Protein 2FR5 (pdb70)

Organism: Mus musculus (NCBI:txid10090)

Solvent-accessible surface area: 20708 Å² total; per-residue (Å²): 128,76,135,39,4,93,91,0,29,123,30,0,147,102,10,31,160,35,22,31,17,65,43,25,194,24,24,14,0,0,0,0,4,4,48,115,28,105,32,6,36,1,0,14,6,13,2,2,8,20,24,15,10,15,15,0,7,23,0,0,0,5,13,0,0,9,64,51,58,96,100,12,124,1,0,0,1,7,2,81,39,132,150,47,70,4,10,0,5,0,0,0,0,0,4,0,41,14,28,25,32,125,10,22,0,20,3,6,45,56,108,33,68,49,41,56,103,48,0,108,93,1,2,39,67,20,16,0,16,77,4,31,97,73,125,214,142,111,98,34,25,104,126,2,23,122,27,0,123,106,10,39,153,35,22,34,16,70,46,24,197,24,26,14,0,0,0,0,11,2,38,113,13,112,33,9,31,1,0,13,4,12,2,3,8,22,24,10,10,10,14,0,7,25,1,0,0,10,18,0,1,11,84,51,52,107,96,12,154,8,0,0,0,5,4,72,11,116,103,70,45,3,9,1,5,0,0,0,0,0,10,0,46,12,31,28,23,130,14,22,0,29,4,10,49,26,103,51,68,75,57,51,121,42,1,78,93,2,1,39,54,26,16,2,27,108,7,50,109,248,72,100,108,114,49,16,93,114,0,18,100,26,0,102,106,8,37,162,36,22,32,16,70,42,27,202,24,27,15,0,0,0,0,5,2,40,111,18,109,38,10,26,0,0,12,6,15,2,2,9,18,23,16,11,14,16,0,7,22,0,0,0,4,9,0,1,14,70,54,53,108,98,11,131,0,0,0,0,4,5,76,16,124,112,67,70,4,10,0,5,0,0,0,1,0,4,1,45,13,29,29,26,132,15,18,0,17,4,6,50,32,110,29,69,86,41,60,112,43,1,74,90,3,0,37,60,25,16,2,33,128,13,52,172,128,73,124,44,4,92,98,0,29,114,33,0,150,95,9,38,160,33,23,37,17,49,13,26,177,24,25,15,0,0,0,0,1,2,43,112,25,102,36,5,35,1,0,13,4,14,2,2,8,21,26,10,11,11,14,0,7,26,0,0,0,9,10,0,1,11,66,57,55,103,100,12,114,2,0,0,1,8,3,77,38,117,148,100,59,4,9,1,5,0,0,0,1,0,10,0,52,13,28,29,30,131,16,22,0,23,3,6,49,55,102,39,68,47,46,51,115,40,1,77,94,3,1,36,63,25,16,2,39,69,13,43,97,195,150,101

Foldseek 3Di:
DPPLLVVFLVQQVVLQVPAAPPPPVKKKKKWWAFPVGDIFIFIWHADPPGVPIDHGLVRRCVVCVVVPTLGTAEMEMEIADQPDFADDDPVSLLVVPQSHFAHWYWGDHPVSDTDIDTSCRVAPPHDYPVVVPNPD/DVVLVVVQQVQQVVQQVPAAPPPVPKKKKKWWAFPVGDIFIFIWYADPPGVPIDHGLCRRCVVCVVVPTLGTAEMEMEIADAPDFADDDVVSLQVVPQSHFAHKYWGDHPVGDTDIDTSCRVAPPDDYPVVVDD/DDPVLLVVFVVQFVVQQVVAAPPPVPKKKKKWWAFPVGDIFIFIWYADPPRVPIDHGLCRRCVVCVVVPTLGTAEMEMEIADQPDFADDDPVSLQVVPQSHFAHWYWGDHPVGDTDIDTSCVVAPPHDYPVVVD/DDPLLVVFLVLQVVLQVVAAPPPVVKKKKKWWAFPVGDIFIFIWHADPPGVPIDHGLCRRCVVCVVVPTLGTAEMEMEIADQPDFADDDPVSLQVVPQSPFAHWYWGDHPVSDTDIDTSCVVAPPHDYPVVVDPPD

Nearest PDB structures (foldseek):
  2fr6-assembly1_A  TM=9.925E-01  e=6.398E-28  Mus musculus
  1mq0-assembly1_A  TM=1.002E+00  e=3.863E-24  Homo sapiens
  1ux1-assembly1_D  TM=9.670E-01  e=2.439E-17  Bacillus subtilis
  1ux0-assembly1_B-2  TM=9.604E-01  e=2.152E-17  Bacillus subtilis
  8x6w-assembly1_A  TM=9.673E-01  e=7.530E-17  Enterococcus

B-factor: mean 13.61, std 7.35, range [3.74, 52.32]

Secondary structure (DSSP, 8-state):
--HHHHHHHHHHHHHHTT-B-TTT---EEEEEEETTS-EEEEE-B--SSGGG-B-HHHHHHHHHHHTT---EEEEEEEES-SSS-----HHHHHHHHHT-SS-EEEEE-TTS-EEEEEHHHHSTT---GGGGT---/-HHHHHHHHHHHHHHGGG-B-TTT---EEEEEEETTS-EEEEE-B--SSGGG-B-HHHHHHHHHHHTT---EEEEEEEES-SSS-----HHHHHHHHHT-SSSEEEEE-TTS-EEEEEHHHHSTT---GGGG--/--HHHHHHHHHHHHHHHTT-B-TTT---EEEEEEETTS-EEEEE-B--SSGGG-B-HHHHHHHHHHHTT---EEEEEEEES-SSS-----HHHHHHHHHT-SSSEEEEE-TTS-EEEEEHHHHSTT---GGGG-/--HHHHHHHHHHHHHGGG-B-TTT---EEEEEEETTS-EEEEE-B--SSGGG-B-HHHHHHHHHHHTT---EEEEEEEES-SSS-----HHHHHHHHHT-SSSEEEEE-TTS-EEEEEHHHHSTT---GGGG-S--

Sequence (540 aa):
EPEHVQRLLLSSREAKKSAYCPYSRFPVGAALLTGDGRIFSGCNIENACYPLGVCAERTAIQKAISEGYKDFRAIAISSDLQEEFISPCGACRQVMREFGTDWAVYMTKPDGTFVVRTVQELLPASFGPEDLQKIQEPEHVQRLLLSSREAKKSAYCPYSRFPVGAALLTGDGRIFSGCNIENACYPLGVCAERTAIQKAISEGYKDFRAIAISSDLQEEFISPCGACRQVMREFGTDWAVYMTKPDGTFVVRTVQELLPASFGPEDLQKVEPEHVQRLLLSSREAKKSAYCPYSRFPVGAALLTGDGRIFSGCNIENACYPLGVCAERTAIQKAISEGYKDFRAIAISSDLQEEFISPCGACRQVMREFGTDWAVYMTKPDGTFVVRTVQELLPASFGPEDLQEPEHVQRLLLSSREAKKSAYCPYSRFPVGAALLTGDGRIFSGCNIENACYPLGVCAERTAIQKAISEGYKDFRAIAISSDLQEEFISPCGACRQVMREFGTDWAVYMTKPDGTFVVRTVQELLPASFGPEDLQKIQ

InterPro domains:
  IPR002125 Cytidine and deoxycytidylate deaminase domain [PF00383] (15-117)
  IPR002125 Cytidine and deoxycytidylate deaminase domain [PS51747] (13-140)
  IPR006262 Cytidine deaminase, homotetrameric [TIGR01354] (18-142)
  IPR016192 APOBEC/CMP deaminase, zinc-binding [PS00903] (65-106)
  IPR016193 Cytidine deaminase-like [SSF53927] (14-144)
  IPR050202 Cytidine and Deoxycytidylate Deaminase [PTHR11644] (13-144)

CATH classification: 3.40.140.10

Structure (mmCIF, N/CA/C/O backbone):
data_2FR5
#
_entry.id   2FR5
#
_cell.length_a   82.238
_cell.length_b   93.403
_cell.length_c   180.743
_cell.angle_alpha   90.00
_cell.angle_beta   90.00
_cell.angle_gamma   90.00
#
_symmetry.space_group_name_H-M   'I 2 2 2'
#
loop_
_entity.id
_entity.type
_entity.pdbx_description
1 polymer 'Cytidine deaminase'
2 non-polymer 'ZINC ION'
3 non-polymer 'SULFATE ION'
4 non-polymer TETRAHYDROURIDINE
5 water water
#
loop_
_atom_site.group_PDB
_atom_site.id
_atom_site.type_symbol
_atom_site.label_atom_id
_atom_site.label_alt_id
_atom_site.label_comp_id
_atom_site.label_asym_id
_atom_site.label_entity_id
_atom_site.label_seq_id
_atom_site.pdbx_PDB_ins_code
_atom_site.Cartn_x
_atom_site.Cartn_y
_atom_site.Cartn_z
_atom_site.occupancy
_atom_site.B_iso_or_equiv
_atom_site.auth_seq_id
_atom_site.auth_comp_id
_atom_site.auth_asym_id
_atom_site.auth_atom_id
_atom_site.pdbx_PDB_model_num
ATOM 1 N N . GLU A 1 11 ? 26.961 -22.735 76.155 1.00 18.43 11 GLU A N 1
ATOM 2 C CA . GLU A 1 11 ? 27.723 -21.453 76.022 1.00 18.08 11 GLU A CA 1
ATOM 3 C C . GLU A 1 11 ? 28.416 -21.061 77.331 1.00 17.98 11 GLU A C 1
ATOM 4 O O . GLU A 1 11 ? 27.978 -21.467 78.407 1.00 18.16 11 GLU A O 1
ATOM 10 N N . PRO A 1 12 ? 29.505 -20.272 77.246 1.00 17.89 12 PRO A N 1
ATOM 11 C CA . PRO A 1 12 ? 30.130 -19.739 78.459 1.00 17.58 12 PRO A CA 1
ATOM 12 C C . PRO A 1 12 ? 29.118 -18.965 79.304 1.00 17.32 12 PRO A C 1
ATOM 13 O O . PRO A 1 12 ? 28.181 -18.360 78.748 1.00 17.28 12 PRO A O 1
ATOM 17 N N . GLU A 1 13 ? 29.317 -18.969 80.624 1.00 16.76 13 GLU A N 1
ATOM 18 C CA . GLU A 1 13 ? 28.416 -18.277 81.553 1.00 16.37 13 GLU A CA 1
ATOM 19 C C . GLU A 1 13 ? 28.143 -16.825 81.146 1.00 15.87 13 GLU A C 1
ATOM 20 O O . GLU A 1 13 ? 27.002 -16.386 81.196 1.00 15.93 13 GLU A O 1
ATOM 26 N N . HIS A 1 14 ? 29.171 -16.091 80.717 1.00 14.85 14 HIS A N 1
ATOM 27 C CA . HIS A 1 14 ? 28.963 -14.670 80.398 1.00 14.41 14 HIS A CA 1
ATOM 28 C C . HIS A 1 14 ? 28.122 -14.499 79.140 1.00 13.42 14 HIS A C 1
ATOM 29 O O . HIS A 1 14 ? 27.404 -13.516 79.007 1.00 13.80 14 HIS A O 1
ATOM 36 N N . VAL A 1 15 ? 28.207 -15.460 78.222 1.00 11.90 15 VAL A N 1
ATOM 37 C CA . VAL A 1 15 ? 27.386 -15.418 77.024 1.00 11.73 15 VAL A CA 1
ATOM 38 C C . VAL A 1 15 ? 25.930 -15.717 77.376 1.00 11.47 15 VAL A C 1
ATOM 39 O O . VAL A 1 15 ? 25.020 -15.024 76.912 1.00 11.47 15 VAL A O 1
ATOM 43 N N . GLN A 1 16 ? 25.714 -16.731 78.209 1.00 11.54 16 GLN A N 1
ATOM 44 C CA . GLN A 1 16 ? 24.373 -17.013 78.716 1.00 11.91 16 GLN A CA 1
ATOM 45 C C . GLN A 1 16 ? 23.763 -15.757 79.323 1.00 11.97 16 GLN A C 1
ATOM 46 O O . GLN A 1 16 ? 22.618 -15.425 79.035 1.00 11.77 16 GLN A O 1
ATOM 52 N N . ARG A 1 17 ? 24.543 -15.060 80.152 1.00 11.78 17 ARG A N 1
ATOM 53 C CA . ARG A 1 17 ? 24.085 -13.834 80.803 1.00 12.76 17 ARG A CA 1
ATOM 54 C C . ARG A 1 17 ? 23.726 -12.767 79.786 1.00 13.12 17 ARG A C 1
ATOM 55 O O . ARG A 1 17 ? 22.665 -12.156 79.874 1.00 12.75 17 ARG A O 1
ATOM 63 N N . LEU A 1 18 ? 24.605 -12.553 78.814 1.00 12.45 18 LEU A N 1
ATOM 64 C CA . LEU A 1 18 ? 24.378 -11.539 77.781 1.00 12.84 18 LEU A CA 1
ATOM 65 C C . LEU A 1 18 ? 23.080 -11.810 77.027 1.00 12.85 18 LEU A C 1
ATOM 66 O O . LEU A 1 18 ? 22.283 -10.897 76.809 1.00 13.02 18 LEU A O 1
ATOM 71 N N . LEU A 1 19 ? 22.889 -13.064 76.625 1.00 12.65 19 LEU A N 1
ATOM 72 C CA . LEU A 1 19 ? 21.735 -13.465 75.813 1.00 12.94 19 LEU A CA 1
ATOM 73 C C . LEU A 1 19 ? 20.424 -13.302 76.580 1.00 12.39 19 LEU A C 1
ATOM 74 O O . LEU A 1 19 ? 19.444 -12.776 76.039 1.00 13.26 19 LEU A O 1
ATOM 79 N N . LEU A 1 20 ? 20.412 -13.724 77.844 1.00 11.86 20 LEU A N 1
ATOM 80 C CA . LEU A 1 20 ? 19.197 -13.610 78.667 1.00 11.16 20 LEU A CA 1
ATOM 81 C C . LEU A 1 20 ? 18.872 -12.164 78.995 1.00 10.88 20 LEU A C 1
ATOM 82 O O . LEU A 1 20 ? 17.722 -11.761 78.905 1.00 10.35 20 LEU A O 1
ATOM 87 N N . SER A 1 21 ? 19.886 -11.386 79.369 1.00 10.19 21 SER A N 1
ATOM 88 C CA . SER A 1 21 ? 19.677 -9.998 79.742 1.00 10.65 21 SER A CA 1
ATOM 89 C C . SER A 1 21 ? 19.216 -9.189 78.546 1.00 11.01 21 SER A C 1
ATOM 90 O O . SER A 1 21 ? 18.353 -8.322 78.684 1.00 10.84 21 SER A O 1
ATOM 93 N N . SER A 1 22 ? 19.769 -9.478 77.369 1.00 11.11 22 SER A N 1
ATOM 94 C CA . SER A 1 22 ? 19.383 -8.718 76.190 1.00 11.25 22 SER A CA 1
ATOM 95 C C . SER A 1 22 ? 17.934 -9.026 75.793 1.00 11.20 22 SER A C 1
ATOM 96 O O . SER A 1 22 ? 17.168 -8.102 75.469 1.00 11.62 22 SER A O 1
ATOM 100 N N . ARG A 1 23 ? 17.565 -10.304 75.849 1.00 11.33 23 ARG A N 1
ATOM 101 C CA . ARG A 1 23 ? 16.183 -10.731 75.588 1.00 11.90 23 ARG A CA 1
ATOM 102 C C . ARG A 1 23 ? 15.193 -10.095 76.582 1.00 12.07 23 ARG A C 1
ATOM 103 O O . ARG A 1 23 ? 14.137 -9.590 76.187 1.00 12.21 23 ARG A O 1
ATOM 111 N N . GLU A 1 24 ? 15.533 -10.118 77.870 1.00 11.61 24 GLU A N 1
ATOM 112 C CA . GLU A 1 24 ? 14.714 -9.454 78.899 1.00 11.51 24 GLU A CA 1
ATOM 113 C C . GLU A 1 24 ? 14.562 -7.944 78.683 1.00 11.45 24 GLU A C 1
ATOM 114 O O . GLU A 1 24 ? 13.463 -7.389 78.841 1.00 11.17 24 GLU A O 1
ATOM 120 N N . ALA A 1 25 ? 15.657 -7.295 78.281 1.00 11.06 25 ALA A N 1
ATOM 121 C CA . ALA A 1 25 ? 15.691 -5.845 78.083 1.00 11.86 25 ALA A CA 1
ATOM 122 C C . ALA A 1 25 ? 14.704 -5.392 77.010 1.00 11.82 25 ALA A C 1
ATOM 123 O O . ALA A 1 25 ? 14.143 -4.288 77.083 1.00 12.70 25 ALA A O 1
ATOM 125 N N . LYS A 1 26 ? 14.470 -6.270 76.038 1.00 11.68 26 LYS A N 1
ATOM 126 C CA . LYS A 1 26 ? 13.572 -6.010 74.916 1.00 11.79 26 LYS A CA 1
ATOM 127 C C . LYS A 1 26 ? 12.121 -5.760 75.394 1.00 11.33 26 LYS A C 1
ATOM 128 O O . LYS A 1 26 ? 11.372 -4.999 74.767 1.00 11.15 26 LYS A O 1
ATOM 138 N N . LYS A 1 27 ? 11.744 -6.367 76.526 1.00 10.92 27 LYS A N 1
ATOM 139 C CA . LYS A 1 27 ? 10.384 -6.209 77.075 1.00 11.15 27 LYS A CA 1
ATOM 140 C C . LYS A 1 27 ? 10.036 -4.754 77.431 1.00 10.45 27 LYS A C 1
ATOM 141 O O . LYS A 1 27 ? 8.857 -4.387 77.472 1.00 10.86 27 LYS A O 1
ATOM 147 N N . SER A 1 28 ? 11.059 -3.937 77.688 1.00 9.98 28 SER A N 1
ATOM 148 C CA . SER A 1 28 ? 10.853 -2.554 78.109 1.00 9.64 28 SER A CA 1
ATOM 149 C C . SER A 1 28 ? 10.823 -1.582 76.945 1.00 8.66 28 SER A C 1
ATOM 150 O O . SER A 1 28 ? 10.610 -0.390 77.149 1.00 9.06 28 SER A O 1
ATOM 153 N N . ALA A 1 29 ? 11.068 -2.073 75.733 1.00 7.98 29 ALA A N 1
ATOM 154 C CA . ALA A 1 29 ? 11.108 -1.190 74.557 1.00 7.44 29 ALA A CA 1
ATOM 155 C C . ALA A 1 29 ? 9.896 -0.277 74.471 1.00 6.98 29 ALA A C 1
ATOM 156 O O . ALA A 1 29 ? 8.750 -0.690 74.705 1.00 7.20 29 ALA A O 1
ATOM 158 N N . TYR A 1 30 ? 10.179 0.978 74.149 1.00 6.68 30 TYR A N 1
ATOM 159 C CA . TYR A 1 30 ? 9.131 1.924 73.836 1.00 7.03 30 TYR A CA 1
ATOM 160 C C . TYR A 1 30 ? 9.194 2.139 72.324 1.00 7.55 30 TYR A C 1
ATOM 161 O O . TYR A 1 30 ? 10.007 2.906 71.820 1.00 7.78 30 TYR A O 1
ATOM 170 N N . CYS A 1 31 ? 8.353 1.418 71.599 1.00 7.60 31 CYS A N 1
ATOM 171 C CA . CYS A 1 31 ? 8.422 1.429 70.141 1.00 8.07 31 CYS A CA 1
ATOM 172 C C . CYS A 1 31 ? 7.042 1.398 69.479 1.00 7.91 31 CYS A C 1
ATOM 173 O O . CYS A 1 31 ? 6.782 0.540 68.616 1.00 7.11 31 CYS A O 1
ATOM 176 N N . PRO A 1 32 ? 6.162 2.342 69.863 1.00 7.61 32 PRO A N 1
ATOM 177 C CA . PRO A 1 32 ? 4.793 2.333 69.323 1.00 8.55 32 PRO A CA 1
ATOM 178 C C . PRO A 1 32 ? 4.759 2.655 67.826 1.00 8.79 32 PRO A C 1
ATOM 179 O O . PRO A 1 32 ? 3.780 2.312 67.146 1.00 9.18 32 PRO A O 1
ATOM 183 N N . TYR A 1 33 ? 5.834 3.242 67.302 1.00 8.08 33 TYR A N 1
ATOM 184 C CA . TYR A 1 33 ? 5.832 3.671 65.905 1.00 7.94 33 TYR A CA 1
ATOM 185 C C . TYR A 1 33 ? 6.316 2.570 64.972 1.00 8.27 33 TYR A C 1
ATOM 186 O O . TYR A 1 33 ? 5.631 2.242 64.002 1.00 8.53 33 TYR A O 1
ATOM 195 N N . SER A 1 34 ? 7.478 1.989 65.252 1.00 7.92 34 SER A N 1
ATOM 196 C CA . SER A 1 34 ? 7.968 0.902 64.404 1.00 7.79 34 SER A CA 1
ATOM 197 C C . SER A 1 34 ? 7.343 -0.448 64.753 1.00 7.53 34 SER A C 1
ATOM 198 O O . SER A 1 34 ? 7.307 -1.355 63.908 1.00 8.35 34 SER A O 1
ATOM 201 N N . ARG A 1 35 ? 6.941 -0.613 66.017 1.00 8.07 35 ARG A N 1
ATOM 202 C CA . ARG A 1 35 ? 6.555 -1.923 66.557 1.00 8.29 35 ARG A CA 1
ATOM 203 C C . ARG A 1 35 ? 7.708 -2.914 66.385 1.00 8.84 35 ARG A C 1
ATOM 204 O O . ARG A 1 35 ? 7.488 -4.104 66.239 1.00 8.84 35 ARG A O 1
ATOM 212 N N . PHE A 1 36 ? 8.936 -2.390 66.420 1.00 8.40 36 PHE A N 1
ATOM 213 C CA . PHE A 1 36 ? 10.158 -3.180 66.270 1.00 8.13 36 PHE A CA 1
ATOM 214 C C . PHE A 1 36 ? 10.963 -3.067 67.574 1.00 8.06 36 PHE A C 1
ATOM 215 O O . PHE A 1 36 ? 11.801 -2.184 67.711 1.00 8.43 36 PHE A O 1
ATOM 223 N N . PRO A 1 37 ? 10.689 -3.945 68.550 1.00 7.85 37 PRO A N 1
ATOM 224 C CA . PRO A 1 37 ? 11.394 -3.832 69.831 1.00 7.98 37 PRO A CA 1
ATOM 225 C C . PRO A 1 37 ? 12.810 -4.380 69.756 1.00 7.99 37 PRO A C 1
ATOM 226 O O . PRO A 1 37 ? 13.052 -5.423 69.135 1.00 8.20 37 PRO A O 1
ATOM 230 N N . VAL A 1 38 ? 13.729 -3.674 70.408 1.00 7.35 38 VAL A N 1
ATOM 231 C CA . VAL A 1 38 ? 15.114 -4.110 70.501 1.00 7.22 38 VAL A CA 1
ATOM 232 C C . VAL A 1 38 ? 15.597 -4.042 71.953 1.00 7.72 38 VAL A C 1
ATOM 233 O O . VAL A 1 38 ? 15.325 -3.076 72.667 1.00 6.54 38 VAL A O 1
ATOM 237 N N . GLY A 1 39 ? 16.304 -5.081 72.385 1.00 6.79 39 GLY A N 1
ATOM 238 C CA . GLY A 1 39 ? 16.979 -5.066 73.684 1.00 7.21 39 GLY A CA 1
ATOM 239 C C . GLY A 1 39 ? 18.482 -5.172 73.498 1.00 7.29 39 GLY A C 1
ATOM 240 O O . GLY A 1 39 ? 18.956 -5.705 72.486 1.00 7.64 39 GLY A O 1
ATOM 241 N N . ALA A 1 40 ? 19.231 -4.667 74.474 1.00 6.33 40 ALA A N 1
ATOM 242 C CA . ALA A 1 40 ? 20.673 -4.793 74.469 1.00 6.23 40 ALA A CA 1
ATOM 243 C C . ALA A 1 40 ? 21.154 -5.043 75.884 1.00 6.64 40 ALA A C 1
ATOM 244 O O . ALA A 1 40 ? 20.531 -4.590 76.845 1.00 7.24 40 ALA A O 1
ATOM 246 N N . ALA A 1 41 ? 22.230 -5.815 76.012 1.00 6.56 41 ALA A N 1
ATOM 247 C CA . ALA A 1 41 ? 22.874 -6.028 77.306 1.00 5.99 41 ALA A CA 1
ATOM 248 C C . ALA A 1 41 ? 24.365 -5.832 77.112 1.00 7.08 41 ALA A C 1
ATOM 249 O O . ALA A 1 41 ? 24.976 -6.473 76.254 1.00 5.94 41 ALA A O 1
ATOM 251 N N . LEU A 1 42 ? 24.930 -4.953 77.935 1.00 7.06 42 LEU A N 1
ATOM 252 C CA . LEU A 1 42 ? 26.324 -4.553 77.864 1.00 8.18 42 LEU A CA 1
ATOM 253 C C . LEU A 1 42 ? 27.052 -5.122 79.057 1.00 7.79 42 LEU A C 1
ATOM 254 O O . LEU A 1 42 ? 26.620 -4.934 80.198 1.00 8.31 42 LEU A O 1
ATOM 259 N N . LEU A 1 43 ? 28.151 -5.816 78.794 1.00 7.66 43 LEU A N 1
ATOM 260 C CA . LEU A 1 43 ? 28.927 -6.435 79.852 1.00 7.67 43 LEU A CA 1
ATOM 261 C C . LEU A 1 43 ? 30.209 -5.640 80.079 1.00 8.21 43 LEU A C 1
ATOM 262 O O . LEU A 1 43 ? 30.991 -5.431 79.146 1.00 7.64 43 LEU A O 1
ATOM 267 N N . THR A 1 44 ? 30.423 -5.208 81.316 1.00 8.70 44 THR A N 1
ATOM 268 C CA . THR A 1 44 ? 31.621 -4.430 81.639 1.00 9.41 44 THR A CA 1
ATOM 269 C C . THR A 1 44 ? 32.777 -5.352 82.038 1.00 10.00 44 THR A C 1
ATOM 270 O O . THR A 1 44 ? 32.570 -6.548 82.289 1.00 10.11 44 THR A O 1
ATOM 274 N N . GLY A 1 45 ? 33.985 -4.791 82.110 1.00 10.36 45 GLY A N 1
ATOM 275 C CA . GLY A 1 45 ? 35.172 -5.542 82.497 1.00 11.08 45 GLY A CA 1
ATOM 276 C C . GLY A 1 45 ? 35.062 -6.241 83.843 1.00 11.12 45 GLY A C 1
ATOM 277 O O . GLY A 1 45 ? 35.605 -7.332 84.019 1.00 11.86 45 GLY A O 1
ATOM 278 N N . ASP A 1 46 ? 34.350 -5.621 84.784 1.00 11.08 46 ASP A N 1
ATOM 279 C CA . ASP A 1 46 ? 34.218 -6.182 86.131 1.00 11.04 46 ASP A CA 1
ATOM 280 C C . ASP A 1 46 ? 32.995 -7.093 86.309 1.00 10.66 46 ASP A C 1
ATOM 281 O O . ASP A 1 46 ? 32.702 -7.535 87.422 1.00 10.98 46 ASP A O 1
ATOM 286 N N . GLY A 1 47 ? 32.302 -7.380 85.204 1.00 10.44 47 GLY A N 1
ATOM 287 C CA . GLY A 1 47 ? 31.210 -8.348 85.200 1.00 9.91 47 GLY A CA 1
ATOM 288 C C . GLY A 1 47 ? 29.802 -7.794 85.347 1.00 10.02 47 GLY A C 1
ATOM 289 O O . GLY A 1 47 ? 28.838 -8.558 85.292 1.00 10.01 47 GLY A O 1
ATOM 290 N N . ARG A 1 48 ? 29.663 -6.477 85.529 1.00 9.29 48 ARG A N 1
ATOM 291 C CA . ARG A 1 48 ? 28.333 -5.851 85.633 1.00 9.42 48 ARG A CA 1
ATOM 292 C C . ARG A 1 48 ? 27.677 -5.770 84.251 1.00 9.03 48 ARG A C 1
ATOM 293 O O . ARG A 1 48 ? 28.352 -5.506 83.248 1.00 9.25 48 ARG A O 1
ATOM 301 N N . ILE A 1 49 ? 26.373 -6.028 84.207 1.00 8.88 49 ILE A N 1
ATOM 302 C CA . ILE A 1 49 ? 25.593 -5.899 82.984 1.00 9.40 49 ILE A CA 1
ATOM 303 C C . ILE A 1 49 ? 24.642 -4.696 83.064 1.00 9.29 49 ILE A C 1
ATOM 304 O O . ILE A 1 49 ? 23.926 -4.513 84.056 1.00 9.41 49 ILE A O 1
ATOM 309 N N . PHE A 1 50 ? 24.651 -3.878 82.014 1.00 8.73 50 PHE A N 1
ATOM 310 C CA . PHE A 1 50 ? 23.719 -2.769 81.862 1.00 8.91 50 PHE A CA 1
ATOM 311 C C . PHE A 1 50 ? 22.803 -3.053 80.696 1.00 8.74 50 PHE A C 1
ATOM 312 O O . PHE A 1 50 ? 23.272 -3.362 79.605 1.00 9.27 50 PHE A O 1
ATOM 320 N N . SER A 1 51 ? 21.503 -2.941 80.940 1.00 8.18 51 SER A N 1
ATOM 321 C CA . SER A 1 51 ? 20.495 -3.263 79.949 1.00 8.74 51 SER A CA 1
ATOM 322 C C . SER A 1 51 ? 20.027 -2.008 79.245 1.00 8.23 51 SER A C 1
ATOM 323 O O . SER A 1 51 ? 20.122 -0.899 79.776 1.00 8.32 51 SER A O 1
ATOM 327 N N . GLY A 1 52 ? 19.504 -2.194 78.042 1.00 7.82 52 GLY A N 1
ATOM 328 C CA . GLY A 1 52 ? 18.892 -1.084 77.340 1.00 7.72 52 GLY A CA 1
ATOM 329 C C . GLY A 1 52 ? 17.882 -1.548 76.327 1.00 7.44 52 GLY A C 1
ATOM 330 O O . GLY A 1 52 ? 17.808 -2.726 75.984 1.00 7.21 52 GLY A O 1
ATOM 331 N N . CYS A 1 53 ? 17.068 -0.608 75.876 1.00 7.50 53 CYS A N 1
ATOM 332 C CA . CYS A 1 53 ? 16.052 -0.892 74.870 1.00 7.37 53 CYS A CA 1
ATOM 333 C C . CYS A 1 53 ? 15.851 0.319 73.975 1.00 7.02 53 CYS A C 1
ATOM 334 O O . CYS A 1 53 ? 16.236 1.439 74.341 1.00 7.30 53 CYS A O 1
ATOM 337 N N . ASN A 1 54 ? 15.268 0.127 72.800 1.00 6.66 54 ASN A N 1
ATOM 338 C CA . ASN A 1 54 ? 14.949 1.314 71.985 1.00 6.48 54 ASN A CA 1
ATOM 339 C C . ASN A 1 54 ? 13.807 2.123 72.597 1.00 6.84 54 ASN A C 1
ATOM 340 O O . ASN A 1 54 ? 12.912 1.549 73.244 1.00 6.55 54 ASN A O 1
ATOM 345 N N . ILE A 1 55 ? 13.872 3.442 72.417 1.00 6.94 55 ILE A N 1
ATOM 346 C CA . ILE A 1 55 ? 12.884 4.374 72.946 1.00 7.05 55 ILE A CA 1
ATOM 347 C C . ILE A 1 55 ? 12.622 5.411 71.863 1.00 7.53 55 ILE A C 1
ATOM 348 O O . ILE A 1 55 ? 13.432 6.324 71.634 1.00 7.80 55 ILE A O 1
ATOM 353 N N . GLU A 1 56 ? 11.494 5.245 71.192 1.00 7.69 56 GLU A N 1
ATOM 354 C CA . GLU A 1 56 ? 11.166 6.042 70.021 1.00 7.50 56 GLU A CA 1
ATOM 355 C C . GLU A 1 56 ? 10.536 7.363 70.416 1.00 7.51 56 GLU A C 1
ATOM 356 O O . GLU A 1 56 ? 10.224 7.604 71.584 1.00 6.88 56 GLU A O 1
ATOM 362 N N . ASN A 1 57 ? 10.380 8.220 69.410 1.00 7.59 57 ASN A N 1
ATOM 363 C CA . ASN A 1 57 ? 9.759 9.514 69.591 1.00 7.32 57 ASN A CA 1
ATOM 364 C C . ASN A 1 57 ? 8.814 9.755 68.418 1.00 7.33 57 ASN A C 1
ATOM 365 O O . ASN A 1 57 ? 9.078 9.287 67.301 1.00 7.72 57 ASN A O 1
ATOM 370 N N . ALA A 1 58 ? 7.726 10.481 68.669 1.00 7.76 58 ALA A N 1
ATOM 371 C CA . ALA A 1 58 ? 6.790 10.867 67.604 1.00 7.32 58 ALA A CA 1
ATOM 372 C C . ALA A 1 58 ? 7.554 11.489 66.442 1.00 7.88 58 ALA A C 1
ATOM 373 O O . ALA A 1 58 ? 7.223 11.258 65.273 1.00 7.87 58 ALA A O 1
ATOM 375 N N . CYS A 1 59 ? 8.567 12.290 66.765 1.00 8.07 59 CYS A N 1
ATOM 376 C CA . CYS A 1 59 ? 9.506 12.750 65.746 1.00 8.04 59 CYS A CA 1
ATOM 377 C C . CYS A 1 59 ? 10.581 11.672 65.606 1.00 7.90 59 CYS A C 1
ATOM 378 O O . CYS A 1 59 ? 11.444 11.537 66.463 1.00 7.68 59 CYS A O 1
ATOM 381 N N . TYR A 1 60 ? 10.475 10.884 64.543 1.00 7.81 60 TYR A N 1
ATOM 382 C CA . TYR A 1 60 ? 11.295 9.682 64.397 1.00 7.68 60 TYR A CA 1
ATOM 383 C C . TYR A 1 60 ? 12.799 9.878 64.709 1.00 7.72 60 TYR A C 1
ATOM 384 O O . TYR A 1 60 ? 13.383 9.077 65.427 1.00 7.79 60 TYR A O 1
ATOM 393 N N . PRO A 1 61 ? 13.443 10.919 64.149 1.00 7.57 61 PRO A N 1
ATOM 394 C CA . PRO A 1 61 ? 14.877 11.140 64.434 1.00 8.27 61 PRO A CA 1
ATOM 395 C C . PRO A 1 61 ? 15.265 11.294 65.912 1.00 8.01 61 PRO A C 1
ATOM 396 O O . PRO A 1 61 ? 16.460 11.205 66.238 1.00 8.42 61 PRO A O 1
ATOM 400 N N . LEU A 1 62 ? 14.285 11.538 66.785 1.00 7.84 62 LEU A N 1
ATOM 401 C CA . LEU A 1 62 ? 14.573 11.770 68.205 1.00 8.26 62 LEU A CA 1
ATOM 402 C C . LEU A 1 62 ? 14.478 10.506 69.064 1.00 8.44 62 LEU A C 1
ATOM 403 O O . LEU A 1 62 ? 14.631 10.557 70.287 1.00 8.24 62 LEU A O 1
ATOM 408 N N . GLY A 1 63 ? 14.272 9.376 68.408 1.00 7.81 63 GLY A N 1
ATOM 409 C CA . GLY A 1 63 ? 14.381 8.073 69.078 1.00 8.09 63 GLY A CA 1
ATOM 410 C C . GLY A 1 63 ? 15.822 7.739 69.466 1.00 8.30 63 GLY A C 1
ATOM 411 O O . GLY A 1 63 ? 16.772 8.408 69.042 1.00 8.70 63 GLY A O 1
ATOM 412 N N . VAL A 1 64 ? 15.987 6.716 70.293 1.00 8.26 64 VAL A N 1
ATOM 413 C CA . VAL A 1 64 ? 17.330 6.186 70.579 1.00 8.10 64 VAL A CA 1
ATOM 414 C C . VAL A 1 64 ? 17.305 4.653 70.458 1.00 7.76 64 VAL A C 1
ATOM 415 O O . VAL A 1 64 ? 16.262 4.029 70.699 1.00 7.83 64 VAL A O 1
ATOM 419 N N . CYS A 1 65 ? 18.426 4.053 70.054 1.00 7.01 65 CYS A N 1
ATOM 420 C CA . CYS A 1 65 ? 18.548 2.604 69.953 1.00 6.85 65 CYS A CA 1
ATOM 421 C C . CYS A 1 65 ? 18.881 1.930 71.277 1.00 6.47 65 CYS A C 1
ATOM 422 O O . CYS A 1 65 ? 19.445 2.532 72.184 1.00 6.07 65 CYS A O 1
ATOM 425 N N . ALA A 1 66 ? 18.593 0.628 71.334 1.00 6.46 66 ALA A N 1
ATOM 426 C CA . ALA A 1 66 ? 18.853 -0.189 72.532 1.00 6.72 66 ALA A CA 1
ATOM 427 C C . ALA A 1 66 ? 20.320 -0.142 72.964 1.00 6.64 66 ALA A C 1
ATOM 428 O O . ALA A 1 66 ? 20.633 0.038 74.160 1.00 6.22 66 ALA A O 1
ATOM 430 N N . GLU A 1 67 ? 21.221 -0.282 71.992 1.00 6.53 67 GLU A N 1
ATOM 431 C CA . GLU A 1 67 ? 22.650 -0.358 72.304 1.00 6.51 67 GLU A CA 1
ATOM 432 C C . GLU A 1 67 ? 23.111 0.942 72.949 1.00 6.40 67 GLU A C 1
ATOM 433 O O . GLU A 1 67 ? 23.883 0.929 73.905 1.00 6.56 67 GLU A O 1
ATOM 439 N N . ARG A 1 68 ? 22.628 2.070 72.431 1.00 6.09 68 ARG A N 1
ATOM 440 C CA . ARG A 1 68 ? 23.006 3.368 72.969 1.00 6.74 68 ARG A CA 1
ATOM 441 C C . ARG A 1 68 ? 22.363 3.644 74.331 1.00 7.09 68 ARG A C 1
ATOM 442 O O . ARG A 1 68 ? 23.022 4.183 75.223 1.00 6.89 68 ARG A O 1
ATOM 456 N N . THR A 1 69 ? 21.114 3.225 74.523 1.00 6.76 69 THR A N 1
ATOM 457 C CA . THR A 1 69 ? 20.516 3.289 75.858 1.00 6.97 69 THR A CA 1
ATOM 458 C C . THR A 1 69 ? 21.398 2.576 76.892 1.00 7.17 69 THR A C 1
ATOM 459 O O . THR A 1 69 ? 21.678 3.126 77.965 1.00 7.29 69 THR A O 1
ATOM 463 N N . ALA A 1 70 ? 21.844 1.366 76.548 1.00 7.32 70 ALA A N 1
ATOM 464 C CA . ALA A 1 70 ? 22.676 0.548 77.461 1.00 7.58 70 ALA A CA 1
ATOM 465 C C . ALA A 1 70 ? 24.027 1.228 77.739 1.00 7.50 70 ALA A C 1
ATOM 466 O O . ALA A 1 70 ? 24.447 1.358 78.896 1.00 7.27 70 ALA A O 1
ATOM 468 N N . ILE A 1 71 ? 24.701 1.669 76.675 1.00 7.08 71 ILE A N 1
ATOM 469 C CA . ILE A 1 71 ? 25.999 2.336 76.800 1.00 7.23 71 ILE A CA 1
ATOM 470 C C . ILE A 1 71 ? 25.875 3.617 77.614 1.00 6.93 71 ILE A C 1
ATOM 471 O O . ILE A 1 71 ? 26.683 3.861 78.522 1.00 7.72 71 ILE A O 1
ATOM 476 N N . GLN A 1 72 ? 24.837 4.398 77.320 1.00 7.11 72 GLN A N 1
ATOM 477 C CA . GLN A 1 72 ? 24.633 5.679 78.001 1.00 7.64 72 GLN A CA 1
ATOM 478 C C . GLN A 1 72 ? 24.343 5.470 79.491 1.00 8.11 72 GLN A C 1
ATOM 479 O O . GLN A 1 72 ? 24.856 6.199 80.341 1.00 8.02 72 GLN A O 1
ATOM 490 N N . LYS A 1 73 ? 23.588 4.418 79.806 1.00 7.41 73 LYS A N 1
ATOM 491 C CA . LYS A 1 73 ? 23.361 4.027 81.196 1.00 7.92 73 LYS A CA 1
ATOM 492 C C . LYS A 1 73 ? 24.688 3.707 81.895 1.00 8.01 73 LYS A C 1
ATOM 493 O O . LYS A 1 73 ? 24.961 4.244 82.973 1.00 8.75 73 LYS A O 1
ATOM 503 N N . ALA A 1 74 ? 25.508 2.858 81.274 1.00 8.23 74 ALA A N 1
ATOM 504 C CA . ALA A 1 74 ? 26.786 2.437 81.866 1.00 7.86 74 ALA A CA 1
ATOM 505 C C . ALA A 1 74 ? 27.689 3.640 82.127 1.00 7.35 74 ALA A C 1
ATOM 506 O O . ALA A 1 74 ? 28.236 3.797 83.224 1.00 7.61 74 ALA A O 1
ATOM 508 N N . ILE A 1 75 ? 27.838 4.499 81.118 1.00 7.49 75 ILE A N 1
ATOM 509 C CA . ILE A 1 75 ? 28.712 5.681 81.241 1.00 7.22 75 ILE A CA 1
ATOM 510 C C . ILE A 1 75 ? 28.222 6.626 82.333 1.00 7.73 75 ILE A C 1
ATOM 511 O O . ILE A 1 75 ? 29.031 7.143 83.112 1.00 8.03 75 ILE A O 1
ATOM 519 N N . SER A 1 76 ? 26.911 6.834 82.403 1.00 8.39 76 SER A N 1
ATOM 520 C CA . SER A 1 76 ? 26.348 7.745 83.403 1.00 9.56 76 SER A CA 1
ATOM 521 C C . SER A 1 76 ? 26.613 7.262 84.839 1.00 10.37 76 SER A C 1
ATOM 522 O O . SER A 1 76 ? 26.542 8.054 85.780 1.00 10.45 76 SER A O 1
ATOM 525 N N . GLU A 1 77 ? 26.894 5.966 84.985 1.00 11.51 77 GLU A N 1
ATOM 526 C CA . GLU A 1 77 ? 27.172 5.352 86.290 1.00 12.54 77 GLU A CA 1
ATOM 527 C C . GLU A 1 77 ? 28.669 5.080 86.512 1.00 12.43 77 GLU A C 1
ATOM 528 O O . GLU A 1 77 ? 29.068 4.437 87.503 1.00 13.15 77 GLU A O 1
ATOM 534 N N . GLY A 1 78 ? 29.492 5.617 85.609 1.00 12.66 78 GLY A N 1
ATOM 535 C CA . GLY A 1 78 ? 30.957 5.620 85.764 1.00 13.02 78 GLY A CA 1
ATOM 536 C C . GLY A 1 78 ? 31.698 4.428 85.182 1.00 13.40 78 GLY A C 1
ATOM 537 O O . GLY A 1 78 ? 32.867 4.204 85.502 1.00 13.42 78 GLY A O 1
ATOM 538 N N . TYR A 1 79 ? 31.018 3.663 84.337 1.00 13.37 79 TYR A N 1
ATOM 539 C CA . TYR A 1 79 ? 31.609 2.500 83.680 1.00 14.10 79 TYR A CA 1
ATOM 540 C C . TYR A 1 79 ? 31.930 2.805 82.227 1.00 14.41 79 TYR A C 1
ATOM 541 O O . TYR A 1 79 ? 31.035 3.164 81.447 1.00 14.43 79 TYR A O 1
ATOM 550 N N . LYS A 1 80 ? 33.205 2.642 81.870 1.00 14.65 80 LYS A N 1
ATOM 551 C CA . LYS A 1 80 ? 33.663 2.876 80.498 1.00 15.40 80 LYS A CA 1
ATOM 552 C C . LYS A 1 80 ? 34.449 1.712 79.901 1.00 15.08 80 LYS A C 1
ATOM 553 O O . LYS A 1 80 ? 34.876 1.795 78.748 1.00 15.74 80 LYS A O 1
ATOM 559 N N . ASP A 1 81 ? 34.637 0.643 80.674 1.00 15.08 81 ASP A N 1
ATOM 560 C CA . ASP A 1 81 ? 35.414 -0.519 80.240 1.00 14.52 81 ASP A CA 1
ATOM 561 C C . ASP A 1 81 ? 34.445 -1.601 79.811 1.00 13.58 81 ASP A C 1
ATOM 562 O O . ASP A 1 81 ? 33.864 -2.294 80.648 1.00 14.17 81 ASP A O 1
ATOM 567 N N . PHE A 1 82 ? 34.276 -1.747 78.503 1.00 12.17 82 PHE A N 1
ATOM 568 C CA . PHE A 1 82 ? 33.252 -2.645 77.970 1.00 10.75 82 PHE A CA 1
ATOM 569 C C . PHE A 1 82 ? 33.868 -3.865 77.310 1.00 10.32 82 PHE A C 1
ATOM 570 O O . PHE A 1 82 ? 34.818 -3.749 76.527 1.00 11.32 82 PHE A O 1
ATOM 578 N N . ARG A 1 83 ? 33.316 -5.031 77.621 1.00 7.91 83 ARG A N 1
ATOM 579 C CA . ARG A 1 83 ? 33.837 -6.288 77.079 1.00 6.78 83 ARG A CA 1
ATOM 580 C C . ARG A 1 83 ? 33.000 -6.832 75.927 1.00 5.86 83 ARG A C 1
ATOM 581 O O . ARG A 1 83 ? 33.543 -7.390 74.969 1.00 5.29 83 ARG A O 1
ATOM 595 N N . ALA A 1 84 ? 31.685 -6.697 76.038 1.00 5.16 84 ALA A N 1
ATOM 596 C CA . ALA A 1 84 ? 30.767 -7.284 75.065 1.00 4.98 84 ALA A CA 1
ATOM 597 C C . ALA A 1 84 ? 29.394 -6.646 75.166 1.00 5.29 84 ALA A C 1
ATOM 598 O O . ALA A 1 84 ? 28.993 -6.164 76.223 1.00 6.18 84 ALA A O 1
ATOM 600 N N . ILE A 1 85 ? 28.666 -6.673 74.061 1.00 5.74 85 ILE A N 1
ATOM 601 C CA . ILE A 1 85 ? 27.276 -6.248 74.066 1.00 6.30 85 ILE A CA 1
ATOM 602 C C . ILE A 1 85 ? 26.494 -7.207 73.181 1.00 6.84 85 ILE A C 1
ATOM 603 O O . ILE A 1 85 ? 26.952 -7.547 72.091 1.00 7.63 85 ILE A O 1
ATOM 608 N N . ALA A 1 86 ? 25.343 -7.652 73.674 1.00 6.17 86 ALA A N 1
ATOM 609 C CA . ALA A 1 86 ? 24.429 -8.484 72.903 1.00 6.23 86 ALA A CA 1
ATOM 610 C C . ALA A 1 86 ? 23.185 -7.685 72.549 1.00 7.04 86 ALA A C 1
ATOM 611 O O . ALA A 1 86 ? 22.747 -6.828 73.317 1.00 7.95 86 ALA A O 1
ATOM 613 N N . ILE A 1 87 ? 22.635 -7.979 71.373 1.00 7.23 87 ILE A N 1
ATOM 614 C CA . ILE A 1 87 ? 21.476 -7.278 70.847 1.00 6.86 87 ILE A CA 1
ATOM 615 C C . ILE A 1 87 ? 20.409 -8.327 70.522 1.00 6.73 87 ILE A C 1
ATOM 616 O O . ILE A 1 87 ? 20.724 -9.386 69.951 1.00 7.08 87 ILE A O 1
ATOM 621 N N . SER A 1 88 ? 19.169 -8.014 70.885 1.00 6.85 88 SER A N 1
ATOM 622 C CA . SER A 1 88 ? 18.007 -8.886 70.682 1.00 6.82 88 SER A CA 1
ATOM 623 C C . SER A 1 88 ? 16.877 -8.157 69.938 1.00 6.70 88 SER A C 1
ATOM 624 O O . SER A 1 88 ? 16.627 -6.983 70.188 1.00 6.46 88 SER A O 1
ATOM 628 N N . SER A 1 89 ? 16.171 -8.866 69.057 1.00 6.65 89 SER A N 1
ATOM 629 C CA . SER A 1 89 ? 15.005 -8.309 68.360 1.00 6.60 89 SER A CA 1
ATOM 630 C C . SER A 1 89 ? 13.941 -9.400 68.214 1.00 6.35 89 SER A C 1
ATOM 631 O O . SER A 1 89 ? 14.153 -10.541 68.641 1.00 6.16 89 SER A O 1
ATOM 634 N N . ASP A 1 90 ? 12.810 -9.048 67.599 1.00 5.99 90 ASP A N 1
ATOM 635 C CA . ASP A 1 90 ? 11.741 -10.011 67.329 1.00 6.73 90 ASP A CA 1
ATOM 636 C C . ASP A 1 90 ? 11.894 -10.720 65.968 1.00 6.42 90 ASP A C 1
ATOM 637 O O . ASP A 1 90 ? 11.050 -11.545 65.602 1.00 7.14 90 ASP A O 1
ATOM 642 N N . LEU A 1 91 ? 12.964 -10.413 65.234 1.00 7.38 91 LEU A N 1
ATOM 643 C CA . LEU A 1 91 ? 13.200 -11.069 63.944 1.00 7.35 91 LEU A CA 1
ATOM 644 C C . LEU A 1 91 ? 13.701 -12.493 64.142 1.00 8.14 91 LEU A C 1
ATOM 645 O O . LEU A 1 91 ? 14.833 -12.697 64.581 1.00 8.05 91 LEU A O 1
ATOM 650 N N . GLN A 1 92 ? 12.859 -13.471 63.813 1.00 8.65 92 GLN A N 1
ATOM 651 C CA . GLN A 1 92 ? 13.227 -14.869 63.997 1.00 9.68 92 GLN A CA 1
ATOM 652 C C . GLN A 1 92 ? 14.258 -15.335 62.975 1.00 10.46 92 GLN A C 1
ATOM 653 O O . GLN A 1 92 ? 15.058 -16.230 63.261 1.00 11.24 92 GLN A O 1
ATOM 659 N N . GLU A 1 93 ? 14.249 -14.723 61.795 1.00 11.52 93 GLU A N 1
ATOM 660 C CA . GLU A 1 93 ? 15.076 -15.213 60.685 1.00 12.65 93 GLU A CA 1
ATOM 661 C C . GLU A 1 93 ? 16.267 -14.321 60.295 1.00 12.82 93 GLU A C 1
ATOM 662 O O . GLU A 1 93 ? 16.957 -14.617 59.326 1.00 13.77 93 GLU A O 1
ATOM 668 N N . GLU A 1 94 ? 16.507 -13.242 61.041 1.00 13.36 94 GLU A N 1
ATOM 669 C CA . GLU A 1 94 ? 17.722 -12.442 60.872 1.00 13.07 94 GLU A CA 1
ATOM 670 C C . GLU A 1 94 ? 18.412 -12.228 62.210 1.00 13.01 94 GLU A C 1
ATOM 671 O O . GLU A 1 94 ? 17.748 -11.995 63.226 1.00 12.75 94 GLU A O 1
ATOM 677 N N . PHE A 1 95 ? 19.742 -12.272 62.201 1.00 12.64 95 PHE A N 1
ATOM 678 C CA . PHE A 1 95 ? 20.524 -11.745 63.315 1.00 12.71 95 PHE A CA 1
ATOM 679 C C . PHE A 1 95 ? 20.332 -10.237 63.360 1.00 12.59 95 PHE A C 1
ATOM 680 O O . PHE A 1 95 ? 20.397 -9.561 62.323 1.00 13.25 95 PHE A O 1
ATOM 688 N N . ILE A 1 96 ? 20.076 -9.708 64.552 1.00 11.62 96 ILE A N 1
ATOM 689 C CA . ILE A 1 96 ? 19.918 -8.271 64.692 1.00 10.96 96 ILE A CA 1
ATOM 690 C C . ILE A 1 96 ? 21.286 -7.593 64.795 1.00 10.72 96 ILE A C 1
ATOM 691 O O . ILE A 1 96 ? 22.089 -7.882 65.683 1.00 10.77 96 ILE A O 1
ATOM 696 N N . SER A 1 97 ? 21.513 -6.684 63.858 1.00 10.43 97 SER A N 1
ATOM 697 C CA . SER A 1 97 ? 22.793 -6.026 63.705 1.00 10.17 97 SER A CA 1
ATOM 698 C C . SER A 1 97 ? 22.715 -4.576 64.182 1.00 9.40 97 SER A C 1
ATOM 699 O O . SER A 1 97 ? 21.690 -3.907 63.966 1.00 10.02 97 SER A O 1
ATOM 702 N N . PRO A 1 98 ? 23.795 -4.051 64.803 1.00 7.85 98 PRO A N 1
ATOM 703 C CA . PRO A 1 98 ? 23.740 -2.647 65.212 1.00 7.49 98 PRO A CA 1
ATOM 704 C C . PRO A 1 98 ? 23.785 -1.712 64.008 1.00 6.91 98 PRO A C 1
ATOM 705 O O . PRO A 1 98 ? 24.564 -1.958 63.058 1.00 6.16 98 PRO A O 1
ATOM 709 N N . CYS A 1 99 ? 22.961 -0.666 64.050 1.00 6.25 99 CYS A N 1
ATOM 710 C CA . CYS A 1 99 ? 23.041 0.406 63.055 1.00 6.42 99 CYS A CA 1
ATOM 711 C C . CYS A 1 99 ? 24.398 1.125 63.156 1.00 5.66 99 CYS A C 1
ATOM 712 O O . CYS A 1 99 ? 25.119 1.001 64.156 1.00 5.55 99 CYS A O 1
ATOM 715 N N . GLY A 1 100 ? 24.732 1.892 62.114 1.00 5.94 100 GLY A N 1
ATOM 716 C CA . GLY A 1 100 ? 25.996 2.633 62.053 1.00 5.96 100 GLY A CA 1
ATOM 717 C C . GLY A 1 100 ? 26.194 3.613 63.203 1.00 6.44 100 GLY A C 1
ATOM 718 O O . GLY A 1 100 ? 27.306 3.787 63.694 1.00 7.10 100 GLY A O 1
ATOM 719 N N . ALA A 1 101 ? 25.110 4.247 63.651 1.00 6.30 101 ALA A N 1
ATOM 720 C CA . ALA A 1 101 ? 25.194 5.204 64.760 1.00 7.20 101 ALA A CA 1
ATOM 721 C C . ALA A 1 101 ? 25.618 4.493 66.043 1.00 6.93 101 ALA A C 1
ATOM 722 O O . ALA A 1 101 ? 26.503 4.975 66.757 1.00 7.81 101 ALA A O 1
ATOM 724 N N . CYS A 1 102 ? 24.987 3.350 66.322 1.00 6.52 102 CYS A N 1
ATOM 725 C CA . CYS A 1 102 ? 25.355 2.525 67.480 1.00 7.15 102 CYS A CA 1
ATOM 726 C C . CYS A 1 102 ? 26.808 2.071 67.378 1.00 7.19 102 CYS A C 1
ATOM 727 O O . CYS A 1 102 ? 27.547 2.130 68.377 1.00 7.20 102 CYS A O 1
ATOM 730 N N . ARG A 1 103 ? 27.242 1.635 66.189 1.00 6.80 103 ARG A N 1
ATOM 731 C CA . ARG A 1 103 ? 28.669 1.258 66.008 1.00 6.75 103 ARG A CA 1
ATOM 732 C C . ARG A 1 103 ? 29.630 2.408 66.353 1.00 6.55 103 ARG A C 1
ATOM 733 O O . ARG A 1 103 ? 30.674 2.197 66.987 1.00 7.07 103 ARG A O 1
ATOM 741 N N . GLN A 1 104 ? 29.258 3.629 65.965 1.00 5.86 104 GLN A N 1
ATOM 742 C CA . GLN A 1 104 ? 30.113 4.793 66.218 1.00 5.98 104 GLN A CA 1
ATOM 743 C C . GLN A 1 104 ? 30.193 5.107 67.715 1.00 6.21 104 GLN A C 1
ATOM 744 O O . GLN A 1 104 ? 31.269 5.458 68.223 1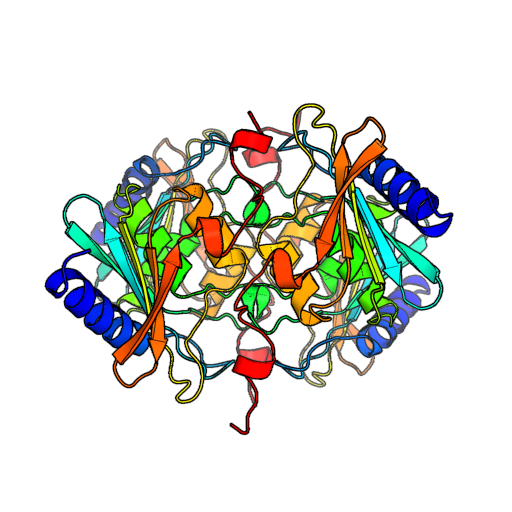.00 6.76 104 GLN A O 1
ATOM 750 N N . VAL A 1 105 ? 29.058 5.004 68.415 1.00 5.92 105 VAL A N 1
ATOM 751 C CA . VAL A 1 105 ? 29.050 5.187 69.868 1.00 6.31 105 VAL A CA 1
ATOM 752 C C . VAL A 1 105 ? 29.865 4.072 70.551 1.00 6.08 105 VAL A C 1
ATOM 753 O O . VAL A 1 105 ? 30.661 4.355 71.451 1.00 6.00 105 VAL A O 1
ATOM 757 N N . MET A 1 106 ? 29.705 2.820 70.102 1.00 5.88 106 MET A N 1
ATOM 758 C CA . MET A 1 106 ? 30.528 1.717 70.626 1.00 6.32 106 MET A CA 1
ATOM 759 C C . MET A 1 106 ? 32.012 2.039 70.473 1.00 6.08 106 MET A C 1
ATOM 760 O O . MET A 1 106 ? 32.812 1.867 71.414 1.00 6.19 106 MET A O 1
ATOM 765 N N . ARG A 1 107 ? 32.374 2.537 69.290 1.00 5.95 107 ARG A N 1
ATOM 766 C CA . ARG A 1 107 ? 33.775 2.798 68.955 1.00 6.01 107 ARG A CA 1
ATOM 767 C C . ARG A 1 107 ? 34.395 3.906 69.811 1.00 6.25 107 ARG A C 1
ATOM 768 O O . ARG A 1 107 ? 35.599 3.903 70.055 1.00 6.64 107 ARG A O 1
ATOM 776 N N . GLU A 1 108 ? 33.585 4.846 70.288 1.00 6.44 108 GLU A N 1
ATOM 777 C CA . GLU A 1 108 ? 34.110 5.897 71.154 1.00 6.90 108 GLU A CA 1
ATOM 778 C C . GLU A 1 108 ? 34.802 5.262 72.374 1.00 7.51 108 GLU A C 1
ATOM 779 O O . GLU A 1 108 ? 35.767 5.808 72.904 1.00 8.21 108 GLU A O 1
ATOM 785 N N . PHE A 1 109 ? 34.317 4.091 72.767 1.00 7.61 109 PHE A N 1
ATOM 786 C CA . PHE A 1 109 ? 34.794 3.384 73.965 1.00 7.75 109 PHE A CA 1
ATOM 787 C C . PHE A 1 109 ? 35.622 2.146 73.622 1.00 8.41 109 PHE A C 1
ATOM 788 O O . PHE A 1 109 ? 35.836 1.238 74.460 1.00 9.92 109 PHE A O 1
ATOM 796 N N . GLY A 1 110 ? 36.127 2.136 72.390 1.00 8.17 110 GLY A N 1
ATOM 797 C CA . GLY A 1 110 ? 37.111 1.128 72.003 1.00 7.70 110 GLY A CA 1
ATOM 798 C C . GLY A 1 110 ? 36.707 0.303 70.810 1.00 8.06 110 GLY A C 1
ATOM 799 O O . GLY A 1 110 ? 35.527 0.169 70.506 1.00 7.91 110 GLY A O 1
ATOM 800 N N . THR A 1 111 ? 37.707 -0.259 70.137 1.00 8.41 111 THR A N 1
ATOM 801 C CA . THR A 1 111 ? 37.456 -1.107 68.967 1.00 8.85 111 THR A CA 1
ATOM 802 C C . THR A 1 111 ? 37.540 -2.603 69.284 1.00 8.23 111 THR A C 1
ATOM 803 O O . THR A 1 111 ? 37.111 -3.442 68.476 1.00 8.34 111 THR A O 1
ATOM 807 N N . ASP A 1 112 ? 38.105 -2.935 70.447 1.00 7.89 112 ASP A N 1
ATOM 808 C CA . ASP A 1 112 ? 38.455 -4.319 70.747 1.00 7.98 112 ASP A CA 1
ATOM 809 C C . ASP A 1 112 ? 37.498 -4.947 71.744 1.00 8.25 112 ASP A C 1
ATOM 810 O O . ASP A 1 112 ? 37.906 -5.460 72.797 1.00 9.58 112 ASP A O 1
ATOM 815 N N . TRP A 1 113 ? 36.213 -4.896 71.408 1.00 8.11 113 TRP A N 1
ATOM 816 C CA . TRP A 1 113 ? 35.193 -5.584 72.184 1.00 7.69 113 TRP A CA 1
ATOM 817 C C . TRP A 1 113 ? 34.139 -6.193 71.275 1.00 7.46 113 TRP A C 1
ATOM 818 O O . TRP A 1 113 ? 34.058 -5.825 70.096 1.00 7.77 113 TRP A O 1
ATOM 829 N N . ALA A 1 114 ? 33.358 -7.123 71.827 1.00 7.51 114 ALA A N 1
ATOM 830 C CA . ALA A 1 114 ? 32.576 -8.059 71.048 1.00 7.43 114 ALA A CA 1
ATOM 831 C C . ALA A 1 114 ? 31.108 -7.661 70.961 1.00 6.83 114 ALA A C 1
ATOM 832 O O . ALA A 1 114 ? 30.508 -7.320 71.970 1.00 6.85 114 ALA A O 1
ATOM 834 N N . VAL A 1 115 ? 30.537 -7.773 69.764 1.00 7.15 115 VAL A N 1
ATOM 835 C CA . VAL A 1 115 ? 29.115 -7.565 69.547 1.00 6.49 115 VAL A CA 1
ATOM 836 C C . VAL A 1 115 ? 28.458 -8.892 69.180 1.00 7.03 115 VAL A C 1
ATOM 837 O O . VAL A 1 115 ? 28.816 -9.493 68.184 1.00 7.20 115 VAL A O 1
ATOM 841 N N . TYR A 1 116 ? 27.481 -9.302 69.986 1.00 7.67 116 TYR A N 1
ATOM 842 C CA . TYR A 1 116 ? 26.711 -10.516 69.773 1.00 8.37 116 TYR A CA 1
ATOM 843 C C . TYR A 1 116 ? 25.398 -10.147 69.088 1.00 9.54 116 TYR A C 1
ATOM 844 O O . TYR A 1 116 ? 24.542 -9.491 69.683 1.00 9.08 116 TYR A O 1
ATOM 853 N N . MET A 1 117 ? 25.265 -10.569 67.835 1.00 10.07 117 MET A N 1
ATOM 854 C CA . MET A 1 117 ? 24.094 -10.274 67.018 1.00 11.33 117 MET A CA 1
ATOM 855 C C . MET A 1 117 ? 23.243 -11.548 67.018 1.00 11.31 117 MET A C 1
ATOM 856 O O . MET A 1 117 ? 23.625 -12.564 66.422 1.00 11.76 117 MET A O 1
ATOM 861 N N . THR A 1 118 ? 22.099 -11.501 67.700 1.00 11.43 118 THR A N 1
ATOM 862 C CA . THR A 1 118 ? 21.352 -12.709 68.023 1.00 11.01 118 THR A CA 1
ATOM 863 C C . THR A 1 118 ? 20.068 -12.891 67.213 1.00 11.20 118 THR A C 1
ATOM 864 O O . THR A 1 118 ? 19.571 -11.954 66.570 1.00 11.25 118 THR A O 1
ATOM 868 N N . LYS A 1 119 ? 19.541 -14.117 67.280 1.00 10.80 119 LYS A N 1
ATOM 869 C CA . LYS A 1 119 ? 18.157 -14.426 66.922 1.00 11.59 119 LYS A CA 1
ATOM 870 C C . LYS A 1 119 ? 17.444 -14.856 68.203 1.00 11.46 119 LYS A C 1
ATOM 871 O O . LYS A 1 119 ? 18.102 -15.255 69.172 1.00 11.25 119 LYS A O 1
ATOM 877 N N . PRO A 1 120 ? 16.100 -14.780 68.226 1.00 12.23 120 PRO A N 1
ATOM 878 C CA . PRO A 1 120 ? 15.309 -15.276 69.364 1.00 12.71 120 PRO A CA 1
ATOM 879 C C . PRO A 1 120 ? 15.585 -16.733 69.796 1.00 12.96 120 PRO A C 1
ATOM 880 O O . PRO A 1 120 ? 15.394 -17.061 70.969 1.00 13.69 120 PRO A O 1
ATOM 884 N N . ASP A 1 121 ? 16.036 -17.588 68.877 1.00 13.03 121 ASP A N 1
ATOM 885 C CA . ASP A 1 121 ? 16.323 -18.994 69.209 1.00 14.24 121 ASP A CA 1
ATOM 886 C C . ASP A 1 121 ? 17.645 -19.162 69.968 1.00 14.27 121 ASP A C 1
ATOM 887 O O . ASP A 1 121 ? 18.044 -20.282 70.302 1.00 14.71 121 ASP A O 1
ATOM 892 N N . GLY A 1 122 ? 18.315 -18.042 70.233 1.00 14.01 122 GLY A N 1
ATOM 893 C CA . GLY A 1 122 ? 19.557 -18.037 70.997 1.00 13.78 122 GLY A CA 1
ATOM 894 C C . GLY A 1 122 ? 20.816 -18.247 70.177 1.00 13.81 122 GLY A C 1
ATOM 895 O O . GLY A 1 122 ? 21.916 -18.265 70.739 1.00 13.83 122 GLY A O 1
ATOM 896 N N . THR A 1 123 ? 20.672 -18.425 68.862 1.00 13.40 123 THR A N 1
ATOM 897 C CA . THR A 1 123 ? 21.841 -18.449 67.967 1.00 12.64 123 THR A CA 1
ATOM 898 C C . THR A 1 123 ? 22.350 -17.023 67.762 1.00 12.09 123 THR A C 1
ATOM 899 O O . THR A 1 123 ? 21.607 -16.066 67.963 1.00 11.65 123 THR A O 1
ATOM 903 N N . PHE A 1 124 ? 23.618 -16.876 67.380 1.00 12.35 124 PHE A N 1
ATOM 904 C CA . PHE A 1 124 ? 24.222 -15.551 67.258 1.00 12.18 124 PHE A CA 1
ATOM 905 C C . PHE A 1 124 ? 25.445 -15.572 66.363 1.00 12.31 124 PHE A C 1
ATOM 906 O O . PHE A 1 124 ? 25.999 -16.646 66.078 1.00 12.79 124 PHE A O 1
ATOM 914 N N . VAL A 1 125 ? 25.837 -14.378 65.925 1.00 12.62 125 VAL A N 1
ATOM 915 C CA . VAL A 1 125 ? 27.077 -14.129 65.210 1.00 13.04 125 VAL A CA 1
ATOM 916 C C . VAL A 1 125 ? 27.842 -13.091 66.037 1.00 12.50 125 VAL A C 1
ATOM 917 O O . VAL A 1 125 ? 27.251 -12.108 66.517 1.00 13.17 125 VAL A O 1
ATOM 921 N N . VAL A 1 126 ? 29.145 -13.308 66.206 1.00 12.28 126 VAL A N 1
ATOM 922 C CA . VAL A 1 126 ? 29.993 -12.379 66.967 1.00 11.97 126 VAL A CA 1
ATOM 923 C C . VAL A 1 126 ? 30.931 -11.638 66.027 1.00 11.58 126 VAL A C 1
ATOM 924 O O . VAL A 1 126 ? 31.622 -12.265 65.231 1.00 12.10 126 VAL A O 1
ATOM 928 N N . ARG A 1 127 ? 30.971 -10.319 66.146 1.00 11.56 127 ARG A N 1
ATOM 929 C CA . ARG A 1 127 ? 31.965 -9.510 65.440 1.00 11.49 127 ARG A CA 1
ATOM 930 C C . ARG A 1 127 ? 32.506 -8.475 66.409 1.00 10.92 127 ARG A C 1
ATOM 931 O O . ARG A 1 127 ? 31.796 -8.056 67.324 1.00 11.42 127 ARG A O 1
ATOM 939 N N . THR A 1 128 ? 33.747 -8.054 66.218 1.00 10.60 128 THR A N 1
ATOM 940 C CA . THR A 1 128 ? 34.291 -6.954 67.007 1.00 10.01 128 THR A CA 1
ATOM 941 C C . THR A 1 128 ? 33.791 -5.608 66.480 1.00 9.46 128 THR A C 1
ATOM 942 O O . THR A 1 128 ? 33.374 -5.484 65.315 1.00 9.70 128 THR A O 1
ATOM 946 N N . VAL A 1 129 ? 33.857 -4.599 67.342 1.00 8.58 129 VAL A N 1
ATOM 947 C CA . VAL A 1 129 ? 33.609 -3.218 66.924 1.00 8.36 129 VAL A CA 1
ATOM 948 C C . VAL A 1 129 ? 34.518 -2.838 65.746 1.00 8.21 129 VAL A C 1
ATOM 949 O O . VAL A 1 129 ? 34.060 -2.241 64.783 1.00 8.22 129 VAL A O 1
ATOM 953 N N . GLN A 1 130 ? 35.795 -3.221 65.795 1.00 7.68 130 GLN A N 1
ATOM 954 C CA . GLN A 1 130 ? 36.711 -2.940 64.682 1.00 8.27 130 GLN A CA 1
ATOM 955 C C . GLN A 1 130 ? 36.186 -3.496 63.350 1.00 8.35 130 GLN A C 1
ATOM 956 O O . GLN A 1 130 ? 36.206 -2.804 62.320 1.00 8.85 130 GLN A O 1
ATOM 962 N N . GLU A 1 131 ? 35.703 -4.738 63.383 1.00 8.37 131 GLU A N 1
ATOM 963 C CA . GLU A 1 131 ? 35.161 -5.402 62.179 1.00 8.64 131 GLU A CA 1
ATOM 964 C C . GLU A 1 131 ? 33.875 -4.727 61.695 1.00 8.91 131 GLU A C 1
ATOM 965 O O . GLU A 1 131 ? 33.628 -4.626 60.490 1.00 9.61 131 GLU A O 1
ATOM 971 N N . LEU A 1 132 ? 33.046 -4.284 62.635 1.00 7.83 132 LEU A N 1
ATOM 972 C CA . LEU A 1 132 ? 31.785 -3.624 62.278 1.00 7.88 132 LEU A CA 1
ATOM 973 C C . LEU A 1 132 ? 31.944 -2.188 61.801 1.00 7.98 132 LEU A C 1
ATOM 974 O O . LEU A 1 132 ? 31.039 -1.648 61.142 1.00 7.94 132 LEU A O 1
ATOM 979 N N . LEU A 1 133 ? 33.086 -1.572 62.127 1.00 7.95 133 LEU A N 1
ATOM 980 C CA . LEU A 1 133 ? 33.341 -0.189 61.745 1.00 9.01 133 LEU A CA 1
ATOM 981 C C . LEU A 1 133 ? 34.789 -0.053 61.264 1.00 8.80 133 LEU A C 1
ATOM 982 O O . LEU A 1 133 ? 35.604 0.590 61.931 1.00 9.34 133 LEU A O 1
ATOM 987 N N . PRO A 1 134 ? 35.103 -0.635 60.092 1.00 9.33 134 PRO A N 1
ATOM 988 C CA . PRO A 1 134 ? 36.479 -0.578 59.582 1.00 9.76 134 PRO A CA 1
ATOM 989 C C . PRO A 1 134 ? 36.882 0.843 59.246 1.00 9.57 134 PRO A C 1
ATOM 990 O O . PRO A 1 134 ? 36.032 1.660 58.879 1.00 9.01 134 PRO A O 1
ATOM 994 N N . ALA A 1 135 ? 38.178 1.123 59.344 1.00 9.25 135 ALA A N 1
ATOM 995 C CA . ALA A 1 135 ? 38.684 2.467 59.057 1.00 8.66 135 ALA A CA 1
ATOM 996 C C . ALA A 1 135 ? 37.882 3.547 59.810 1.00 8.63 135 ALA A C 1
ATOM 997 O O . ALA A 1 135 ? 37.483 4.568 59.241 1.00 9.19 135 ALA A O 1
ATOM 999 N N . SER A 1 136 ? 37.626 3.303 61.091 1.00 8.49 136 SER A N 1
ATOM 1000 C CA . SER A 1 136 ? 36.682 4.136 61.837 1.00 8.48 136 SER A CA 1
ATOM 1001 C C . SER A 1 136 ? 37.124 5.585 61.978 1.00 8.39 136 SER A C 1
ATOM 1002 O O . SER A 1 136 ? 38.294 5.881 62.249 1.00 8.90 136 SER A O 1
ATOM 1005 N N . PHE A 1 137 ? 36.160 6.487 61.799 1.00 8.17 137 PHE A N 1
ATOM 1006 C CA . PHE A 1 137 ? 36.274 7.847 62.306 1.00 8.43 137 PHE A CA 1
ATOM 1007 C C . PHE A 1 137 ? 36.311 7.727 63.828 1.00 8.48 137 PHE A C 1
ATOM 1008 O O . PHE A 1 137 ? 35.689 6.822 64.391 1.00 9.45 137 PHE A O 1
ATOM 1016 N N . GLY A 1 138 ? 37.037 8.616 64.501 1.00 8.43 138 GLY A N 1
ATOM 1017 C CA . GLY A 1 138 ? 37.076 8.547 65.963 1.00 8.56 138 GLY A CA 1
ATOM 1018 C C . GLY A 1 138 ? 37.820 9.713 66.576 1.00 8.15 138 GLY A C 1
ATOM 1019 O O . GLY A 1 138 ? 38.100 10.699 65.884 1.00 8.04 138 GLY A O 1
ATOM 1020 N N . PRO A 1 139 ? 38.113 9.623 67.891 1.00 8.04 139 PRO A N 1
ATOM 1021 C CA . PRO A 1 139 ? 38.856 10.678 68.601 1.00 8.62 139 PRO A CA 1
ATOM 1022 C C . PRO A 1 139 ? 40.134 11.145 67.903 1.00 9.12 139 PRO A C 1
ATOM 1023 O O . PRO A 1 139 ? 40.452 12.321 67.974 1.00 9.56 139 PRO A O 1
ATOM 1027 N N . GLU A 1 140 ? 40.826 10.255 67.192 1.00 8.70 140 GLU A N 1
ATOM 1028 C CA . GLU A 1 140 ? 42.050 10.662 66.483 1.00 9.07 140 GLU A CA 1
ATOM 1029 C C . GLU A 1 140 ? 41.785 11.763 65.444 1.00 9.88 140 GLU A C 1
ATOM 1030 O O . GLU A 1 140 ? 42.664 12.577 65.160 1.00 9.72 140 GLU A O 1
ATOM 1036 N N . ASP A 1 141 ? 40.581 11.776 64.863 1.00 10.84 141 ASP A N 1
ATOM 1037 C CA . ASP A 1 141 ? 40.251 12.802 63.862 1.00 11.63 141 ASP A CA 1
ATOM 1038 C C . ASP A 1 141 ? 40.296 14.231 64.421 1.00 11.33 141 ASP A C 1
ATOM 1039 O O . ASP A 1 141 ? 40.534 15.187 63.687 1.00 12.15 141 ASP A O 1
ATOM 1044 N N . LEU A 1 142 ? 40.053 14.354 65.724 1.00 11.44 142 LEU A N 1
ATOM 1045 C CA . LEU A 1 142 ? 40.069 15.642 66.401 1.00 10.93 142 LEU A CA 1
ATOM 1046 C C . LEU A 1 142 ? 41.331 15.773 67.246 1.00 11.17 142 LEU A C 1
ATOM 1047 O O . LEU A 1 142 ? 41.442 16.678 68.075 1.00 12.04 142 LEU A O 1
ATOM 1052 N N . GLN A 1 143 ? 42.281 14.867 67.003 1.00 11.41 143 GLN A N 1
ATOM 1053 C CA . GLN A 1 143 ? 43.593 14.895 67.649 1.00 12.75 143 GLN A CA 1
ATOM 1054 C C . GLN A 1 143 ? 43.461 14.870 69.184 1.00 12.81 143 GLN A C 1
ATOM 1055 O O . GLN A 1 143 ? 44.189 15.563 69.910 1.00 13.06 143 GLN A O 1
ATOM 1061 N N . LYS A 1 144 ? 42.532 14.033 69.657 1.00 12.57 144 LYS A N 1
ATOM 1062 C CA . LYS A 1 144 ? 42.222 13.894 71.086 1.00 13.39 144 LYS A CA 1
ATOM 1063 C C . LYS A 1 144 ? 43.017 12.789 71.779 1.00 13.01 144 LYS A C 1
ATOM 1064 O O . LYS A 1 144 ? 42.945 12.639 72.999 0.50 12.85 144 LYS A O 1
ATOM 1070 N N . ILE A 1 145 ? 43.782 12.028 71.002 1.00 13.22 145 ILE A N 1
ATOM 1071 C CA . ILE A 1 145 ? 44.638 10.973 71.562 1.00 12.84 145 ILE A CA 1
ATOM 1072 C C . ILE A 1 145 ? 46.085 11.483 71.627 1.00 12.61 145 ILE A C 1
ATOM 1073 O O . ILE A 1 145 ? 46.779 11.568 70.610 1.00 13.21 145 ILE A O 1
ATOM 1078 N N . GLN A 1 146 ? 46.498 11.865 72.832 1.00 12.84 146 GLN A N 1
ATOM 1079 C CA . GLN A 1 146 ? 47.763 12.562 73.059 1.00 12.52 146 GLN A CA 1
ATOM 1080 C C . GLN A 1 146 ? 48.451 12.100 74.343 1.00 12.74 146 GLN A C 1
ATOM 1081 O O . GLN A 1 146 ? 49.541 12.568 74.674 1.00 12.71 146 GLN A O 1
ATOM 1088 N N . GLU B 1 11 ? 34.164 6.703 36.429 1.00 29.93 11 GLU B N 1
ATOM 1089 C CA . GLU B 1 11 ? 34.697 7.434 35.238 1.00 30.08 11 GLU B CA 1
ATOM 1090 C C . GLU B 1 11 ? 35.611 8.594 35.656 1.00 30.11 11 GLU B C 1
ATOM 1091 O O . GLU B 1 11 ? 35.196 9.456 36.427 1.00 30.25 11 GLU B O 1
ATOM 1097 N N . PRO B 1 12 ? 36.862 8.612 35.148 1.00 29.99 12 PRO B N 1
ATOM 1098 C CA . PRO B 1 12 ? 37.899 9.596 35.510 1.00 29.90 12 PRO B CA 1
ATOM 1099 C C . PRO B 1 12 ? 37.460 11.070 35.474 1.00 29.62 12 PRO B C 1
ATOM 1100 O O . PRO B 1 12 ? 37.866 11.842 36.346 1.00 29.84 12 PRO B O 1
ATOM 1104 N N . GLU B 1 13 ? 36.659 11.450 34.477 1.00 28.71 13 GLU B N 1
ATOM 1105 C CA . GLU B 1 13 ? 36.036 12.777 34.428 0.50 27.61 13 GLU B CA 1
ATOM 1106 C C . GLU B 1 13 ? 35.232 13.037 35.706 1.00 26.93 13 GLU B C 1
ATOM 1107 O O . GLU B 1 13 ? 35.443 14.041 36.397 1.00 26.91 13 GLU B O 1
ATOM 1113 N N . HIS B 1 14 ? 34.320 12.113 36.010 1.00 25.88 14 HIS B N 1
ATOM 1114 C CA . HIS B 1 14 ? 33.425 12.233 37.157 1.00 24.73 14 HIS B CA 1
ATOM 1115 C C . HIS B 1 14 ? 34.167 12.191 38.489 1.00 23.69 14 HIS B C 1
ATOM 1116 O O . HIS B 1 14 ? 33.834 12.944 39.397 1.00 23.04 14 HIS B O 1
ATOM 1123 N N . VAL B 1 15 ? 35.171 11.321 38.590 1.00 22.68 15 VAL B N 1
ATOM 1124 C CA . VAL B 1 15 ? 35.965 11.183 39.817 1.00 21.77 15 VAL B CA 1
ATOM 1125 C C . VAL B 1 15 ? 36.643 12.504 40.184 1.00 21.40 15 VAL B C 1
ATOM 1126 O O . VAL B 1 15 ? 36.563 12.959 41.323 1.00 21.12 15 VAL B O 1
ATOM 1130 N N . GLN B 1 16 ? 37.293 13.128 39.209 1.00 20.77 16 GLN B N 1
ATOM 1131 C CA . GLN B 1 16 ? 38.001 14.375 39.464 1.00 20.19 16 GLN B CA 1
ATOM 1132 C C . GLN B 1 16 ? 37.058 15.525 39.835 1.00 19.82 16 GLN B C 1
ATOM 1133 O O . GLN B 1 16 ? 37.318 16.248 40.796 1.00 19.66 16 GLN B O 1
ATOM 1139 N N . ARG B 1 17 ? 35.958 15.671 39.096 1.00 19.43 17 ARG B N 1
ATOM 1140 C CA . ARG B 1 17 ? 34.931 16.657 39.429 1.00 19.35 17 ARG B CA 1
ATOM 1141 C C . ARG B 1 17 ? 34.411 16.448 40.854 1.00 19.12 17 ARG B C 1
ATOM 1142 O O . ARG B 1 17 ? 34.260 17.406 41.622 1.00 18.94 17 ARG B O 1
ATOM 1150 N N . LEU B 1 18 ? 34.149 15.187 41.190 1.00 18.63 18 LEU B N 1
ATOM 1151 C CA . LEU B 1 18 ? 33.614 14.812 42.492 1.00 18.39 18 LEU B CA 1
ATOM 1152 C C . LEU B 1 18 ? 34.585 15.164 43.616 1.00 17.90 18 LEU B C 1
ATOM 1153 O O . LEU B 1 18 ? 34.192 15.763 44.618 1.00 18.35 18 LEU B O 1
ATOM 1158 N N . LEU B 1 19 ? 35.849 14.791 43.441 1.00 17.35 19 LEU B N 1
ATOM 1159 C CA . LEU B 1 19 ? 36.881 15.079 44.436 1.00 17.00 19 LEU B CA 1
ATOM 1160 C C . LEU B 1 19 ? 37.056 16.584 44.654 1.00 16.64 19 LEU B C 1
ATOM 1161 O O . LEU B 1 19 ? 37.193 17.032 45.786 1.00 17.05 19 LEU B O 1
ATOM 1166 N N . LEU B 1 20 ? 37.029 17.363 43.572 1.00 16.21 20 LEU B N 1
ATOM 1167 C CA . LEU B 1 20 ? 37.131 18.819 43.686 1.00 15.69 20 LEU B CA 1
ATOM 1168 C C . LEU B 1 20 ? 35.890 19.444 44.317 1.00 15.69 20 LEU B C 1
ATOM 1169 O O . LEU B 1 20 ? 35.996 20.378 45.119 1.00 15.95 20 LEU B O 1
ATOM 1177 N N . SER B 1 21 ? 34.716 18.933 43.954 1.00 15.34 21 SER B N 1
ATOM 1178 C CA . SER B 1 21 ? 33.461 19.417 44.522 1.00 15.67 21 SER B CA 1
ATOM 1179 C C . SER B 1 21 ? 33.448 19.230 46.044 1.00 15.45 21 SER B C 1
ATOM 1180 O O . SER B 1 21 ? 33.033 20.136 46.775 1.00 15.49 21 SER B O 1
ATOM 1183 N N . SER B 1 22 ? 33.912 18.065 46.507 1.00 15.58 22 SER B N 1
ATOM 1184 C CA . SER B 1 22 ? 33.974 17.773 47.951 1.00 15.48 22 SER B CA 1
ATOM 1185 C C . SER B 1 22 ? 34.897 18.763 48.674 1.00 15.86 22 SER B C 1
ATOM 1186 O O . SER B 1 22 ? 34.581 19.259 49.752 1.00 15.60 22 SER B O 1
ATOM 1190 N N . ARG B 1 23 ? 36.047 19.039 48.066 1.00 16.12 23 ARG B N 1
ATOM 1191 C CA . ARG B 1 23 ? 37.016 19.981 48.617 1.00 16.58 23 ARG B CA 1
ATOM 1192 C C . ARG B 1 23 ? 36.418 21.399 48.693 1.00 16.61 23 ARG B C 1
ATOM 1193 O O . ARG B 1 23 ? 36.538 22.070 49.711 1.00 17.23 23 ARG B O 1
ATOM 1201 N N . GLU B 1 24 ? 35.764 21.840 47.616 1.00 16.71 24 GLU B N 1
ATOM 1202 C CA . GLU B 1 24 ? 35.115 23.149 47.569 1.00 17.46 24 GLU B CA 1
ATOM 1203 C C . GLU B 1 24 ? 33.978 23.295 48.593 1.00 17.47 24 GLU B C 1
ATOM 1204 O O . GLU B 1 24 ? 33.819 24.359 49.198 1.00 17.73 24 GLU B O 1
ATOM 1210 N N . ALA B 1 25 ? 33.203 22.224 48.783 1.00 17.21 25 ALA B N 1
ATOM 1211 C CA . ALA B 1 25 ? 32.066 22.217 49.713 1.00 17.00 25 ALA B CA 1
ATOM 1212 C C . ALA B 1 25 ? 32.486 22.513 51.146 1.00 16.82 25 ALA B C 1
ATOM 1213 O O . ALA B 1 25 ? 31.723 23.089 51.929 1.00 17.31 25 ALA B O 1
ATOM 1215 N N . LYS B 1 26 ? 33.700 22.092 51.474 1.00 16.68 26 LYS B N 1
ATOM 1216 C CA . LYS B 1 26 ? 34.304 22.280 52.791 1.00 16.47 26 LYS B CA 1
ATOM 1217 C C . LYS B 1 26 ? 34.355 23.757 53.196 1.00 16.14 26 LYS B C 1
ATOM 1218 O O . LYS B 1 26 ? 34.250 24.089 54.381 1.00 15.96 26 LYS B O 1
ATOM 1226 N N . LYS B 1 27 ? 34.474 24.636 52.202 1.00 15.68 27 LYS B N 1
ATOM 1227 C CA . LYS B 1 27 ? 34.539 26.074 52.452 1.00 15.26 27 LYS B CA 1
ATOM 1228 C C . LYS B 1 27 ? 33.292 26.628 53.131 1.00 15.11 27 LYS B C 1
ATOM 1229 O O . LYS B 1 27 ? 33.360 27.659 53.801 1.00 15.14 27 LYS B O 1
ATOM 1235 N N . SER B 1 28 ? 32.160 25.953 52.951 1.00 14.46 28 SER B N 1
ATOM 1236 C CA . SER B 1 28 ? 30.896 26.440 53.480 1.00 14.69 28 SER B CA 1
ATOM 1237 C C . SER B 1 28 ? 30.583 25.898 54.873 1.00 14.01 28 SER B C 1
ATOM 1238 O O . SER B 1 28 ? 29.589 26.297 55.481 1.00 14.57 28 SER B O 1
ATOM 1241 N N . ALA B 1 29 ? 31.427 24.991 55.373 1.00 13.54 29 ALA B N 1
ATOM 1242 C CA . ALA B 1 29 ? 31.186 24.355 56.669 1.00 12.73 29 ALA B CA 1
ATOM 1243 C C . ALA B 1 29 ? 30.863 25.361 57.777 1.00 11.87 29 ALA B C 1
ATOM 1244 O O . ALA B 1 29 ? 31.476 26.436 57.864 1.00 12.68 29 ALA B O 1
ATOM 1246 N N . TYR B 1 30 ? 29.860 25.029 58.582 1.00 9.90 30 TYR B N 1
ATOM 1247 C CA . TYR B 1 30 ? 29.536 25.808 59.754 1.00 9.25 30 TYR B CA 1
ATOM 1248 C C . TYR B 1 30 ? 29.975 24.945 60.924 1.00 9.04 30 TYR B C 1
ATOM 1249 O O . TYR B 1 30 ? 29.277 24.012 61.328 1.00 8.32 30 TYR B O 1
ATOM 1258 N N . CYS B 1 31 ? 31.166 25.234 61.433 1.00 8.53 31 CYS B N 1
ATOM 1259 C CA . CYS B 1 31 ? 31.758 24.393 62.469 1.00 8.77 31 CYS B CA 1
ATOM 1260 C C . CYS B 1 31 ? 32.548 25.199 63.496 1.00 8.67 31 CYS B C 1
ATOM 1261 O O . CYS B 1 31 ? 33.713 24.892 63.756 1.00 9.06 31 CYS B O 1
ATOM 1264 N N . PRO B 1 32 ? 31.901 26.205 64.122 1.00 8.59 32 PRO B N 1
ATOM 1265 C CA . PRO B 1 32 ? 32.626 27.051 65.074 1.00 8.37 32 PRO B CA 1
ATOM 1266 C C . PRO B 1 32 ? 33.011 26.296 66.349 1.00 8.59 32 PRO B C 1
ATOM 1267 O O . PRO B 1 32 ? 33.883 26.758 67.086 1.00 9.39 32 PRO B O 1
ATOM 1271 N N . TYR B 1 33 ? 32.370 25.151 66.600 1.00 8.30 33 TYR B N 1
ATOM 1272 C CA . TYR B 1 33 ? 32.599 24.433 67.848 1.00 8.00 33 TYR B CA 1
ATOM 1273 C C . TYR B 1 33 ? 33.777 23.475 67.733 1.00 7.88 33 TYR B C 1
ATOM 1274 O O . TYR B 1 33 ? 34.667 23.500 68.580 1.00 9.56 33 TYR B O 1
ATOM 1283 N N . SER B 1 34 ? 33.808 22.652 66.693 1.00 7.98 34 SER B N 1
ATOM 1284 C CA . SER B 1 34 ? 34.960 21.764 66.503 1.00 8.27 34 SER B CA 1
ATOM 1285 C C . SER B 1 34 ? 36.126 22.434 65.781 1.00 8.28 34 SER B C 1
ATOM 1286 O O . SER B 1 34 ? 37.260 21.993 65.906 1.00 8.36 34 SER B O 1
ATOM 1289 N N . ARG B 1 35 ? 35.821 23.470 64.996 1.00 8.04 35 ARG B N 1
ATOM 1290 C CA . ARG B 1 35 ? 36.765 24.063 64.033 1.00 8.98 35 ARG B CA 1
ATOM 1291 C C . ARG B 1 35 ? 37.345 22.980 63.115 1.00 8.73 35 ARG B C 1
ATOM 1292 O O . ARG B 1 35 ? 38.499 23.056 62.695 1.00 9.32 35 ARG B O 1
ATOM 1300 N N . PHE B 1 36 ? 36.509 21.988 62.796 1.00 8.39 36 PHE B N 1
ATOM 1301 C CA . PHE B 1 36 ? 36.887 20.847 61.965 1.00 7.80 36 PHE B CA 1
ATOM 1302 C C . PHE B 1 36 ? 35.960 20.792 60.745 1.00 8.08 36 PHE B C 1
ATOM 1303 O O . PHE B 1 36 ? 34.902 20.152 60.785 1.00 7.96 36 PHE B O 1
ATOM 1311 N N . PRO B 1 37 ? 36.330 21.504 59.667 1.00 8.32 37 PRO B N 1
ATOM 1312 C CA . PRO B 1 37 ? 35.454 21.547 58.493 1.00 8.30 37 PRO B CA 1
ATOM 1313 C C . PRO B 1 37 ? 35.480 20.255 57.676 1.00 7.91 37 PRO B C 1
ATOM 1314 O O . PRO B 1 37 ? 36.529 19.627 57.521 1.00 8.10 37 PRO B O 1
ATOM 1318 N N . VAL B 1 38 ? 34.322 19.868 57.150 1.00 8.41 38 VAL B N 1
ATOM 1319 C CA . VAL B 1 38 ? 34.218 18.663 56.334 1.00 7.80 38 VAL B CA 1
ATOM 1320 C C . VAL B 1 38 ? 33.354 18.998 55.129 1.00 8.36 38 VAL B C 1
ATOM 1321 O O . VAL B 1 38 ? 32.325 19.657 55.263 1.00 7.81 38 VAL B O 1
ATOM 1325 N N . GLY B 1 39 ? 33.813 18.585 53.958 1.00 8.18 39 GLY B N 1
ATOM 1326 C CA . GLY B 1 39 ? 33.029 18.696 52.736 1.00 8.34 39 GLY B CA 1
ATOM 1327 C C . GLY B 1 39 ? 32.728 17.316 52.179 1.00 8.31 39 GLY B C 1
ATOM 1328 O O . GLY B 1 39 ? 33.463 16.353 52.433 1.00 8.35 39 GLY B O 1
ATOM 1329 N N . ALA B 1 40 ? 31.645 17.204 51.422 1.00 8.54 40 ALA B N 1
ATOM 1330 C CA . ALA B 1 40 ? 31.307 15.944 50.760 1.00 8.32 40 ALA B CA 1
ATOM 1331 C C . ALA B 1 40 ? 30.655 16.254 49.423 1.00 8.18 40 ALA B C 1
ATOM 1332 O O . ALA B 1 40 ? 30.051 17.304 49.254 1.00 8.36 40 ALA B O 1
ATOM 1334 N N . ALA B 1 41 ? 30.804 15.351 48.465 1.00 8.28 41 ALA B N 1
ATOM 1335 C CA . ALA B 1 41 ? 30.118 15.503 47.194 1.00 8.02 41 ALA B CA 1
ATOM 1336 C C . ALA B 1 41 ? 29.700 14.135 46.710 1.00 8.11 41 ALA B C 1
ATOM 1337 O O . ALA B 1 41 ? 30.480 13.181 46.770 1.00 8.08 41 ALA B O 1
ATOM 1339 N N . LEU B 1 42 ? 28.459 14.056 46.241 1.00 8.04 42 LEU B N 1
ATOM 1340 C CA . LEU B 1 42 ? 27.865 12.800 45.825 1.00 8.73 42 LEU B CA 1
ATOM 1341 C C . LEU B 1 42 ? 27.561 12.841 44.329 1.00 8.47 42 LEU B C 1
ATOM 1342 O O . LEU B 1 42 ? 27.091 13.850 43.810 1.00 9.19 42 LEU B O 1
ATOM 1350 N N . LEU B 1 43 ? 27.851 11.740 43.647 1.00 8.38 43 LEU B N 1
ATOM 1351 C CA . LEU B 1 43 ? 27.600 11.598 42.222 1.00 8.10 43 LEU B CA 1
ATOM 1352 C C . LEU B 1 43 ? 26.385 10.693 42.018 1.00 8.20 43 LEU B C 1
ATOM 1353 O O . LEU B 1 43 ? 26.345 9.577 42.537 1.00 7.90 43 LEU B O 1
ATOM 1358 N N . THR B 1 44 ? 25.398 11.182 41.269 1.00 8.20 44 THR B N 1
ATOM 1359 C CA . THR B 1 44 ? 24.197 10.397 40.977 1.00 8.80 44 THR B CA 1
ATOM 1360 C C . THR B 1 44 ? 24.383 9.546 39.722 1.00 9.43 44 THR B C 1
ATOM 1361 O O . THR B 1 44 ? 25.334 9.746 38.955 1.00 9.48 44 THR B O 1
ATOM 1365 N N . GLY B 1 45 ? 23.456 8.616 39.502 1.00 9.82 45 GLY B N 1
ATOM 1366 C CA . GLY B 1 45 ? 23.473 7.759 38.323 1.00 10.65 45 GLY B CA 1
ATOM 1367 C C . GLY B 1 45 ? 23.582 8.498 36.999 1.00 11.19 45 GLY B C 1
ATOM 1368 O O . GLY B 1 45 ? 24.249 8.018 36.074 1.00 12.15 45 GLY B O 1
ATOM 1369 N N . ASP B 1 46 ? 22.946 9.667 36.901 1.00 11.42 46 ASP B N 1
ATOM 1370 C CA . ASP B 1 46 ? 22.920 10.412 35.632 1.00 12.03 46 ASP B CA 1
ATOM 1371 C C . ASP B 1 46 ? 23.986 11.499 35.545 1.00 11.93 46 ASP B C 1
ATOM 1372 O O . ASP B 1 46 ? 23.963 12.327 34.633 1.00 12.47 46 ASP B O 1
ATOM 1377 N N . GLY B 1 47 ? 24.914 11.500 36.499 1.00 11.74 47 GLY B N 1
ATOM 1378 C CA . GLY B 1 47 ? 26.082 12.368 36.426 1.00 11.75 47 GLY B CA 1
ATOM 1379 C C . GLY B 1 47 ? 25.991 13.663 37.206 1.00 11.97 47 GLY B C 1
ATOM 1380 O O . GLY B 1 47 ? 26.950 14.430 37.233 1.00 12.28 47 GLY B O 1
ATOM 1381 N N . ARG B 1 48 ? 24.856 13.912 37.855 1.00 11.74 48 ARG B N 1
ATOM 1382 C CA . ARG B 1 48 ? 24.714 15.129 38.654 1.00 11.79 48 ARG B CA 1
ATOM 1383 C C . ARG B 1 48 ? 25.482 14.994 39.969 1.00 11.31 48 ARG B C 1
ATOM 1384 O O . ARG B 1 48 ? 25.547 13.905 40.548 1.00 11.75 48 ARG B O 1
ATOM 1392 N N . ILE B 1 49 ? 26.060 16.102 40.421 1.00 11.13 49 ILE B N 1
ATOM 1393 C CA . ILE B 1 49 ? 26.795 16.138 41.684 1.00 11.05 49 ILE B CA 1
ATOM 1394 C C . ILE B 1 49 ? 26.061 17.020 42.691 1.00 11.13 49 ILE B C 1
ATOM 1395 O O . ILE B 1 49 ? 25.659 18.145 42.367 1.00 11.47 49 ILE B O 1
ATOM 1400 N N . PHE B 1 50 ? 25.865 16.493 43.901 1.00 10.45 50 PHE B N 1
ATOM 1401 C CA . PHE B 1 50 ? 25.350 17.298 45.006 1.00 10.85 50 PHE B CA 1
ATOM 1402 C C . PHE B 1 50 ? 26.387 17.366 46.104 1.00 11.10 50 PHE B C 1
ATOM 1403 O O . PHE B 1 50 ? 26.982 16.351 46.462 1.00 11.72 50 PHE B O 1
ATOM 1411 N N . SER B 1 51 ? 26.602 18.551 46.650 1.00 10.89 51 SER B N 1
ATOM 1412 C CA . SER B 1 51 ? 27.621 18.675 47.688 1.00 10.88 51 SER B CA 1
ATOM 1413 C C . SER B 1 51 ? 27.022 19.094 49.017 1.00 10.41 51 SER B C 1
ATOM 1414 O O . SER B 1 51 ? 25.852 19.473 49.095 1.00 10.34 51 SER B O 1
ATOM 1417 N N . GLY B 1 52 ? 27.835 19.018 50.062 1.00 9.56 52 GLY B N 1
ATOM 1418 C CA . GLY B 1 52 ? 27.363 19.335 51.400 1.00 8.99 52 GLY B CA 1
ATOM 1419 C C . GLY B 1 52 ? 28.539 19.551 52.327 1.00 9.99 52 GLY B C 1
ATOM 1420 O O . GLY B 1 52 ? 29.690 19.270 51.972 1.00 10.13 52 GLY B O 1
ATOM 1421 N N . CYS B 1 53 ? 28.244 20.040 53.523 1.00 9.77 53 CYS B N 1
ATOM 1422 C CA . CYS B 1 53 ? 29.270 20.320 54.521 1.00 9.89 53 CYS B CA 1
ATOM 1423 C C . CYS B 1 53 ? 28.676 20.049 55.896 1.00 10.16 53 CYS B C 1
ATOM 1424 O O . CYS B 1 53 ? 27.450 19.958 56.051 1.00 10.19 53 CYS B O 1
ATOM 1427 N N . ASN B 1 54 ? 29.538 19.902 56.899 1.00 9.53 54 ASN B N 1
ATOM 1428 C CA . ASN B 1 54 ? 29.018 19.764 58.252 1.00 9.94 54 ASN B CA 1
ATOM 1429 C C . ASN B 1 54 ? 28.428 21.087 58.731 1.00 10.33 54 ASN B C 1
ATOM 1430 O O . ASN B 1 54 ? 28.866 22.177 58.316 1.00 10.54 54 ASN B O 1
ATOM 1435 N N . ILE B 1 55 ? 27.397 20.989 59.563 1.00 10.18 55 ILE B N 1
ATOM 1436 C CA . ILE B 1 55 ? 26.699 22.154 60.085 1.00 9.93 55 ILE B CA 1
ATOM 1437 C C . ILE B 1 55 ? 26.392 21.872 61.553 1.00 10.06 55 ILE B C 1
ATOM 1438 O O . ILE B 1 55 ? 25.466 21.112 61.879 1.00 9.97 55 ILE B O 1
ATOM 1443 N N . GLU B 1 56 ? 27.180 22.496 62.421 1.00 9.57 56 GLU B N 1
ATOM 1444 C CA . GLU B 1 56 ? 27.153 22.211 63.848 1.00 9.71 56 GLU B CA 1
ATOM 1445 C C . GLU B 1 56 ? 26.040 22.984 64.558 1.00 9.81 56 GLU B C 1
ATOM 1446 O O . GLU B 1 56 ? 25.436 23.915 63.998 1.00 9.59 56 GLU B O 1
ATOM 1452 N N . ASN B 1 57 ? 25.775 22.588 65.797 1.00 9.38 57 ASN B N 1
ATOM 1453 C CA . ASN B 1 57 ? 24.820 23.282 66.656 1.00 9.32 57 ASN B CA 1
ATOM 1454 C C . ASN B 1 57 ? 25.464 23.473 68.037 1.00 9.58 57 ASN B C 1
ATOM 1455 O O . ASN B 1 57 ? 26.246 22.620 68.485 1.00 9.73 57 ASN B O 1
ATOM 1460 N N . ALA B 1 58 ? 25.107 24.568 68.712 1.00 8.85 58 ALA B N 1
ATOM 1461 C CA . ALA B 1 58 ? 25.539 24.809 70.100 1.00 8.42 58 ALA B CA 1
ATOM 1462 C C . ALA B 1 58 ? 25.275 23.579 70.960 1.00 8.87 58 ALA B C 1
ATOM 1463 O O . ALA B 1 58 ? 26.078 23.240 71.812 1.00 8.52 58 ALA B O 1
ATOM 1465 N N . CYS B 1 59 ? 24.133 22.941 70.745 1.00 8.88 59 CYS B N 1
ATOM 1466 C CA . CYS B 1 59 ? 23.906 21.630 71.314 1.00 8.72 59 CYS B CA 1
ATOM 1467 C C . CYS B 1 59 ? 24.515 20.588 70.371 1.00 8.19 59 CYS B C 1
ATOM 1468 O O . CYS B 1 59 ? 23.958 20.293 69.312 1.00 7.27 59 CYS B O 1
ATOM 1471 N N . TYR B 1 60 ? 25.672 20.044 70.756 1.00 7.39 60 TYR B N 1
ATOM 1472 C CA . TYR B 1 60 ? 26.504 19.237 69.841 1.00 7.73 60 TYR B CA 1
ATOM 1473 C C . TYR B 1 60 ? 25.735 18.136 69.074 1.00 7.36 60 TYR B C 1
ATOM 1474 O O . TYR B 1 60 ? 25.926 18.001 67.859 1.00 7.95 60 TYR B O 1
ATOM 1483 N N . PRO B 1 61 ? 24.868 17.352 69.771 1.00 7.15 61 PRO B N 1
ATOM 1484 C CA . PRO B 1 61 ? 24.092 16.295 69.082 1.00 7.90 61 PRO B CA 1
ATOM 1485 C C . PRO B 1 61 ? 23.207 16.743 67.926 1.00 8.41 61 PRO B C 1
ATOM 1486 O O . PRO B 1 61 ? 22.764 15.902 67.140 1.00 9.11 61 PRO B O 1
ATOM 1490 N N . LEU B 1 62 ? 22.933 18.041 67.832 1.00 8.30 62 LEU B N 1
ATOM 1491 C CA . LEU B 1 62 ? 22.031 18.579 66.796 1.00 9.47 62 LEU B CA 1
ATOM 1492 C C . LEU B 1 62 ? 22.746 19.036 65.528 1.00 9.60 62 LEU B C 1
ATOM 1493 O O . LEU B 1 62 ? 22.120 19.564 64.611 1.00 9.56 62 LEU B O 1
ATOM 1498 N N . GLY B 1 63 ? 24.055 18.809 65.473 1.00 9.39 63 GLY B N 1
ATOM 1499 C CA . GLY B 1 63 ? 24.807 19.045 64.240 1.00 9.33 63 GLY B CA 1
ATOM 1500 C C . GLY B 1 63 ? 24.462 17.990 63.204 1.00 9.14 63 GLY B C 1
ATOM 1501 O O . GLY B 1 63 ? 23.764 16.995 63.498 1.00 9.91 63 GLY B O 1
ATOM 1502 N N . VAL B 1 64 ? 24.955 18.213 61.987 1.00 8.68 64 VAL B N 1
ATOM 1503 C CA . VAL B 1 64 ? 24.847 17.232 60.905 1.00 9.28 64 VAL B CA 1
ATOM 1504 C C . VAL B 1 64 ? 26.190 17.140 60.176 1.00 8.69 64 VAL B C 1
ATOM 1505 O O . VAL B 1 64 ? 26.922 18.127 60.078 1.00 9.19 64 VAL B O 1
ATOM 1509 N N . CYS B 1 65 ? 26.502 15.948 59.673 1.00 7.75 65 CYS B N 1
ATOM 1510 C CA . CYS B 1 65 ? 27.727 15.730 58.903 1.00 7.93 65 CYS B CA 1
ATOM 1511 C C . CYS B 1 65 ? 27.615 16.135 57.436 1.00 7.47 65 CYS B C 1
ATOM 1512 O O . CYS B 1 65 ? 26.518 16.175 56.871 1.00 7.02 65 CYS B O 1
ATOM 1515 N N . ALA B 1 66 ? 28.769 16.354 56.815 1.00 8.17 66 ALA B N 1
ATOM 1516 C CA . ALA B 1 66 ? 28.848 16.721 55.395 1.00 7.66 66 ALA B CA 1
ATOM 1517 C C . ALA B 1 66 ? 28.167 15.696 54.486 1.00 7.64 66 ALA B C 1
ATOM 1518 O O . ALA B 1 66 ? 27.424 16.057 53.567 1.00 7.68 66 ALA B O 1
ATOM 1520 N N . GLU B 1 67 ? 28.402 14.415 54.759 1.00 8.30 67 GLU B N 1
ATOM 1521 C CA . GLU B 1 67 ? 27.904 13.355 53.877 1.00 8.59 67 GLU B CA 1
ATOM 1522 C C . GLU B 1 67 ? 26.395 13.368 53.881 1.00 8.40 67 GLU B C 1
ATOM 1523 O O . GLU B 1 67 ? 25.765 13.206 52.838 1.00 8.59 67 GLU B O 1
ATOM 1529 N N . ARG B 1 68 ? 25.814 13.560 55.065 1.00 9.00 68 ARG B N 1
ATOM 1530 C CA . ARG B 1 68 ? 24.362 13.603 55.179 1.00 9.27 68 ARG B CA 1
ATOM 1531 C C . ARG B 1 68 ? 23.761 14.879 54.598 1.00 9.47 68 ARG B C 1
ATOM 1532 O O . ARG B 1 68 ? 22.723 14.824 53.959 1.00 10.03 68 ARG B O 1
ATOM 1546 N N . THR B 1 69 ? 24.432 16.016 54.763 1.00 9.92 69 THR B N 1
ATOM 1547 C CA . THR B 1 69 ? 23.980 17.235 54.084 1.00 10.05 69 THR B CA 1
ATOM 1548 C C . THR B 1 69 ? 23.876 17.000 52.566 1.00 10.71 69 THR B C 1
ATOM 1549 O O . THR B 1 69 ? 22.855 17.330 51.952 1.00 10.49 69 THR B O 1
ATOM 1553 N N . ALA B 1 70 ? 24.918 16.407 51.982 1.00 10.15 70 ALA B N 1
ATOM 1554 C CA . ALA B 1 70 ? 24.936 16.114 50.532 1.00 10.66 70 ALA B CA 1
ATOM 1555 C C . ALA B 1 70 ? 23.832 15.132 50.112 1.00 10.68 70 ALA B C 1
ATOM 1556 O O . ALA B 1 70 ? 23.075 15.408 49.167 1.00 10.11 70 ALA B O 1
ATOM 1558 N N . ILE B 1 71 ? 23.728 14.004 50.822 1.00 10.14 71 ILE B N 1
ATOM 1559 C CA . ILE B 1 71 ? 22.702 13.003 50.537 1.00 10.27 71 ILE B CA 1
ATOM 1560 C C . ILE B 1 71 ? 21.290 13.566 50.675 1.00 10.12 71 ILE B C 1
ATOM 1561 O O . ILE B 1 71 ? 20.445 13.351 49.804 1.00 9.81 71 ILE B O 1
ATOM 1566 N N . GLN B 1 72 ? 21.056 14.303 51.759 1.00 10.32 72 GLN B N 1
ATOM 1567 C CA . GLN B 1 72 ? 19.751 14.915 52.005 1.00 10.43 72 GLN B CA 1
ATOM 1568 C C . GLN B 1 72 ? 19.368 15.931 50.918 1.00 10.91 72 GLN B C 1
ATOM 1569 O O . GLN B 1 72 ? 18.219 15.982 50.471 1.00 10.56 72 GLN B O 1
ATOM 1580 N N . LYS B 1 73 ? 20.348 16.693 50.442 1.00 10.04 73 LYS B N 1
ATOM 1581 C CA . LYS B 1 73 ? 20.110 17.618 49.338 1.00 10.46 73 LYS B CA 1
ATOM 1582 C C . LYS B 1 73 ? 19.698 16.852 48.081 1.00 10.72 73 LYS B C 1
ATOM 1583 O O . LYS B 1 73 ? 18.699 17.199 47.448 1.00 11.02 73 LYS B O 1
ATOM 1593 N N . ALA B 1 74 ? 20.447 15.804 47.738 1.00 10.53 74 ALA B N 1
ATOM 1594 C CA . ALA B 1 74 ? 20.162 15.005 46.539 1.00 10.69 74 ALA B CA 1
ATOM 1595 C C . ALA B 1 74 ? 18.752 14.407 46.580 1.00 10.71 74 ALA B C 1
ATOM 1596 O O . ALA B 1 74 ? 17.993 14.511 45.603 1.00 10.58 74 ALA B O 1
ATOM 1598 N N . ILE B 1 75 ? 18.398 13.797 47.711 1.00 10.76 75 ILE B N 1
ATOM 1599 C CA . ILE B 1 75 ? 17.088 13.165 47.868 1.00 10.33 75 ILE B CA 1
ATOM 1600 C C . ILE B 1 75 ? 15.964 14.200 47.760 1.00 10.96 75 ILE B C 1
ATOM 1601 O O . ILE B 1 75 ? 14.936 13.942 47.119 1.00 10.81 75 ILE B O 1
ATOM 1609 N N . SER B 1 76 ? 16.168 15.369 48.368 1.00 10.95 76 SER B N 1
ATOM 1610 C CA . SER B 1 76 ? 15.146 16.408 48.377 1.00 12.18 76 SER B CA 1
ATOM 1611 C C . SER B 1 76 ? 14.855 16.907 46.967 1.00 12.84 76 SER B C 1
ATOM 1612 O O . SER B 1 76 ? 13.782 17.447 46.713 1.00 13.41 76 SER B O 1
ATOM 1615 N N . GLU B 1 77 ? 15.812 16.702 46.061 1.00 13.69 77 GLU B N 1
ATOM 1616 C CA . GLU B 1 77 ? 15.691 17.156 44.676 1.00 14.68 77 GLU B CA 1
ATOM 1617 C C . GLU B 1 77 ? 15.298 16.019 43.742 1.00 14.71 77 GLU B C 1
ATOM 1618 O O . GLU B 1 77 ? 15.239 16.187 42.514 1.00 15.09 77 GLU B O 1
ATOM 1628 N N . GLY B 1 78 ? 15.010 14.867 44.345 1.00 15.15 78 GLY B N 1
ATOM 1629 C CA . GLY B 1 78 ? 14.415 13.734 43.646 1.00 15.50 78 GLY B CA 1
ATOM 1630 C C . GLY B 1 78 ? 15.396 12.693 43.150 1.00 15.86 78 GLY B C 1
ATOM 1631 O O . GLY B 1 78 ? 15.051 11.873 42.301 1.00 15.87 78 GLY B O 1
ATOM 1632 N N . TYR B 1 79 ? 16.609 12.710 43.697 1.00 15.77 79 TYR B N 1
ATOM 1633 C CA . TYR B 1 79 ? 17.660 11.781 43.289 1.00 16.38 79 TYR B CA 1
ATOM 1634 C C . TYR B 1 79 ? 17.967 10.785 44.389 1.00 16.57 79 TYR B C 1
ATOM 1635 O O . TYR B 1 79 ? 18.335 11.170 45.497 1.00 17.21 79 TYR B O 1
ATOM 1644 N N . LYS B 1 80 ? 17.824 9.505 44.073 1.00 16.61 80 LYS B N 1
ATOM 1645 C CA . LYS B 1 80 ? 18.081 8.442 45.043 1.00 16.82 80 LYS B CA 1
ATOM 1646 C C . LYS B 1 80 ? 19.026 7.373 44.495 1.00 16.44 80 LYS B C 1
ATOM 1647 O O . LYS B 1 80 ? 19.255 6.359 45.155 1.00 16.92 80 LYS B O 1
ATOM 1653 N N . ASP B 1 81 ? 19.554 7.593 43.289 1.00 16.04 81 ASP B N 1
ATOM 1654 C CA . ASP B 1 81 ? 20.478 6.650 42.647 1.00 15.68 81 ASP B CA 1
ATOM 1655 C C . ASP B 1 81 ? 21.888 7.215 42.715 1.00 15.43 81 ASP B C 1
ATOM 1656 O O . ASP B 1 81 ? 22.238 8.128 41.959 1.00 15.48 81 ASP B O 1
ATOM 1661 N N . PHE B 1 82 ? 22.691 6.666 43.624 1.00 14.62 82 PHE B N 1
ATOM 1662 C CA . PHE B 1 82 ? 24.020 7.207 43.904 1.00 13.98 82 PHE B CA 1
ATOM 1663 C C . PHE B 1 82 ? 25.129 6.264 43.463 1.00 13.28 82 PHE B C 1
ATOM 1664 O O . PHE B 1 82 ? 25.059 5.057 43.704 1.00 13.53 82 PHE B O 1
ATOM 1672 N N . ARG B 1 83 ? 26.156 6.819 42.830 1.00 11.54 83 ARG B N 1
ATOM 1673 C CA . ARG B 1 83 ? 27.281 6.017 42.330 1.00 10.44 83 ARG B CA 1
ATOM 1674 C C . ARG B 1 83 ? 28.517 6.110 43.222 1.00 10.02 83 ARG B C 1
ATOM 1675 O O . ARG B 1 83 ? 29.274 5.143 43.354 1.00 9.66 83 ARG B O 1
ATOM 1683 N N . ALA B 1 84 ? 28.725 7.288 43.803 1.00 9.30 84 ALA B N 1
ATOM 1684 C CA . ALA B 1 84 ? 29.925 7.547 44.598 1.00 9.05 84 ALA B CA 1
ATOM 1685 C C . ALA B 1 84 ? 29.754 8.759 45.484 1.00 9.12 84 ALA B C 1
ATOM 1686 O O . ALA B 1 84 ? 28.935 9.630 45.208 1.00 9.17 84 ALA B O 1
ATOM 1688 N N . ILE B 1 85 ? 30.527 8.800 46.562 1.00 8.76 85 ILE B N 1
ATOM 1689 C CA . ILE B 1 85 ? 30.591 9.973 47.418 1.00 8.88 85 ILE B CA 1
ATOM 1690 C C . ILE B 1 85 ? 32.037 10.167 47.853 1.00 9.09 85 ILE B C 1
ATOM 1691 O O . ILE B 1 85 ? 32.732 9.204 48.187 1.00 9.45 85 ILE B O 1
ATOM 1696 N N . ALA B 1 86 ? 32.486 11.418 47.791 1.00 8.82 86 ALA B N 1
ATOM 1697 C CA . ALA B 1 86 ? 33.847 11.798 48.173 1.00 9.07 86 ALA B CA 1
ATOM 1698 C C . ALA B 1 86 ? 33.764 12.684 49.400 1.00 9.22 86 ALA B C 1
ATOM 1699 O O . ALA B 1 86 ? 32.851 13.501 49.524 1.00 9.89 86 ALA B O 1
ATOM 1701 N N . ILE B 1 87 ? 34.720 12.511 50.307 1.00 8.81 87 ILE B N 1
ATOM 1702 C CA . ILE B 1 87 ? 34.733 13.256 51.569 1.00 8.51 87 ILE B CA 1
ATOM 1703 C C . ILE B 1 87 ? 36.077 13.933 51.730 1.00 8.05 87 ILE B C 1
ATOM 1704 O O . ILE B 1 87 ? 37.105 13.316 51.450 1.00 7.91 87 ILE B O 1
ATOM 1709 N N . SER B 1 88 ? 36.058 15.196 52.157 1.00 7.97 88 SER B N 1
ATOM 1710 C CA . SER B 1 88 ? 37.270 15.991 52.365 1.00 8.44 88 SER B CA 1
ATOM 1711 C C . SER B 1 88 ? 37.272 16.662 53.728 1.00 8.31 88 SER B C 1
ATOM 1712 O O . SER B 1 88 ? 36.223 17.039 54.251 1.00 8.74 88 SER B O 1
ATOM 1716 N N . SER B 1 89 ? 38.458 16.798 54.306 1.00 8.36 89 SER B N 1
ATOM 1717 C CA . SER B 1 89 ? 38.609 17.494 55.578 1.00 7.64 89 SER B CA 1
ATOM 1718 C C . SER B 1 89 ? 39.964 18.205 55.551 1.00 8.13 89 SER B C 1
ATOM 1719 O O . SER B 1 89 ? 40.670 18.151 54.545 1.00 8.00 89 SER B O 1
ATOM 1722 N N . ASP B 1 90 ? 40.309 18.874 56.647 1.00 7.69 90 ASP B N 1
ATOM 1723 C CA . ASP B 1 90 ? 41.610 19.511 56.798 1.00 8.27 90 ASP B CA 1
ATOM 1724 C C . ASP B 1 90 ? 42.605 18.607 57.514 1.00 8.44 90 ASP B C 1
ATOM 1725 O O . ASP B 1 90 ? 43.761 19.002 57.723 1.00 8.57 90 ASP B O 1
ATOM 1730 N N . LEU B 1 91 ? 42.173 17.402 57.882 1.00 8.58 91 LEU B N 1
ATOM 1731 C CA . LEU B 1 91 ? 43.044 16.490 58.621 1.00 9.16 91 LEU B CA 1
ATOM 1732 C C . LEU B 1 91 ? 44.120 15.929 57.695 1.00 9.30 91 LEU B C 1
ATOM 1733 O O . LEU B 1 91 ? 43.817 15.193 56.760 1.00 9.73 91 LEU B O 1
ATOM 1738 N N . GLN B 1 92 ? 45.374 16.277 57.969 1.00 9.81 92 GLN B N 1
ATOM 1739 C CA . GLN B 1 92 ? 46.468 15.913 57.079 1.00 10.49 92 GLN B CA 1
ATOM 1740 C C . GLN B 1 92 ? 46.931 14.471 57.266 1.00 10.43 92 GLN B C 1
ATOM 1741 O O . GLN B 1 92 ? 47.264 13.796 56.291 1.00 10.76 92 GLN B O 1
ATOM 1747 N N . GLU B 1 93 ? 46.927 13.998 58.512 1.00 10.59 93 GLU B N 1
ATOM 1748 C CA . GLU B 1 93 ? 47.560 12.717 58.864 1.00 11.18 93 GLU B CA 1
ATOM 1749 C C . GLU B 1 93 ? 46.772 11.446 58.548 1.00 10.69 93 GLU B C 1
ATOM 1750 O O . GLU B 1 93 ? 47.326 10.337 58.631 1.00 11.86 93 GLU B O 1
ATOM 1756 N N . GLU B 1 94 ? 45.485 11.589 58.234 1.00 9.81 94 GLU B N 1
ATOM 1757 C CA . GLU B 1 94 ? 44.655 10.429 57.942 1.00 8.86 94 GLU B CA 1
ATOM 1758 C C . GLU B 1 94 ? 43.584 10.790 56.919 1.00 8.36 94 GLU B C 1
ATOM 1759 O O . GLU B 1 94 ? 43.095 11.919 56.892 1.00 8.01 94 GLU B O 1
ATOM 1765 N N . PHE B 1 95 ? 43.215 9.816 56.091 1.00 7.71 95 PHE B N 1
ATOM 1766 C CA . PHE B 1 95 ? 42.063 9.934 55.212 1.00 7.88 95 PHE B CA 1
ATOM 1767 C C . PHE B 1 95 ? 40.824 10.169 56.062 1.00 8.24 95 PHE B C 1
ATOM 1768 O O . PHE B 1 95 ? 40.660 9.542 57.118 1.00 8.73 95 PHE B O 1
ATOM 1776 N N . ILE B 1 96 ? 39.981 11.102 55.634 1.00 7.73 96 ILE B N 1
ATOM 1777 C CA . ILE B 1 96 ? 38.737 11.362 56.345 1.00 7.77 96 ILE B CA 1
ATOM 1778 C C . ILE B 1 96 ? 37.729 10.246 56.039 1.00 8.05 96 ILE B C 1
ATOM 1779 O O . ILE B 1 96 ? 37.347 10.019 54.889 1.00 8.05 96 ILE B O 1
ATOM 1784 N N . SER B 1 97 ? 37.314 9.548 57.094 1.00 7.89 97 SER B N 1
ATOM 1785 C CA . SER B 1 97 ? 36.425 8.396 56.994 1.00 8.17 97 SER B CA 1
ATOM 1786 C C . SER B 1 97 ? 35.018 8.780 57.466 1.00 7.84 97 SER B C 1
ATOM 1787 O O . SER B 1 97 ? 34.891 9.541 58.417 1.00 8.59 97 SER B O 1
ATOM 1790 N N . PRO B 1 98 ? 33.953 8.246 56.824 1.00 7.08 98 PRO B N 1
ATOM 1791 C CA . PRO B 1 98 ? 32.610 8.607 57.316 1.00 7.06 98 PRO B CA 1
ATOM 1792 C C . PRO B 1 98 ? 32.328 8.002 58.696 1.00 7.10 98 PRO B C 1
ATOM 1793 O O . PRO B 1 98 ? 32.717 6.859 58.970 1.00 6.49 98 PRO B O 1
ATOM 1797 N N . CYS B 1 99 ? 31.652 8.758 59.550 1.00 7.19 99 CYS B N 1
ATOM 1798 C CA . CYS B 1 99 ? 31.200 8.205 60.822 1.00 7.22 99 CYS B CA 1
ATOM 1799 C C . CYS B 1 99 ? 30.145 7.126 60.561 1.00 6.35 99 CYS B C 1
ATOM 1800 O O . CYS B 1 99 ? 29.605 7.014 59.441 1.00 7.09 99 CYS B O 1
ATOM 1803 N N . GLY B 1 100 ? 29.809 6.354 61.594 1.00 6.60 100 GLY B N 1
ATOM 1804 C CA . GLY B 1 100 ? 28.853 5.257 61.433 1.00 7.00 100 GLY B CA 1
ATOM 1805 C C . GLY B 1 100 ? 27.466 5.734 61.027 1.00 6.88 100 GLY B C 1
ATOM 1806 O O . GLY B 1 100 ? 26.767 5.043 60.266 1.00 7.51 100 GLY B O 1
ATOM 1807 N N . ALA B 1 101 ? 27.060 6.902 61.529 1.00 6.97 101 ALA B N 1
ATOM 1808 C CA . ALA B 1 101 ? 25.735 7.467 61.185 1.00 7.55 101 ALA B CA 1
ATOM 1809 C C . ALA B 1 101 ? 25.647 7.760 59.679 1.00 6.83 101 ALA B C 1
ATOM 1810 O O . ALA B 1 101 ? 24.651 7.403 59.016 1.00 8.48 101 ALA B O 1
ATOM 1812 N N . CYS B 1 102 ? 26.703 8.375 59.139 1.00 7.24 102 CYS B N 1
ATOM 1813 C CA . CYS B 1 102 ? 26.756 8.632 57.705 1.00 7.16 102 CYS B CA 1
ATOM 1814 C C . CYS B 1 102 ? 26.750 7.341 56.900 1.00 7.35 102 CYS B C 1
ATOM 1815 O O . CYS B 1 102 ? 26.058 7.248 55.880 1.00 7.50 102 CYS B O 1
ATOM 1818 N N . ARG B 1 103 ? 27.481 6.325 57.378 1.00 7.06 103 ARG B N 1
ATOM 1819 C CA . ARG B 1 103 ? 27.496 5.023 56.709 1.00 7.42 103 ARG B CA 1
ATOM 1820 C C . ARG B 1 103 ? 26.100 4.421 56.646 1.00 7.81 103 ARG B C 1
ATOM 1821 O O . ARG B 1 103 ? 25.722 3.856 55.628 1.00 8.31 103 ARG B O 1
ATOM 1829 N N . GLN B 1 104 ? 25.335 4.571 57.724 1.00 7.57 104 GLN B N 1
ATOM 1830 C CA . GLN B 1 104 ? 23.974 4.009 57.779 1.00 7.50 104 GLN B CA 1
ATOM 1831 C C . GLN B 1 104 ? 23.018 4.729 56.832 1.00 8.37 104 GLN B C 1
ATOM 1832 O O . GLN B 1 104 ? 22.102 4.119 56.256 1.00 7.68 104 GLN B O 1
ATOM 1838 N N . VAL B 1 105 ? 23.195 6.039 56.717 1.00 8.76 105 VAL B N 1
ATOM 1839 C CA . VAL B 1 105 ? 22.391 6.845 55.774 1.00 9.36 105 VAL B CA 1
ATOM 1840 C C . VAL B 1 105 ? 22.766 6.476 54.331 1.00 9.86 105 VAL B C 1
ATOM 1841 O O . VAL B 1 105 ? 21.887 6.307 53.486 1.00 10.58 105 VAL B O 1
ATOM 1845 N N . MET B 1 106 ? 24.063 6.305 54.062 1.00 9.91 106 MET B N 1
ATOM 1846 C CA . MET B 1 106 ? 24.505 5.835 52.740 1.00 10.17 106 MET B CA 1
ATOM 1847 C C . MET B 1 106 ? 23.856 4.500 52.411 1.00 9.98 106 MET B C 1
ATOM 1848 O O . MET B 1 106 ? 23.371 4.287 51.290 1.00 10.59 106 MET B O 1
ATOM 1853 N N . ARG B 1 107 ? 23.845 3.615 53.407 1.00 10.04 107 ARG B N 1
ATOM 1854 C CA . ARG B 1 107 ? 23.351 2.249 53.222 1.00 9.89 107 ARG B CA 1
ATOM 1855 C C . ARG B 1 107 ? 21.852 2.186 52.910 1.00 10.07 107 ARG B C 1
ATOM 1856 O O . ARG B 1 107 ? 21.397 1.257 52.241 1.00 11.11 107 ARG B O 1
ATOM 1864 N N . GLU B 1 108 ? 21.106 3.190 53.364 1.00 10.38 108 GLU B N 1
ATOM 1865 C CA . GLU B 1 108 ? 19.671 3.254 53.089 1.00 10.39 108 GLU B CA 1
ATOM 1866 C C . GLU B 1 108 ? 19.430 3.239 51.581 1.00 11.13 108 GLU B C 1
ATOM 1867 O O . GLU B 1 108 ? 18.379 2.787 51.110 1.00 11.13 108 GLU B O 1
ATOM 1873 N N . PHE B 1 109 ? 20.430 3.689 50.835 1.00 11.26 109 PHE B N 1
ATOM 1874 C CA . PHE B 1 109 ? 20.295 3.867 49.384 1.00 12.02 109 PHE B CA 1
ATOM 1875 C C . PHE B 1 109 ? 21.228 2.943 48.595 1.00 12.57 109 PHE B C 1
ATOM 1876 O O . PHE B 1 109 ? 21.544 3.190 47.421 1.00 13.82 109 PHE B O 1
ATOM 1884 N N . GLY B 1 110 ? 21.628 1.850 49.242 1.00 12.37 110 GLY B N 1
ATOM 1885 C CA . GLY B 1 110 ? 22.385 0.797 48.581 1.00 12.70 110 GLY B CA 1
ATOM 1886 C C . GLY B 1 110 ? 23.727 0.556 49.230 1.00 12.75 110 GLY B C 1
ATOM 1887 O O . GLY B 1 110 ? 24.241 1.405 49.965 1.00 11.88 110 GLY B O 1
ATOM 1888 N N . THR B 1 111 ? 24.303 -0.604 48.938 1.00 13.35 111 THR B N 1
ATOM 1889 C CA . THR B 1 111 ? 25.576 -0.997 49.536 1.00 13.77 111 THR B CA 1
ATOM 1890 C C . THR B 1 111 ? 26.737 -1.051 48.544 1.00 13.87 111 THR B C 1
ATOM 1891 O O . THR B 1 111 ? 27.894 -1.097 48.957 1.00 14.06 111 THR B O 1
ATOM 1895 N N . ASP B 1 112 ? 26.435 -1.044 47.247 1.00 13.74 112 ASP B N 1
ATOM 1896 C CA . ASP B 1 112 ? 27.439 -1.349 46.225 1.00 13.58 112 ASP B CA 1
ATOM 1897 C C . ASP B 1 112 ? 28.260 -0.144 45.759 1.00 13.74 112 ASP B C 1
ATOM 1898 O O . ASP B 1 112 ? 29.217 -0.304 44.993 0.50 13.86 112 ASP B O 1
ATOM 1903 N N . TRP B 1 113 ? 27.905 1.048 46.231 1.00 13.00 113 TRP B N 1
ATOM 1904 C CA . TRP B 1 113 ? 28.509 2.280 45.723 1.00 12.19 113 TRP B CA 1
ATOM 1905 C C . TRP B 1 113 ? 29.757 2.727 46.479 1.00 12.01 113 TRP B C 1
ATOM 1906 O O . TRP B 1 113 ? 30.025 2.250 47.582 1.00 12.26 113 TRP B O 1
ATOM 1917 N N . ALA B 1 114 ? 30.507 3.651 45.880 1.00 11.39 114 ALA B N 1
ATOM 1918 C CA . ALA B 1 114 ? 31.892 3.916 46.277 1.00 11.41 114 ALA B CA 1
ATOM 1919 C C . ALA B 1 114 ? 32.058 5.121 47.191 1.00 11.34 114 ALA B C 1
ATOM 1920 O O . ALA B 1 114 ? 31.440 6.166 46.983 1.00 11.93 114 ALA B O 1
ATOM 1922 N N . VAL B 1 115 ? 32.911 4.967 48.198 1.00 10.43 115 VAL B N 1
ATOM 1923 C CA . VAL B 1 115 ? 33.221 6.055 49.120 1.00 10.24 115 VAL B CA 1
ATOM 1924 C C . VAL B 1 115 ? 34.700 6.421 48.988 1.00 10.49 115 VAL B C 1
ATOM 1925 O O . VAL B 1 115 ? 35.561 5.587 49.262 1.00 9.75 115 VAL B O 1
ATOM 1929 N N . TYR B 1 116 ? 34.965 7.652 48.545 1.00 10.04 116 TYR B N 1
ATOM 1930 C CA . TYR B 1 116 ? 36.329 8.188 48.393 1.00 10.27 116 TYR B CA 1
ATOM 1931 C C . TYR B 1 116 ? 36.709 8.961 49.644 1.00 10.48 116 TYR B C 1
ATOM 1932 O O . TYR B 1 116 ? 36.119 10.009 49.956 1.00 11.37 116 TYR B O 1
ATOM 1941 N N . MET B 1 117 ? 37.685 8.412 50.364 1.00 10.96 117 MET B N 1
ATOM 1942 C CA . MET B 1 117 ? 38.161 8.986 51.616 1.00 10.66 117 MET B CA 1
ATOM 1943 C C . MET B 1 117 ? 39.497 9.652 51.357 1.00 10.92 117 MET B C 1
ATOM 1944 O O . MET B 1 117 ? 40.482 8.972 51.074 1.00 11.07 117 MET B O 1
ATOM 1949 N N . THR B 1 118 ? 39.518 10.980 51.437 1.00 10.95 1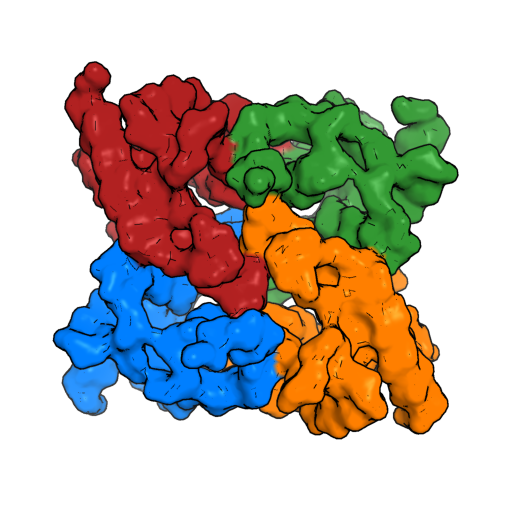18 THR B N 1
ATOM 1950 C CA . THR B 1 118 ? 40.653 11.764 50.956 1.00 11.21 118 THR B CA 1
ATOM 1951 C C . THR B 1 118 ? 41.512 12.397 52.059 1.00 11.08 118 THR B C 1
ATOM 1952 O O . THR B 1 118 ? 41.097 12.491 53.227 1.00 10.63 118 THR B O 1
ATOM 1956 N N . LYS B 1 119 ? 42.708 12.828 51.661 1.00 11.13 119 LYS B N 1
ATOM 1957 C CA . LYS B 1 119 ? 43.543 13.731 52.449 1.00 11.33 119 LYS B CA 1
ATOM 1958 C C . LYS B 1 119 ? 43.653 15.073 51.699 1.00 11.95 119 LYS B C 1
ATOM 1959 O O . LYS B 1 119 ? 43.411 15.115 50.487 1.00 12.00 119 LYS B O 1
ATOM 1965 N N . PRO B 1 120 ? 44.007 16.171 52.406 1.00 12.24 120 PRO B N 1
ATOM 1966 C CA . PRO B 1 120 ? 44.171 17.474 51.743 1.00 12.78 120 PRO B CA 1
ATOM 1967 C C . PRO B 1 120 ? 45.163 17.478 50.572 1.00 13.20 120 PRO B C 1
ATOM 1968 O O . PRO B 1 120 ? 45.034 18.316 49.687 1.00 13.30 120 PRO B O 1
ATOM 1972 N N . ASP B 1 121 ? 46.130 16.556 50.563 1.00 13.91 121 ASP B N 1
ATOM 1973 C CA . ASP B 1 121 ? 47.124 16.481 49.478 1.00 14.72 121 ASP B CA 1
ATOM 1974 C C . ASP B 1 121 ? 46.615 15.824 48.188 1.00 14.53 121 ASP B C 1
ATOM 1975 O O . ASP B 1 121 ? 47.329 15.783 47.189 1.00 15.17 121 ASP B O 1
ATOM 1980 N N . GLY B 1 122 ? 45.389 15.300 48.222 1.00 14.71 122 GLY B N 1
ATOM 1981 C CA . GLY B 1 122 ? 44.758 14.714 47.038 1.00 14.52 122 GLY B CA 1
ATOM 1982 C C . GLY B 1 122 ? 44.851 13.204 46.962 1.00 14.65 122 GLY B C 1
ATOM 1983 O O . GLY B 1 122 ? 44.246 12.584 46.085 1.00 15.00 122 GLY B O 1
ATOM 1984 N N . THR B 1 123 ? 45.591 12.605 47.887 1.00 14.25 123 THR B N 1
ATOM 1985 C CA . THR B 1 123 ? 45.598 11.148 47.998 1.00 13.80 123 THR B CA 1
ATOM 1986 C C . THR B 1 123 ? 44.265 10.693 48.589 1.00 13.76 123 THR B C 1
ATOM 1987 O O . THR B 1 123 ? 43.586 11.461 49.268 1.00 13.52 123 THR B O 1
ATOM 1991 N N . PHE B 1 124 ? 43.893 9.453 48.295 1.00 13.66 124 PHE B N 1
ATOM 1992 C CA . PHE B 1 124 ? 42.630 8.888 48.759 1.00 13.80 124 PHE B CA 1
ATOM 1993 C C . PHE B 1 124 ? 42.649 7.373 48.722 1.00 14.29 124 PHE B C 1
ATOM 1994 O O . PHE B 1 124 ? 43.481 6.756 48.048 1.00 13.95 124 PHE B O 1
ATOM 2002 N N . VAL B 1 125 ? 41.710 6.787 49.454 1.00 13.78 125 VAL B N 1
ATOM 2003 C CA . VAL B 1 125 ? 41.436 5.358 49.382 1.00 14.82 125 VAL B CA 1
ATOM 2004 C C . VAL B 1 125 ? 39.932 5.210 49.160 1.00 14.73 125 VAL B C 1
ATOM 2005 O O . VAL B 1 125 ? 39.136 6.063 49.600 1.00 14.87 125 VAL B O 1
ATOM 2009 N N . VAL B 1 126 ? 39.553 4.160 48.439 1.00 14.23 126 VAL B N 1
ATOM 2010 C CA . VAL B 1 126 ? 38.153 3.921 48.090 1.00 14.33 126 VAL B CA 1
ATOM 2011 C C . VAL B 1 126 ? 37.682 2.620 48.725 1.00 14.29 126 VAL B C 1
ATOM 2012 O O . VAL B 1 126 ? 38.377 1.612 48.659 1.00 14.12 126 VAL B O 1
ATOM 2016 N N . ARG B 1 127 ? 36.501 2.649 49.337 1.00 13.85 127 ARG B N 1
ATOM 2017 C CA . ARG B 1 127 ? 35.832 1.431 49.800 1.00 14.01 127 ARG B CA 1
ATOM 2018 C C . ARG B 1 127 ? 34.357 1.565 49.468 1.00 13.88 127 ARG B C 1
ATOM 2019 O O . ARG B 1 127 ? 33.831 2.667 49.391 1.00 14.12 127 ARG B O 1
ATOM 2027 N N . THR B 1 128 ? 33.691 0.444 49.248 1.00 13.03 128 THR B N 1
ATOM 2028 C CA . THR B 1 128 ? 32.248 0.470 49.066 1.00 12.93 128 THR B CA 1
ATOM 2029 C C . THR B 1 128 ? 31.538 0.673 50.401 1.00 12.46 128 THR B C 1
ATOM 2030 O O . THR B 1 128 ? 32.097 0.426 51.471 1.00 12.87 128 THR B O 1
ATOM 2034 N N . VAL B 1 129 ? 30.289 1.113 50.325 1.00 12.02 129 VAL B N 1
ATOM 2035 C CA . VAL B 1 129 ? 29.437 1.218 51.507 1.00 12.06 129 VAL B CA 1
ATOM 2036 C C . VAL B 1 129 ? 29.381 -0.135 52.242 1.00 11.92 129 VAL B C 1
ATOM 2037 O O . VAL B 1 129 ? 29.482 -0.172 53.467 1.00 12.54 129 VAL B O 1
ATOM 2041 N N . GLN B 1 130 ? 29.239 -1.236 51.491 1.00 11.17 130 GLN B N 1
ATOM 2042 C CA . GLN B 1 130 ? 29.216 -2.588 52.075 1.00 10.99 130 GLN B CA 1
ATOM 2043 C C . GLN B 1 130 ? 30.481 -2.895 52.887 1.00 10.69 130 GLN B C 1
ATOM 2044 O O . GLN B 1 130 ? 30.404 -3.401 54.013 1.00 11.01 130 GLN B O 1
ATOM 2050 N N . GLU B 1 131 ? 31.639 -2.575 52.317 1.00 10.54 131 GLU B N 1
ATOM 2051 C CA . GLU B 1 131 ? 32.913 -2.781 53.000 1.00 10.30 131 GLU B CA 1
ATOM 2052 C C . GLU B 1 131 ? 33.036 -1.931 54.268 1.00 9.95 131 GLU B C 1
ATOM 2053 O O . GLU B 1 131 ? 33.682 -2.346 55.226 1.00 10.93 131 GLU B O 1
ATOM 2059 N N . LEU B 1 132 ? 32.421 -0.746 54.264 1.00 8.97 132 LEU B N 1
ATOM 2060 C CA . LEU B 1 132 ? 32.472 0.164 55.416 1.00 8.28 132 LEU B CA 1
ATOM 2061 C C . LEU B 1 132 ? 31.407 -0.148 56.475 1.00 8.53 132 LEU B C 1
ATOM 2062 O O . LEU B 1 132 ? 31.489 0.310 57.617 1.00 7.93 132 LEU B O 1
ATOM 2067 N N . LEU B 1 133 ? 30.404 -0.937 56.104 1.00 7.74 133 LEU B N 1
ATOM 2068 C CA . LEU B 1 133 ? 29.322 -1.238 57.034 1.00 8.70 133 LEU B CA 1
ATOM 2069 C C . LEU B 1 133 ? 28.918 -2.696 56.866 1.00 8.40 133 LEU B C 1
ATOM 2070 O O . LEU B 1 133 ? 27.812 -2.991 56.376 1.00 9.54 133 LEU B O 1
ATOM 2075 N N . PRO B 1 134 ? 29.801 -3.630 57.277 1.00 8.64 134 PRO B N 1
ATOM 2076 C CA . PRO B 1 134 ? 29.498 -5.035 57.019 1.00 8.74 134 PRO B CA 1
ATOM 2077 C C . PRO B 1 134 ? 28.347 -5.542 57.871 1.00 8.35 134 PRO B C 1
ATOM 2078 O O . PRO B 1 134 ? 28.089 -4.995 58.951 1.00 8.88 134 PRO B O 1
ATOM 2082 N N . ALA B 1 135 ? 27.674 -6.589 57.384 1.00 8.66 135 ALA B N 1
ATOM 2083 C CA . ALA B 1 135 ? 26.559 -7.211 58.110 1.00 8.84 135 ALA B CA 1
ATOM 2084 C C . ALA B 1 135 ? 25.575 -6.151 58.601 1.00 8.88 135 ALA B C 1
ATOM 2085 O O . ALA B 1 135 ? 25.190 -6.148 59.771 1.00 10.23 135 ALA B O 1
ATOM 2087 N N . SER B 1 136 ? 25.195 -5.240 57.714 1.00 9.50 136 SER B N 1
ATOM 2088 C CA . SER B 1 136 ? 24.446 -4.051 58.127 1.00 9.19 136 SER B CA 1
ATOM 2089 C C . SER B 1 136 ? 22.977 -4.280 58.475 1.00 9.22 136 SER B C 1
ATOM 2090 O O . SER B 1 136 ? 22.298 -5.146 57.912 1.00 8.90 136 SER B O 1
ATOM 2093 N N . PHE B 1 137 ? 22.510 -3.472 59.418 1.00 8.81 137 PHE B N 1
ATOM 2094 C CA . PHE B 1 137 ? 21.102 -3.248 59.639 1.00 9.05 137 PHE B CA 1
ATOM 2095 C C . PHE B 1 137 ? 20.624 -2.448 58.439 1.00 8.81 137 PHE B C 1
ATOM 2096 O O . PHE B 1 137 ? 21.376 -1.635 57.895 1.00 8.77 137 PHE B O 1
ATOM 2104 N N . GLY B 1 138 ? 19.393 -2.668 57.996 1.00 9.42 138 GLY B N 1
ATOM 2105 C CA . GLY B 1 138 ? 18.912 -1.906 56.850 1.00 9.13 138 GLY B CA 1
ATOM 2106 C C . GLY B 1 138 ? 17.425 -2.036 56.649 1.00 9.80 138 GLY B C 1
ATOM 2107 O O . GLY B 1 138 ? 16.741 -2.638 57.492 1.00 10.19 138 GLY B O 1
ATOM 2108 N N . PRO B 1 139 ? 16.911 -1.472 55.537 1.00 9.74 139 PRO B N 1
ATOM 2109 C CA . PRO B 1 139 ? 15.480 -1.557 55.225 1.00 9.62 139 PRO B CA 1
ATOM 2110 C C . PRO B 1 139 ? 14.900 -2.969 55.333 1.00 9.65 139 PRO B C 1
ATOM 2111 O O . PRO B 1 139 ? 13.750 -3.126 55.757 1.00 9.27 139 PRO B O 1
ATOM 2115 N N . GLU B 1 140 ? 15.697 -3.980 54.989 1.00 10.25 140 GLU B N 1
ATOM 2116 C CA . GLU B 1 140 ? 15.258 -5.377 55.032 1.00 11.78 140 GLU B CA 1
ATOM 2117 C C . GLU B 1 140 ? 14.764 -5.792 56.421 1.00 12.46 140 GLU B C 1
ATOM 2118 O O . GLU B 1 140 ? 13.878 -6.629 56.543 1.00 12.42 140 GLU B O 1
ATOM 2124 N N . ASP B 1 141 ? 15.328 -5.191 57.467 1.00 13.70 141 ASP B N 1
ATOM 2125 C CA . ASP B 1 141 ? 14.912 -5.505 58.840 1.00 15.02 141 ASP B CA 1
ATOM 2126 C C . ASP B 1 141 ? 13.440 -5.198 59.094 1.00 15.66 141 ASP B C 1
ATOM 2127 O O . ASP B 1 141 ? 12.792 -5.869 59.901 1.00 15.60 141 ASP B O 1
ATOM 2132 N N . LEU B 1 142 ? 12.921 -4.199 58.388 1.00 16.80 142 LEU B N 1
ATOM 2133 C CA . LEU B 1 142 ? 11.567 -3.712 58.605 1.00 17.50 142 LEU B CA 1
ATOM 2134 C C . LEU B 1 142 ? 10.594 -4.159 57.515 1.00 17.83 142 LEU B C 1
ATOM 2135 O O . LEU B 1 142 ? 9.412 -3.830 57.564 1.00 17.72 142 LEU B O 1
ATOM 2140 N N . GLN B 1 143 ? 11.098 -4.919 56.546 1.00 18.25 143 GLN B N 1
ATOM 2141 C CA . GLN B 1 143 ? 10.284 -5.385 55.428 1.00 19.08 143 GLN B CA 1
ATOM 2142 C C . GLN B 1 143 ? 9.514 -6.655 55.763 1.00 19.76 143 GLN B C 1
ATOM 2143 O O . GLN B 1 143 ? 9.962 -7.463 56.580 1.00 20.37 143 GLN B O 1
ATOM 2149 N N . LYS B 1 144 ? 8.348 -6.801 55.127 1.00 20.19 144 LYS B N 1
ATOM 2150 C CA . LYS B 1 144 ? 7.462 -7.972 55.229 1.00 20.83 144 LYS B CA 1
ATOM 2151 C C . LYS B 1 144 ? 6.195 -7.626 56.000 1.00 20.78 144 LYS B C 1
ATOM 2152 O O . LYS B 1 144 ? 5.091 -7.712 55.463 0.50 20.78 144 LYS B O 1
ATOM 2158 N N . VAL C 1 10 ? 6.994 39.656 56.538 1.00 30.57 10 VAL C N 1
ATOM 2159 C CA . VAL C 1 10 ? 7.162 38.941 55.235 1.00 30.50 10 VAL C CA 1
ATOM 2160 C C . VAL C 1 10 ? 5.968 39.231 54.308 1.00 30.59 10 VAL C C 1
ATOM 2161 O O . VAL C 1 10 ? 4.808 39.009 54.680 1.00 30.43 10 VAL C O 1
ATOM 2165 N N . GLU C 1 11 ? 6.275 39.739 53.112 1.00 30.66 11 GLU C N 1
ATOM 2166 C CA . GLU C 1 11 ? 5.281 40.127 52.105 1.00 30.66 11 GLU C CA 1
ATOM 2167 C C . GLU C 1 11 ? 4.416 38.926 51.704 1.00 30.76 11 GLU C C 1
ATOM 2168 O O . GLU C 1 11 ? 4.936 37.813 51.591 1.00 31.05 11 GLU C O 1
ATOM 2174 N N . PRO C 1 12 ? 3.097 39.139 51.500 1.00 30.71 12 PRO C N 1
ATOM 2175 C CA . PRO C 1 12 ? 2.180 38.061 51.089 1.00 30.58 12 PRO C CA 1
ATOM 2176 C C . PRO C 1 12 ? 2.658 37.263 49.873 1.00 30.46 12 PRO C C 1
ATOM 2177 O O . PRO C 1 12 ? 2.272 36.102 49.704 1.00 30.74 12 PRO C O 1
ATOM 2181 N N . GLU C 1 13 ? 3.484 37.889 49.039 1.00 29.73 13 GLU C N 1
ATOM 2182 C CA . GLU C 1 13 ? 4.018 37.248 47.848 1.00 28.76 13 GLU C CA 1
ATOM 2183 C C . GLU C 1 13 ? 5.114 36.249 48.216 1.00 27.66 13 GLU C C 1
ATOM 21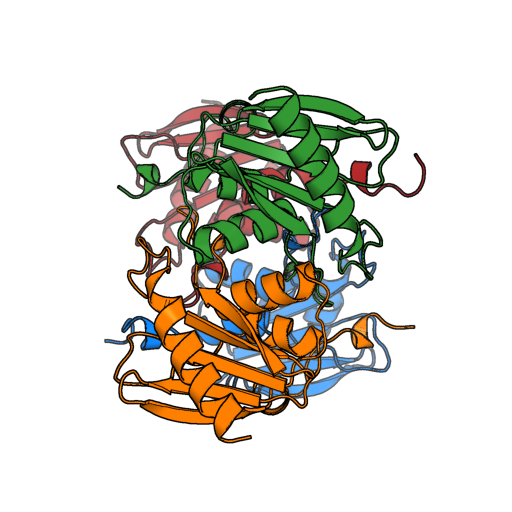84 O O . GLU C 1 13 ? 5.180 35.143 47.665 1.00 27.70 13 GLU C O 1
ATOM 2190 N N . HIS C 1 14 ? 5.985 36.654 49.136 1.00 26.02 14 HIS C N 1
ATOM 2191 C CA . HIS C 1 14 ? 7.005 35.751 49.652 1.00 24.66 14 HIS C CA 1
ATOM 2192 C C . HIS C 1 14 ? 6.367 34.593 50.419 1.00 23.66 14 HIS C C 1
ATOM 2193 O O . HIS C 1 14 ? 6.786 33.444 50.265 1.00 22.77 14 HIS C O 1
ATOM 2200 N N . VAL C 1 15 ? 5.333 34.893 51.210 1.00 22.76 15 VAL C N 1
ATOM 2201 C CA . VAL C 1 15 ? 4.581 33.859 51.938 1.00 22.12 15 VAL C CA 1
ATOM 2202 C C . VAL C 1 15 ? 3.959 32.828 50.988 1.00 21.71 15 VAL C C 1
ATOM 2203 O O . VAL C 1 15 ? 4.067 31.624 51.231 1.00 21.59 15 VAL C O 1
ATOM 2207 N N . GLN C 1 16 ? 3.333 33.290 49.904 1.00 20.86 16 GLN C N 1
ATOM 2208 C CA . GLN C 1 16 ? 2.767 32.368 48.926 1.00 20.31 16 GLN C CA 1
ATOM 2209 C C . GLN C 1 16 ? 3.863 31.537 48.266 1.00 19.84 16 GLN C C 1
ATOM 2210 O O . GLN C 1 16 ? 3.706 30.327 48.094 1.00 20.36 16 GLN C O 1
ATOM 2216 N N . ARG C 1 17 ? 4.967 32.183 47.891 1.00 19.27 17 ARG C N 1
ATOM 2217 C CA . ARG C 1 17 ? 6.102 31.446 47.320 1.00 19.35 17 ARG C CA 1
ATOM 2218 C C . ARG C 1 17 ? 6.596 30.362 48.285 1.00 19.21 17 ARG C C 1
ATOM 2219 O O . ARG C 1 17 ? 6.857 29.227 47.876 1.00 19.27 17 ARG C O 1
ATOM 2227 N N . LEU C 1 18 ? 6.707 30.718 49.564 1.00 19.42 18 LEU C N 1
ATOM 2228 C CA . LEU C 1 18 ? 7.098 29.771 50.617 1.00 19.46 18 LEU C CA 1
ATOM 2229 C C . LEU C 1 18 ? 6.113 28.612 50.769 1.00 19.47 18 LEU C C 1
ATOM 2230 O O . LEU C 1 18 ? 6.523 27.447 50.856 1.00 19.57 18 LEU C O 1
ATOM 2235 N N . LEU C 1 19 ? 4.817 28.930 50.797 1.00 19.62 19 LEU C N 1
ATOM 2236 C CA . LEU C 1 19 ? 3.781 27.897 50.900 1.00 19.88 19 LEU C CA 1
ATOM 2237 C C . LEU C 1 19 ? 3.851 26.914 49.730 1.00 20.03 19 LEU C C 1
ATOM 2238 O O . LEU C 1 19 ? 3.847 25.705 49.941 1.00 20.22 19 LEU C O 1
ATOM 2243 N N . LEU C 1 20 ? 3.932 27.430 48.505 1.00 19.44 20 LEU C N 1
ATOM 2244 C CA . LEU C 1 20 ? 4.019 26.571 47.322 1.00 19.30 20 LEU C CA 1
ATOM 2245 C C . LEU C 1 20 ? 5.303 25.750 47.302 1.00 18.92 20 LEU C C 1
ATOM 2246 O O . LEU C 1 20 ? 5.290 24.568 46.939 1.00 18.83 20 LEU C O 1
ATOM 2251 N N . SER C 1 21 ? 6.410 26.380 47.690 1.00 18.06 21 SER C N 1
ATOM 2252 C CA . SER C 1 21 ? 7.704 25.701 47.711 1.00 18.07 21 SER C CA 1
ATOM 2253 C C . SER C 1 21 ? 7.688 24.529 48.700 1.00 17.78 21 SER C C 1
ATOM 2254 O O . SER C 1 21 ? 8.210 23.451 48.401 1.00 17.55 21 SER C O 1
ATOM 2257 N N . SER C 1 22 ? 7.070 24.748 49.858 1.00 17.23 22 SER C N 1
ATOM 2258 C CA . SER C 1 22 ? 7.019 23.736 50.919 1.00 17.54 22 SER C CA 1
ATOM 2259 C C . SER C 1 22 ? 6.149 22.540 50.504 1.00 17.45 22 SER C C 1
ATOM 2260 O O . SER C 1 22 ? 6.507 21.372 50.744 1.00 17.85 22 SER C O 1
ATOM 2264 N N . ARG C 1 23 ? 5.027 22.841 49.850 1.00 17.79 23 ARG C N 1
ATOM 2265 C CA . ARG C 1 23 ? 4.097 21.811 49.394 1.00 17.88 23 ARG C CA 1
ATOM 2266 C C . ARG C 1 23 ? 4.717 21.006 48.257 1.00 18.20 23 ARG C C 1
ATOM 2267 O O . ARG C 1 23 ? 4.582 19.777 48.211 1.00 18.73 23 ARG C O 1
ATOM 2275 N N . GLU C 1 24 ? 5.426 21.698 47.362 1.00 18.26 24 GLU C N 1
ATOM 2276 C CA . GLU C 1 24 ? 6.146 21.041 46.271 1.00 17.96 24 GLU C CA 1
ATOM 2277 C C . GLU C 1 24 ? 7.280 20.147 46.789 1.00 17.60 24 GLU C C 1
ATOM 2278 O O . GLU C 1 24 ? 7.468 19.027 46.295 1.00 17.59 24 GLU C O 1
ATOM 2284 N N . ALA C 1 25 ? 8.024 20.644 47.779 1.00 16.95 25 ALA C N 1
ATOM 2285 C CA . ALA C 1 25 ? 9.133 19.888 48.380 1.00 16.24 25 ALA C CA 1
ATOM 2286 C C . ALA C 1 25 ? 8.636 18.609 49.040 1.00 15.85 25 ALA C C 1
ATOM 2287 O O . ALA C 1 25 ? 9.315 17.581 49.002 1.00 15.89 25 ALA C O 1
ATOM 2289 N N . LYS C 1 26 ? 7.443 18.683 49.628 1.00 14.85 26 LYS C N 1
ATOM 2290 C CA . LYS C 1 26 ? 6.810 17.541 50.297 1.00 14.64 26 LYS C CA 1
ATOM 2291 C C . LYS C 1 26 ? 6.631 16.336 49.369 1.00 14.37 26 LYS C C 1
ATOM 2292 O O . LYS C 1 26 ? 6.651 15.184 49.818 1.00 14.38 26 LYS C O 1
ATOM 2298 N N . LYS C 1 27 ? 6.475 16.604 48.073 1.00 14.10 27 LYS C N 1
ATOM 2299 C CA . LYS C 1 27 ? 6.334 15.539 47.080 1.00 13.64 27 LYS C CA 1
ATOM 2300 C C . LYS C 1 27 ? 7.559 14.630 46.983 1.00 13.22 27 LYS C C 1
ATOM 2301 O O . LYS C 1 27 ? 7.449 13.497 46.526 1.00 13.40 27 LYS C O 1
ATOM 2307 N N . SER C 1 28 ? 8.720 15.131 47.410 1.00 12.88 28 SER C N 1
ATOM 2308 C CA . SER C 1 28 ? 9.966 14.381 47.307 1.00 12.85 28 SER C CA 1
ATOM 2309 C C . SER C 1 28 ? 10.294 13.651 48.607 1.00 12.58 28 SER C C 1
ATOM 2310 O O . SER C 1 28 ? 11.289 12.914 48.668 1.00 12.30 28 SER C O 1
ATOM 2313 N N . ALA C 1 29 ? 9.460 13.835 49.636 1.00 12.42 29 ALA C N 1
ATOM 2314 C CA . ALA C 1 29 ? 9.692 13.201 50.943 1.00 11.79 29 ALA C CA 1
ATOM 2315 C C . ALA C 1 29 ? 10.041 11.732 50.788 1.00 11.94 29 ALA C C 1
ATOM 2316 O O . ALA C 1 29 ? 9.417 11.006 50.003 1.00 12.46 29 ALA C O 1
ATOM 2318 N N . TYR C 1 30 ? 11.062 11.307 51.525 1.00 11.59 30 TYR C N 1
ATOM 2319 C CA . TYR C 1 30 ? 11.389 9.904 51.603 1.00 11.20 30 TYR C CA 1
ATOM 2320 C C . TYR C 1 30 ? 10.931 9.440 52.974 1.00 11.75 30 TYR C C 1
ATOM 2321 O O . TYR C 1 30 ? 11.616 9.647 53.973 1.00 11.98 30 TYR C O 1
ATOM 2330 N N . CYS C 1 31 ? 9.740 8.856 53.022 1.00 12.09 31 CYS C N 1
ATOM 2331 C CA . CYS C 1 31 ? 9.140 8.490 54.309 1.00 12.24 31 CYS C CA 1
ATOM 2332 C C . CYS C 1 31 ? 8.347 7.177 54.252 1.00 12.04 31 CYS C C 1
ATOM 2333 O O . CYS C 1 31 ? 7.174 7.143 54.636 1.00 12.28 31 CYS C O 1
ATOM 2336 N N . PRO C 1 32 ? 8.984 6.079 53.799 1.00 11.88 32 PRO C N 1
ATOM 2337 C CA . PRO C 1 32 ? 8.265 4.800 53.668 1.00 12.04 32 PRO C CA 1
ATOM 2338 C C . PRO C 1 32 ? 7.914 4.162 55.022 1.00 11.92 32 PRO C C 1
ATOM 2339 O O . PRO C 1 32 ? 7.083 3.247 55.076 1.00 12.94 32 PRO C O 1
ATOM 2343 N N . TYR C 1 33 ? 8.562 4.635 56.089 1.00 11.49 33 TYR C N 1
ATOM 2344 C CA . TYR C 1 33 ? 8.340 4.093 57.428 1.00 11.20 33 TYR C CA 1
ATOM 2345 C C . TYR C 1 33 ? 7.139 4.726 58.120 1.00 11.27 33 TYR C C 1
ATOM 2346 O O . TYR C 1 33 ? 6.244 4.016 58.571 1.00 11.96 33 TYR C O 1
ATOM 2355 N N . SER C 1 34 ? 7.108 6.053 58.193 1.00 11.29 34 SER C N 1
ATOM 2356 C CA . SER C 1 34 ? 5.960 6.744 58.791 1.00 11.33 34 SER C CA 1
ATOM 2357 C C . SER C 1 34 ? 4.798 6.944 57.830 1.00 11.20 34 SER C C 1
ATOM 2358 O O . SER C 1 34 ? 3.664 7.070 58.267 1.00 11.31 34 SER C O 1
ATOM 2361 N N . ARG C 1 35 ? 5.099 7.018 56.532 1.00 10.87 35 ARG C N 1
ATOM 2362 C CA . ARG C 1 35 ? 4.138 7.429 55.509 1.00 10.96 35 ARG C CA 1
ATOM 2363 C C . ARG C 1 35 ? 3.523 8.776 55.899 1.00 10.98 35 ARG C C 1
ATOM 2364 O O . ARG C 1 35 ? 2.337 9.054 55.680 1.00 11.79 35 ARG C O 1
ATOM 2372 N N . PHE C 1 36 ? 4.379 9.608 56.489 1.00 11.47 36 PHE C N 1
ATOM 2373 C CA . PHE C 1 36 ? 4.023 10.947 56.956 1.00 11.38 36 PHE C CA 1
ATOM 2374 C C . PHE C 1 36 ? 4.941 11.972 56.260 1.00 11.51 36 PHE C C 1
ATOM 2375 O O . PHE C 1 36 ? 5.990 12.319 56.794 1.00 11.63 36 PHE C O 1
ATOM 2383 N N A PRO C 1 37 ? 4.549 12.438 55.060 0.50 11.77 37 PRO C N 1
ATOM 2384 N N B PRO C 1 37 ? 4.562 12.423 55.052 0.50 11.73 37 PRO C N 1
ATOM 2385 C CA . PRO C 1 37 ? 5.386 13.392 54.321 1.00 11.71 37 PRO C CA 1
ATOM 2386 C C . PRO C 1 37 ? 5.351 14.798 54.912 1.00 11.96 37 PRO C C 1
ATOM 2387 O O . PRO C 1 37 ? 4.289 15.288 55.308 1.00 12.46 37 PRO C O 1
ATOM 2393 N N . VAL C 1 38 ? 6.521 15.431 54.965 1.00 11.86 38 VAL C N 1
ATOM 2394 C CA . VAL C 1 38 ? 6.636 16.809 55.431 1.00 11.46 38 VAL C CA 1
ATOM 2395 C C . VAL C 1 38 ? 7.483 17.593 54.427 1.00 11.71 38 VAL C C 1
ATOM 2396 O O . VAL C 1 38 ? 8.499 17.080 53.940 1.00 11.30 38 VAL C O 1
ATOM 2400 N N . GLY C 1 39 ? 7.049 18.809 54.098 1.00 11.58 39 GLY C N 1
ATOM 2401 C CA . GLY C 1 39 ? 7.863 19.722 53.300 1.00 11.65 39 GLY C CA 1
ATOM 2402 C C . GLY C 1 39 ? 8.127 21.007 54.063 1.00 11.85 39 GLY C C 1
ATOM 2403 O O . GLY C 1 39 ? 7.350 21.390 54.935 1.00 11.67 39 GLY C O 1
ATOM 2404 N N . ALA C 1 40 ? 9.217 21.684 53.712 1.00 11.36 40 ALA C N 1
ATOM 2405 C CA . ALA C 1 40 ? 9.565 22.949 54.328 1.00 11.47 40 ALA C CA 1
ATOM 2406 C C . ALA C 1 40 ? 10.239 23.830 53.296 1.00 11.59 40 ALA C C 1
ATOM 2407 O O . ALA C 1 40 ? 10.887 23.330 52.374 1.00 11.63 40 ALA C O 1
ATOM 2409 N N . ALA C 1 41 ? 10.086 25.137 53.456 1.00 11.51 41 ALA C N 1
ATOM 2410 C CA . ALA C 1 41 ? 10.744 26.094 52.584 1.00 11.89 41 ALA C CA 1
ATOM 2411 C C . ALA C 1 41 ? 11.150 27.273 53.431 1.00 12.13 41 ALA C C 1
ATOM 2412 O O . ALA C 1 41 ? 10.354 27.754 54.234 1.00 12.81 41 ALA C O 1
ATOM 2414 N N . LEU C 1 42 ? 12.385 27.732 53.264 1.00 12.26 42 LEU C N 1
ATOM 2415 C CA . LEU C 1 42 ? 12.855 28.905 53.996 1.00 12.69 42 LEU C CA 1
ATOM 2416 C C . LEU C 1 42 ? 13.222 30.049 53.074 1.00 12.22 42 LEU C C 1
ATOM 2417 O O . LEU C 1 42 ? 13.672 29.836 51.947 1.00 12.45 42 LEU C O 1
ATOM 2422 N N . LEU C 1 43 ? 13.038 31.259 53.587 1.00 12.00 43 LEU C N 1
ATOM 2423 C CA . LEU C 1 43 ? 13.333 32.474 52.860 1.00 11.78 43 LEU C CA 1
ATOM 2424 C C . LEU C 1 43 ? 14.544 33.158 53.487 1.00 11.65 43 LEU C C 1
ATOM 2425 O O . LEU C 1 43 ? 14.534 33.484 54.678 1.00 11.30 43 LEU C O 1
ATOM 2430 N N . THR C 1 44 ? 15.576 33.383 52.680 1.00 11.70 44 THR C N 1
ATOM 2431 C CA . THR C 1 44 ? 16.776 34.100 53.131 1.00 12.38 44 THR C CA 1
ATOM 2432 C C . THR C 1 44 ? 16.598 35.632 53.078 1.00 12.71 44 THR C C 1
ATOM 2433 O O . THR C 1 44 ? 15.666 36.153 52.440 1.00 12.88 44 THR C O 1
ATOM 2437 N N . GLY C 1 45 ? 17.507 36.357 53.728 1.00 13.38 45 GLY C N 1
ATOM 2438 C CA . GLY C 1 45 ? 17.483 37.821 53.705 1.00 14.28 45 GLY C CA 1
ATOM 2439 C C . GLY C 1 45 ? 17.413 38.437 52.316 1.00 14.86 45 GLY C C 1
ATOM 2440 O O . GLY C 1 45 ? 16.708 39.432 52.104 1.00 15.06 45 GLY C O 1
ATOM 2441 N N . ASP C 1 46 ? 18.137 37.855 51.361 1.00 15.18 46 ASP C N 1
ATOM 2442 C CA . ASP C 1 46 ? 18.179 38.411 50.002 1.00 15.21 46 ASP C CA 1
ATOM 2443 C C . ASP C 1 46 ? 17.064 37.885 49.087 1.00 15.21 46 ASP C C 1
ATOM 2444 O O . ASP C 1 46 ? 17.020 38.199 47.894 1.00 15.85 46 ASP C O 1
ATOM 2449 N N . GLY C 1 47 ? 16.155 37.099 49.657 1.00 15.04 47 GLY C N 1
ATOM 2450 C CA . GLY C 1 47 ? 14.967 36.653 48.939 1.00 14.47 47 GLY C CA 1
ATOM 2451 C C . GLY C 1 47 ? 15.042 35.286 48.290 1.00 14.29 47 GLY C C 1
ATOM 2452 O O . GLY C 1 47 ? 14.085 34.866 47.639 1.00 14.95 47 GLY C O 1
ATOM 2453 N N . ARG C 1 48 ? 16.161 34.582 48.457 1.00 13.65 48 ARG C N 1
ATOM 2454 C CA . ARG C 1 48 ? 16.268 33.229 47.916 1.00 13.40 48 ARG C CA 1
ATOM 2455 C C . ARG C 1 48 ? 15.493 32.242 48.788 1.00 13.02 48 ARG C C 1
ATOM 2456 O O . ARG C 1 48 ? 15.437 32.392 50.013 1.00 12.72 48 ARG C O 1
ATOM 2464 N N . ILE C 1 49 ? 14.888 31.251 48.135 1.00 12.44 49 ILE C N 1
ATOM 2465 C CA . ILE C 1 49 ? 14.155 30.187 48.822 1.00 12.01 49 ILE C CA 1
ATOM 2466 C C . ILE C 1 49 ? 14.855 28.838 48.684 1.00 11.78 49 ILE C C 1
ATOM 2467 O O . ILE C 1 49 ? 15.237 28.433 47.591 1.00 11.80 49 ILE C O 1
ATOM 2472 N N . PHE C 1 50 ? 15.031 28.167 49.817 1.00 11.36 50 PHE C N 1
ATOM 2473 C CA . PHE C 1 50 ? 15.519 26.798 49.840 1.00 11.46 50 PHE C CA 1
ATOM 2474 C C . PHE C 1 50 ? 14.476 25.906 50.458 1.00 11.78 50 PHE C C 1
ATOM 2475 O O . PHE C 1 50 ? 13.879 26.257 51.483 1.00 12.46 50 PHE C O 1
ATOM 2483 N N . SER C 1 51 ? 14.265 24.746 49.852 1.00 11.66 51 SER C N 1
ATOM 2484 C CA . SER C 1 51 ? 13.256 23.823 50.360 1.00 11.74 51 SER C CA 1
ATOM 2485 C C . SER C 1 51 ? 13.839 22.479 50.791 1.00 11.34 51 SER C C 1
ATOM 2486 O O . SER C 1 51 ? 15.002 22.161 50.520 1.00 10.93 51 SER C O 1
ATOM 2489 N N . GLY C 1 52 ? 13.029 21.698 51.490 1.00 11.19 52 GLY C N 1
ATOM 2490 C CA . GLY C 1 52 ? 13.473 20.402 51.979 1.00 11.33 52 GLY C CA 1
ATOM 2491 C C . GLY C 1 52 ? 12.285 19.546 52.327 1.00 11.23 52 GLY C C 1
ATOM 2492 O O . GLY C 1 52 ? 11.140 20.031 52.365 1.00 11.18 52 GLY C O 1
ATOM 2493 N N . CYS C 1 53 ? 12.571 18.269 52.578 1.00 10.90 53 CYS C N 1
ATOM 2494 C CA . CYS C 1 53 ? 11.553 17.300 52.947 1.00 10.65 53 CYS C CA 1
ATOM 2495 C C . CYS C 1 53 ? 12.139 16.365 53.996 1.00 10.48 53 CYS C C 1
ATOM 2496 O O . CYS C 1 53 ? 13.360 16.297 54.161 1.00 10.79 53 CYS C O 1
ATOM 2499 N N . ASN C 1 54 ? 11.281 15.646 54.708 1.00 10.30 54 ASN C N 1
ATOM 2500 C CA . ASN C 1 54 ? 11.806 14.618 55.591 1.00 10.56 54 ASN C CA 1
ATOM 2501 C C . ASN C 1 54 ? 12.413 13.450 54.807 1.00 10.86 54 ASN C C 1
ATOM 2502 O O . ASN C 1 54 ? 11.978 13.119 53.685 1.00 11.42 54 ASN C O 1
ATOM 2507 N N . ILE C 1 55 ? 13.461 12.867 55.384 1.00 10.73 55 ILE C N 1
ATOM 2508 C CA . ILE C 1 55 ? 14.192 11.787 54.759 1.00 10.59 55 ILE C CA 1
ATOM 2509 C C . ILE C 1 55 ? 14.485 10.771 55.845 1.00 10.36 55 ILE C C 1
ATOM 2510 O O . ILE C 1 55 ? 15.361 10.976 56.689 1.00 10.15 55 ILE C O 1
ATOM 2515 N N . GLU C 1 56 ? 13.723 9.680 55.828 1.00 9.59 56 GLU C N 1
ATOM 2516 C CA . GLU C 1 56 ? 13.743 8.696 56.903 1.00 9.96 56 GLU C CA 1
ATOM 2517 C C . GLU C 1 56 ? 14.831 7.658 56.696 1.00 9.84 56 GLU C C 1
ATOM 2518 O O . GLU C 1 56 ? 15.470 7.610 55.638 1.00 9.79 56 GLU C O 1
ATOM 2524 N N . ASN C 1 57 ? 15.068 6.854 57.734 1.00 9.91 57 ASN C N 1
ATOM 2525 C CA . ASN C 1 57 ? 16.053 5.782 57.692 1.00 9.90 57 ASN C CA 1
ATOM 2526 C C . ASN C 1 57 ? 15.431 4.542 58.336 1.00 9.09 57 ASN C C 1
ATOM 2527 O O . ASN C 1 57 ? 14.612 4.659 59.263 1.00 9.32 57 ASN C O 1
ATOM 2532 N N . ALA C 1 58 ? 15.828 3.357 57.870 1.00 8.51 58 ALA C N 1
ATOM 2533 C CA . ALA C 1 58 ? 15.382 2.102 58.485 1.00 9.12 58 ALA C CA 1
ATOM 2534 C C . ALA C 1 58 ? 15.646 2.106 59.985 1.00 8.98 58 ALA C C 1
ATOM 2535 O O . ALA C 1 58 ? 14.833 1.591 60.756 1.00 9.43 58 ALA C O 1
ATOM 2537 N N . CYS C 1 59 ? 16.771 2.692 60.394 1.00 9.10 59 CYS C N 1
ATOM 2538 C CA . CYS C 1 59 ? 16.968 3.005 61.798 1.00 8.84 59 CYS C CA 1
ATOM 2539 C C . CYS C 1 59 ? 16.339 4.376 62.070 1.00 8.76 59 CYS C C 1
ATOM 2540 O O . CYS C 1 59 ? 16.880 5.400 61.672 1.00 8.17 59 CYS C O 1
ATOM 2543 N N . TYR C 1 60 ? 15.192 4.376 62.749 1.00 7.57 60 TYR C N 1
ATOM 2544 C CA . TYR C 1 60 ? 14.355 5.574 62.874 1.00 8.20 60 TYR C CA 1
ATOM 2545 C C . TYR C 1 60 ? 15.131 6.831 63.313 1.00 8.00 60 TYR C C 1
ATOM 2546 O O . TYR C 1 60 ? 14.949 7.879 62.702 1.00 7.76 60 TYR C O 1
ATOM 2555 N N . PRO C 1 61 ? 15.996 6.742 64.349 1.00 7.88 61 PRO C N 1
ATOM 2556 C CA . PRO C 1 61 ? 16.791 7.903 64.805 1.00 7.93 61 PRO C CA 1
ATOM 2557 C C . PRO C 1 61 ? 17.665 8.585 63.746 1.00 8.17 61 PRO C C 1
ATOM 2558 O O . PRO C 1 61 ? 18.101 9.730 63.966 1.00 8.92 61 PRO C O 1
ATOM 2562 N N . LEU C 1 62 ? 17.923 7.915 62.621 1.00 7.91 62 LEU C N 1
ATOM 2563 C CA . LEU C 1 62 ? 18.823 8.446 61.587 1.00 8.44 62 LEU C CA 1
ATOM 2564 C C . LEU C 1 62 ? 18.103 9.196 60.473 1.00 8.28 62 LEU C C 1
ATOM 2565 O O . LEU C 1 62 ? 18.725 9.633 59.496 1.00 8.41 62 LEU C O 1
ATOM 2570 N N . GLY C 1 63 ? 16.790 9.357 60.619 1.00 8.40 63 GLY C N 1
ATOM 2571 C CA . GLY C 1 63 ? 16.065 10.273 59.723 1.00 8.45 63 GLY C CA 1
ATOM 2572 C C . GLY C 1 63 ? 16.414 11.737 59.962 1.00 8.62 63 GLY C C 1
ATOM 2573 O O . GLY C 1 63 ? 17.133 12.078 60.907 1.00 8.97 63 GLY C O 1
ATOM 2574 N N . VAL C 1 64 ? 15.892 12.596 59.092 1.00 8.90 64 VAL C N 1
ATOM 2575 C CA . VAL C 1 64 ? 15.993 14.033 59.268 1.00 8.90 64 VAL C CA 1
ATOM 2576 C C . VAL C 1 64 ? 14.659 14.668 58.886 1.00 8.32 64 VAL C C 1
ATOM 2577 O O . VAL C 1 64 ? 13.960 14.178 57.991 1.00 8.97 64 VAL C O 1
ATOM 2581 N N . CYS C 1 65 ? 14.326 15.755 59.571 1.00 8.27 65 CYS C N 1
ATOM 2582 C CA . CYS C 1 65 ? 13.119 16.515 59.303 1.00 7.97 65 CYS C CA 1
ATOM 2583 C C . CYS C 1 65 ? 13.246 17.449 58.101 1.00 7.75 65 CYS C C 1
ATOM 2584 O O . CYS C 1 65 ? 14.343 17.897 57.758 1.00 8.47 65 CYS C O 1
ATOM 2587 N N . ALA C 1 66 ? 12.095 17.755 57.500 1.00 7.89 66 ALA C N 1
ATOM 2588 C CA . ALA C 1 66 ? 12.013 18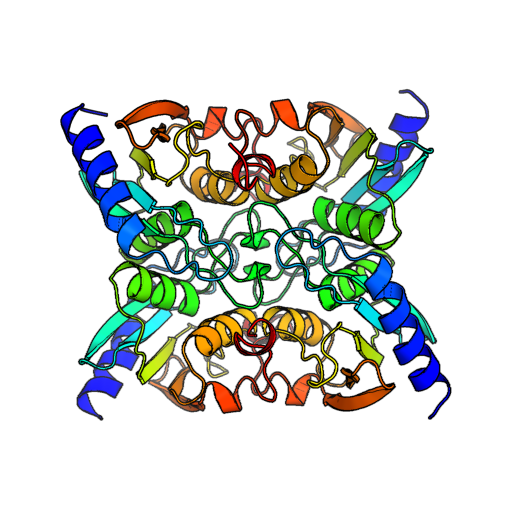.727 56.409 1.00 7.85 66 ALA C CA 1
ATOM 2589 C C . ALA C 1 66 ? 12.692 20.065 56.695 1.00 7.73 66 ALA C C 1
ATOM 2590 O O . ALA C 1 66 ? 13.471 20.531 55.874 1.00 7.60 66 ALA C O 1
ATOM 2592 N N . GLU C 1 67 ? 12.412 20.656 57.861 1.00 7.88 67 GLU C N 1
ATOM 2593 C CA . GLU C 1 67 ? 12.962 21.967 58.235 1.00 8.59 67 GLU C CA 1
ATOM 2594 C C . GLU C 1 67 ? 14.481 21.940 58.199 1.00 8.75 67 GLU C C 1
ATOM 2595 O O . GLU C 1 67 ? 15.116 22.873 57.689 1.00 9.46 67 GLU C O 1
ATOM 2601 N N . ARG C 1 68 ? 15.059 20.862 58.737 1.00 8.54 68 ARG C N 1
ATOM 2602 C CA . ARG C 1 68 ? 16.498 20.751 58.785 1.00 8.95 68 ARG C CA 1
ATOM 2603 C C . ARG C 1 68 ? 17.093 20.463 57.417 1.00 9.73 68 ARG C C 1
ATOM 2604 O O . ARG C 1 68 ? 18.132 21.012 57.089 1.00 10.26 68 ARG C O 1
ATOM 2618 N N . THR C 1 69 ? 16.417 19.666 56.591 1.00 10.30 69 THR C N 1
ATOM 2619 C CA . THR C 1 69 ? 16.887 19.479 55.209 1.00 10.28 69 THR C CA 1
ATOM 2620 C C . THR C 1 69 ? 16.990 20.837 54.494 1.00 10.73 69 THR C C 1
ATOM 2621 O O . THR C 1 69 ? 18.006 21.125 53.857 1.00 10.30 69 THR C O 1
ATOM 2625 N N . ALA C 1 70 ? 15.957 21.665 54.640 1.00 10.36 70 ALA C N 1
ATOM 2626 C CA . ALA C 1 70 ? 15.927 23.013 54.038 1.00 10.46 70 ALA C CA 1
ATOM 2627 C C . ALA C 1 70 ? 17.023 23.923 54.590 1.00 10.82 70 ALA C C 1
ATOM 2628 O O . ALA C 1 70 ? 17.748 24.565 53.821 1.00 10.16 70 ALA C O 1
ATOM 2630 N N . ILE C 1 71 ? 17.173 23.952 55.914 1.00 11.05 71 ILE C N 1
ATOM 2631 C CA . ILE C 1 71 ? 18.171 24.833 56.539 1.00 10.89 71 ILE C CA 1
ATOM 2632 C C . ILE C 1 71 ? 19.593 24.406 56.142 1.00 10.86 71 ILE C C 1
ATOM 2633 O O . ILE C 1 71 ? 20.452 25.252 55.810 1.00 11.24 71 ILE C O 1
ATOM 2638 N N . GLN C 1 72 ? 19.826 23.094 56.168 1.00 11.29 72 GLN C N 1
ATOM 2639 C CA . GLN C 1 72 ? 21.132 22.509 55.849 1.00 11.24 72 GLN C CA 1
ATOM 2640 C C . GLN C 1 72 ? 21.526 22.754 54.384 1.00 11.74 72 GLN C C 1
ATOM 2641 O O . GLN C 1 72 ? 22.682 23.049 54.076 1.00 12.29 72 GLN C O 1
ATOM 2652 N N . LYS C 1 73 ? 20.539 22.670 53.495 1.00 10.93 73 LYS C N 1
ATOM 2653 C CA . LYS C 1 73 ? 20.736 23.020 52.099 1.00 10.59 73 LY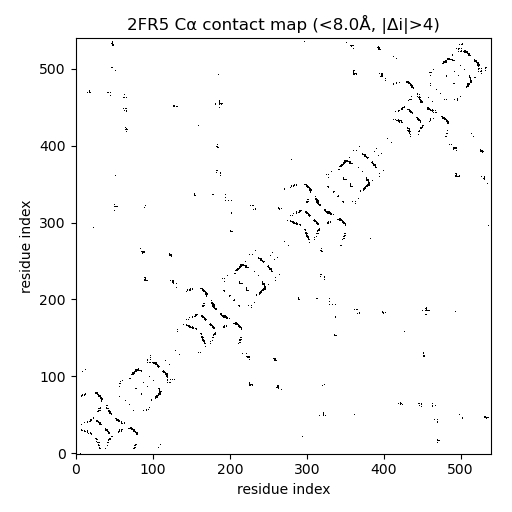S C CA 1
ATOM 2654 C C . LYS C 1 73 ? 21.163 24.482 51.967 1.00 10.88 73 LYS C C 1
ATOM 2655 O O . LYS C 1 73 ? 22.162 24.779 51.293 1.00 10.84 73 LYS C O 1
ATOM 2665 N N . ALA C 1 74 ? 20.411 25.389 52.599 1.00 10.99 74 ALA C N 1
ATOM 2666 C CA . ALA C 1 74 ? 20.732 26.826 52.566 1.00 10.67 74 ALA C CA 1
ATOM 2667 C C . ALA C 1 74 ? 22.156 27.105 53.060 1.00 10.57 74 ALA C C 1
ATOM 2668 O O . ALA C 1 74 ? 22.935 27.772 52.372 1.00 10.23 74 ALA C O 1
ATOM 2670 N N . ILE C 1 75 ? 22.496 26.591 54.241 1.00 10.86 75 ILE C N 1
ATOM 2671 C CA . ILE C 1 75 ? 23.825 26.824 54.823 1.00 11.00 75 ILE C CA 1
ATOM 2672 C C . ILE C 1 75 ? 24.931 26.306 53.904 1.00 11.02 75 ILE C C 1
ATOM 2673 O O . ILE C 1 75 ? 25.936 26.999 53.683 1.00 11.03 75 ILE C O 1
ATOM 2681 N N . SER C 1 76 ? 24.725 25.110 53.347 1.00 10.73 76 SER C N 1
ATOM 2682 C CA . SER C 1 76 ? 25.720 24.502 52.462 1.00 11.38 76 SER C CA 1
ATOM 2683 C C . SER C 1 76 ? 26.039 25.364 51.238 1.00 11.46 76 SER C C 1
ATOM 2684 O O . SER C 1 76 ? 27.113 25.242 50.654 1.00 11.54 76 SER C O 1
ATOM 2687 N N . GLU C 1 77 ? 25.101 26.233 50.876 1.00 11.45 77 GLU C N 1
ATOM 2688 C CA . GLU C 1 77 ? 25.261 27.124 49.724 1.00 11.66 77 GLU C CA 1
ATOM 2689 C C . GLU C 1 77 ? 25.633 28.549 50.138 1.00 11.71 77 GLU C C 1
ATOM 2690 O O . GLU C 1 77 ? 25.668 29.470 49.305 1.00 11.51 77 GLU C O 1
ATOM 2696 N N . GLY C 1 78 ? 25.935 28.722 51.423 1.00 11.44 78 GLY C N 1
ATOM 2697 C CA . GLY C 1 78 ? 26.491 29.980 51.927 1.00 11.84 78 GLY C CA 1
ATOM 2698 C C . GLY C 1 78 ? 25.494 30.947 52.531 1.00 12.20 78 GLY C C 1
ATOM 2699 O O . GLY C 1 78 ? 25.831 32.109 52.764 1.00 13.08 78 GLY C O 1
ATOM 2700 N N . TYR C 1 79 ? 24.266 30.490 52.774 1.00 12.37 79 TYR C N 1
ATOM 2701 C CA . TYR C 1 79 ? 23.230 31.365 53.325 1.00 12.95 79 TYR C CA 1
ATOM 2702 C C . TYR C 1 79 ? 22.941 31.035 54.785 1.00 13.52 79 TYR C C 1
ATOM 2703 O O . TYR C 1 79 ? 22.554 29.911 55.104 1.00 13.80 79 TYR C O 1
ATOM 2712 N N . LYS C 1 80 ? 23.125 32.021 55.660 1.00 14.29 80 LYS C N 1
ATOM 2713 C CA . LYS C 1 80 ? 22.851 31.850 57.094 1.00 15.06 80 LYS C CA 1
ATOM 2714 C C . LYS C 1 80 ? 21.918 32.942 57.650 1.00 14.93 80 LYS C C 1
ATOM 2715 O O . LYS C 1 80 ? 21.697 33.023 58.861 1.00 15.28 80 LYS C O 1
ATOM 2721 N N . ASP C 1 81 ? 21.375 33.772 56.759 1.00 14.96 81 ASP C N 1
ATOM 2722 C CA . ASP C 1 81 ? 20.491 34.872 57.143 1.00 15.04 81 ASP C CA 1
ATOM 2723 C C . ASP C 1 81 ? 19.075 34.494 56.722 1.00 14.55 81 ASP C C 1
ATOM 2724 O O . ASP C 1 81 ? 18.750 34.508 55.536 1.00 14.59 81 ASP C O 1
ATOM 2729 N N . PHE C 1 82 ? 18.244 34.135 57.701 1.00 13.98 82 PHE C N 1
ATOM 2730 C CA . PHE C 1 82 ? 16.917 33.575 57.436 1.00 13.42 82 PHE C CA 1
ATOM 2731 C C . PHE C 1 82 ? 15.806 34.481 57.943 1.00 13.46 82 PHE C C 1
ATOM 2732 O O . PHE C 1 82 ? 15.861 34.969 59.072 1.00 12.97 82 PHE C O 1
ATOM 2740 N N . ARG C 1 83 ? 14.804 34.697 57.094 1.00 13.01 83 ARG C N 1
ATOM 2741 C CA . ARG C 1 83 ? 13.667 35.562 57.408 1.00 13.08 83 ARG C CA 1
ATOM 2742 C C . ARG C 1 83 ? 12.449 34.757 57.871 1.00 13.01 83 ARG C C 1
ATOM 2743 O O . ARG C 1 83 ? 11.728 35.161 58.790 1.00 12.85 83 ARG C O 1
ATOM 2751 N N . ALA C 1 84 ? 12.209 33.624 57.218 1.00 12.43 84 ALA C N 1
ATOM 2752 C CA . ALA C 1 84 ? 11.013 32.833 57.485 1.00 12.53 84 ALA C CA 1
ATOM 2753 C C . ALA C 1 84 ? 11.189 31.401 57.031 1.00 12.45 84 ALA C C 1
ATOM 2754 O O . ALA C 1 84 ? 11.999 31.114 56.152 1.00 12.29 84 ALA C O 1
ATOM 2756 N N . ILE C 1 85 ? 10.407 30.510 57.632 1.00 12.37 85 ILE C N 1
ATOM 2757 C CA . ILE C 1 85 ? 10.316 29.133 57.171 1.00 12.53 85 ILE C CA 1
ATOM 2758 C C . ILE C 1 85 ? 8.868 28.661 57.259 1.00 12.75 85 ILE C C 1
ATOM 2759 O O . ILE C 1 85 ? 8.182 28.916 58.247 1.00 12.66 85 ILE C O 1
ATOM 2764 N N . ALA C 1 86 ? 8.406 28.021 56.193 1.00 12.77 86 ALA C N 1
ATOM 2765 C CA . ALA C 1 86 ? 7.059 27.443 56.151 1.00 12.48 86 ALA C CA 1
ATOM 2766 C C . ALA C 1 86 ? 7.132 25.922 56.149 1.00 12.64 86 ALA C C 1
ATOM 2767 O O . ALA C 1 86 ? 8.031 25.330 55.535 1.00 12.57 86 ALA C O 1
ATOM 2769 N N . ILE C 1 87 ? 6.200 25.296 56.861 1.00 11.75 87 ILE C N 1
ATOM 2770 C CA . ILE C 1 87 ? 6.162 23.838 56.973 1.00 12.15 87 ILE C CA 1
ATOM 2771 C C . ILE C 1 87 ? 4.808 23.320 56.497 1.00 11.93 87 ILE C C 1
ATOM 2772 O O . ILE C 1 87 ? 3.780 23.908 56.820 1.00 11.57 87 ILE C O 1
ATOM 2777 N N . SER C 1 88 ? 4.826 22.231 55.732 1.00 11.70 88 SER C N 1
ATOM 2778 C CA . SER C 1 88 ? 3.606 21.614 55.192 1.00 12.45 88 SER C CA 1
ATOM 2779 C C . SER C 1 88 ? 3.556 20.119 55.477 1.00 12.77 88 SER C C 1
ATOM 2780 O O . SER C 1 88 ? 4.585 19.437 55.476 1.00 12.37 88 SER C O 1
ATOM 2783 N N . SER C 1 89 ? 2.354 19.611 55.726 1.00 12.37 89 SER C N 1
ATOM 2784 C CA . SER C 1 89 ? 2.160 18.171 55.926 1.00 12.41 89 SER C CA 1
ATOM 2785 C C . SER C 1 89 ? 0.810 17.759 55.351 1.00 12.49 89 SER C C 1
ATOM 2786 O O . SER C 1 89 ? 0.079 18.584 54.809 1.00 12.37 89 SER C O 1
ATOM 2789 N N . ASP C 1 90 ? 0.474 16.482 55.482 1.00 12.48 90 ASP C N 1
ATOM 2790 C CA . ASP C 1 90 ? -0.807 15.984 54.992 1.00 13.35 90 ASP C CA 1
ATOM 2791 C C . ASP C 1 90 ? -1.886 15.953 56.083 1.00 13.97 90 ASP C C 1
ATOM 2792 O O . ASP C 1 90 ? -3.022 15.556 55.815 1.00 13.75 90 ASP C O 1
ATOM 2797 N N . LEU C 1 91 ? -1.535 16.389 57.299 1.00 15.08 91 LEU C N 1
ATOM 2798 C CA . LEU C 1 91 ? -2.502 16.478 58.395 1.00 15.23 91 LEU C CA 1
ATOM 2799 C C . LEU C 1 91 ? -3.538 17.554 58.120 1.00 15.69 91 LEU C C 1
ATOM 2800 O O . LEU C 1 91 ? -3.211 18.734 58.068 1.00 15.78 91 LEU C O 1
ATOM 2805 N N . GLN C 1 92 ? -4.788 17.141 57.941 1.00 15.98 92 GLN C N 1
ATOM 2806 C CA . GLN C 1 92 ? -5.851 18.083 57.604 1.00 16.56 92 GLN C CA 1
ATOM 2807 C C . GLN C 1 92 ? -6.308 18.893 58.819 1.00 16.85 92 GLN C C 1
ATOM 2808 O O . GLN C 1 92 ? -6.684 20.061 58.680 1.00 17.56 92 GLN C O 1
ATOM 2814 N N . GLU C 1 93 ? -6.269 18.272 59.998 1.00 16.71 93 GLU C N 1
ATOM 2815 C CA . GLU C 1 93 ? -6.906 18.821 61.203 1.00 16.93 93 GLU C CA 1
ATOM 2816 C C . GLU C 1 93 ? -5.954 19.568 62.149 1.00 16.96 93 GLU C C 1
ATOM 2817 O O . GLU C 1 93 ? -6.404 20.198 63.117 1.00 17.39 93 GLU C O 1
ATOM 2823 N N . GLU C 1 94 ? -4.653 19.495 61.875 1.00 16.26 94 GLU C N 1
ATOM 2824 C CA . GLU C 1 94 ? -3.652 20.148 62.716 1.00 16.05 94 GLU C CA 1
ATOM 2825 C C . GLU C 1 94 ? -2.701 20.998 61.884 1.00 15.85 94 GLU C C 1
ATOM 2826 O O . GLU C 1 94 ? -2.290 20.594 60.793 1.00 15.77 94 GLU C O 1
ATOM 2832 N N . PHE C 1 95 ? -2.330 22.164 62.413 1.00 15.22 95 PHE C N 1
ATOM 2833 C CA . PHE C 1 95 ? -1.213 22.916 61.852 1.00 15.54 95 PHE C CA 1
ATOM 2834 C C . PHE C 1 95 ? 0.053 22.105 62.116 1.00 15.37 95 PHE C C 1
ATOM 2835 O O . PHE C 1 95 ? 0.234 21.574 63.223 1.00 16.46 95 PHE C O 1
ATOM 2843 N N . ILE C 1 96 ? 0.910 21.978 61.103 1.00 15.19 96 ILE C N 1
ATOM 2844 C CA . ILE C 1 96 ? 2.145 21.213 61.284 1.00 14.88 96 ILE C CA 1
ATOM 2845 C C . ILE C 1 96 ? 3.196 22.065 61.993 1.00 14.98 96 ILE C C 1
ATOM 2846 O O . ILE C 1 96 ? 3.588 23.141 61.525 1.00 15.88 96 ILE C O 1
ATOM 2851 N N . SER C 1 97 ? 3.636 21.551 63.136 1.00 14.03 97 SER C N 1
ATOM 2852 C CA . SER C 1 97 ? 4.511 22.274 64.041 1.00 13.50 97 SER C CA 1
ATOM 2853 C C . SER C 1 97 ? 5.908 21.670 64.044 1.00 12.29 97 SER C C 1
ATOM 2854 O O . SER C 1 97 ? 6.056 20.444 64.015 1.00 13.12 97 SER C O 1
ATOM 2857 N N . PRO C 1 98 ? 6.946 22.528 64.110 1.00 10.84 98 PRO C N 1
ATOM 2858 C CA . PRO C 1 98 ? 8.289 21.959 64.112 1.00 10.54 98 PRO C CA 1
ATOM 2859 C C . PRO C 1 98 ? 8.585 21.228 65.427 1.00 9.99 98 PRO C C 1
ATOM 2860 O O . PRO C 1 98 ? 8.226 21.715 66.510 1.00 9.79 98 PRO C O 1
ATOM 2864 N N . CYS C 1 99 ? 9.210 20.059 65.327 1.00 9.47 99 CYS C N 1
ATOM 2865 C CA . CYS C 1 99 ? 9.683 19.347 66.507 1.00 9.55 99 CYS C CA 1
ATOM 2866 C C . CYS C 1 99 ? 10.776 20.171 67.204 1.00 8.43 99 CYS C C 1
ATOM 2867 O O . CYS C 1 99 ? 11.348 21.126 66.627 1.00 8.31 99 CYS C O 1
ATOM 2870 N N . GLY C 1 100 ? 11.098 19.787 68.434 1.00 8.91 100 GLY C N 1
ATOM 2871 C CA . GLY C 1 100 ? 12.054 20.562 69.227 1.00 8.81 100 GLY C CA 1
ATOM 2872 C C . GLY C 1 100 ? 13.460 20.607 68.647 1.00 9.17 100 GLY C C 1
ATOM 2873 O O . GLY C 1 100 ? 14.150 21.609 68.796 1.00 10.69 100 GLY C O 1
ATOM 2874 N N . ALA C 1 101 ? 13.884 19.527 67.998 1.00 9.58 101 ALA C N 1
ATOM 2875 C CA . ALA C 1 101 ? 15.193 19.496 67.335 1.00 9.34 101 ALA C CA 1
ATOM 2876 C C . ALA C 1 101 ? 15.272 20.529 66.203 1.00 9.56 101 ALA C C 1
ATOM 2877 O O . ALA C 1 101 ? 16.254 21.276 66.095 1.00 9.61 101 ALA C O 1
ATOM 2879 N N . CYS C 1 102 ? 14.220 20.586 65.382 1.00 9.70 102 CYS C N 1
ATOM 2880 C CA . CYS C 1 102 ? 14.120 21.627 64.351 1.00 10.39 102 CYS C CA 1
ATOM 2881 C C . CYS C 1 102 ? 14.146 23.042 64.925 1.00 9.89 102 CYS C C 1
ATOM 2882 O O . CYS C 1 102 ? 14.852 23.900 64.405 1.00 9.29 102 CYS C O 1
ATOM 2885 N N . ARG C 1 103 ? 13.419 23.271 66.019 1.00 9.50 103 ARG C N 1
ATOM 2886 C CA . ARG C 1 103 ? 13.393 24.574 66.696 1.00 9.96 103 ARG C CA 1
ATOM 2887 C C . ARG C 1 103 ? 14.803 24.963 67.141 1.00 10.01 103 ARG C C 1
ATOM 2888 O O . ARG C 1 103 ? 15.225 26.117 66.974 1.00 9.38 103 ARG C O 1
ATOM 2896 N N . GLN C 1 104 ? 15.535 23.994 67.685 1.00 9.95 104 GLN C N 1
ATOM 2897 C CA . GLN C 1 104 ? 16.911 24.225 68.124 1.00 10.27 104 GLN C CA 1
ATOM 2898 C C . GLN C 1 104 ? 17.879 24.559 66.976 1.00 10.27 104 GLN C C 1
ATOM 2899 O O . GLN C 1 104 ? 18.791 25.370 67.130 1.00 10.20 104 GLN C O 1
ATOM 2905 N N . VAL C 1 105 ? 17.695 23.905 65.837 1.00 10.13 105 VAL C N 1
ATOM 2906 C CA . VAL C 1 105 ? 18.526 24.197 64.673 1.00 9.89 105 VAL C CA 1
ATOM 2907 C C . VAL C 1 105 ? 18.177 25.588 64.134 1.00 9.69 105 VAL C C 1
ATOM 2908 O O . VAL C 1 105 ? 19.076 26.381 63.810 1.00 9.98 105 VAL C O 1
ATOM 2912 N N . MET C 1 106 ? 16.881 25.890 64.080 1.00 10.20 106 MET C N 1
ATOM 2913 C CA . MET C 1 106 ? 16.436 27.236 63.719 1.00 10.60 106 MET C CA 1
ATOM 2914 C C . MET C 1 106 ? 17.106 28.281 64.600 1.00 10.44 106 MET C C 1
ATOM 2915 O O . MET C 1 106 ? 17.655 29.271 64.100 1.00 9.98 106 MET C O 1
ATOM 2920 N N . ARG C 1 107 ? 17.093 28.029 65.911 1.00 10.49 107 ARG C N 1
ATOM 2921 C CA . ARG C 1 107 ? 17.592 28.991 66.896 1.00 10.31 107 ARG C CA 1
ATOM 2922 C C . ARG C 1 107 ? 19.083 29.255 66.739 1.00 10.03 107 ARG C C 1
ATOM 2923 O O . ARG C 1 107 ? 19.563 30.335 67.091 1.00 9.48 107 ARG C O 1
ATOM 2931 N N . GLU C 1 108 ? 19.814 28.279 66.203 1.00 9.48 108 GLU C N 1
ATOM 2932 C CA . GLU C 1 108 ? 21.252 28.470 65.983 1.00 9.76 108 GLU C CA 1
ATOM 2933 C C . GLU C 1 108 ? 21.503 29.704 65.106 1.00 10.05 108 GLU C C 1
ATOM 2934 O O . GLU C 1 108 ? 22.532 30.351 65.225 1.00 10.33 108 GLU C O 1
ATOM 2940 N N . PHE C 1 109 ? 20.521 30.037 64.273 1.00 10.41 109 PHE C N 1
ATOM 2941 C CA . PHE C 1 109 ? 20.646 31.116 63.287 1.00 11.10 109 PHE C CA 1
ATOM 2942 C C . PHE C 1 109 ? 19.714 32.296 63.577 1.00 11.79 109 PHE C C 1
ATOM 2943 O O . PHE C 1 109 ? 19.416 33.111 62.692 1.00 13.43 109 PHE C O 1
ATOM 2951 N N . GLY C 1 110 ? 19.315 32.408 64.843 1.00 11.74 110 GLY C N 1
ATOM 2952 C CA . GLY C 1 110 ? 18.581 33.573 65.332 1.00 12.14 110 GLY C CA 1
ATOM 2953 C C . GLY C 1 110 ? 17.245 33.202 65.935 1.00 12.00 110 GLY C C 1
ATOM 2954 O O . GLY C 1 110 ? 16.715 32.121 65.672 1.00 11.44 110 GLY C O 1
ATOM 2955 N N . THR C 1 111 ? 16.693 34.117 66.730 1.00 12.14 111 THR C N 1
ATOM 2956 C CA . THR C 1 111 ? 15.428 33.876 67.430 1.00 12.86 111 THR C CA 1
ATOM 2957 C C . THR C 1 111 ? 14.261 34.704 66.891 1.00 13.07 111 THR C C 1
ATOM 2958 O O . THR C 1 111 ? 13.103 34.396 67.172 1.00 13.27 111 THR C O 1
ATOM 2962 N N . ASP C 1 112 ? 14.566 35.759 66.138 1.00 13.83 112 ASP C N 1
ATOM 2963 C CA . ASP C 1 112 ? 13.551 36.750 65.760 1.00 13.69 112 ASP C CA 1
ATOM 2964 C C . ASP C 1 112 ? 12.731 36.412 64.506 1.00 13.86 112 ASP C C 1
ATOM 2965 O O . ASP C 1 112 ? 11.736 37.086 64.214 0.50 13.52 112 ASP C O 1
ATOM 2970 N N . TRP C 1 113 ? 13.118 35.355 63.795 1.00 13.50 113 TRP C N 1
ATOM 2971 C CA . TRP C 1 113 ? 12.494 35.034 62.512 1.00 13.00 113 TRP C CA 1
ATOM 2972 C C . TRP C 1 113 ? 11.230 34.169 62.596 1.00 12.84 113 TRP C C 1
ATOM 2973 O O . TRP C 1 113 ? 10.967 33.535 63.625 1.00 12.72 113 TRP C O 1
ATOM 2984 N N . ALA C 1 114 ? 10.463 34.155 61.508 1.00 12.16 114 ALA C N 1
ATOM 2985 C CA . ALA C 1 114 ? 9.093 33.633 61.505 1.00 12.67 114 ALA C CA 1
ATOM 2986 C C . ALA C 1 114 ? 8.947 32.179 61.054 1.00 12.81 114 ALA C C 1
ATOM 2987 O O . ALA C 1 114 ? 9.569 31.752 60.087 1.00 14.21 114 ALA C O 1
ATOM 2989 N N . VAL C 1 115 ? 8.095 31.437 61.759 1.00 12.37 115 VAL C N 1
ATOM 2990 C CA . VAL C 1 115 ? 7.778 30.053 61.440 1.00 12.15 115 VAL C CA 1
ATOM 2991 C C . VAL C 1 115 ? 6.290 29.954 61.079 1.00 12.21 115 VAL C C 1
ATOM 2992 O O . VAL C 1 115 ? 5.417 30.237 61.909 1.00 12.26 115 VAL C O 1
ATOM 2996 N N . TYR C 1 116 ? 6.018 29.572 59.833 1.00 12.43 116 TYR C N 1
ATOM 2997 C CA . TYR C 1 116 ? 4.652 29.389 59.344 1.00 12.55 116 TYR C CA 1
ATOM 2998 C C . TYR C 1 116 ? 4.256 27.928 59.411 1.00 12.77 116 TYR C C 1
ATOM 2999 O O . TYR C 1 116 ? 4.757 27.092 58.646 1.00 13.23 116 TYR C O 1
ATOM 3008 N N . MET C 1 117 ? 3.356 27.628 60.341 1.00 12.35 117 MET C N 1
ATOM 3009 C CA . MET C 1 117 ? 2.868 26.269 60.557 1.00 12.99 117 MET C CA 1
ATOM 3010 C C . MET C 1 117 ? 1.518 26.153 59.853 1.00 12.50 117 MET C C 1
ATOM 3011 O O . MET C 1 117 ? 0.540 26.762 60.281 1.00 12.65 117 MET C O 1
ATOM 3016 N N . THR C 1 118 ? 1.474 25.366 58.784 1.00 12.58 118 THR C N 1
ATOM 3017 C CA . THR C 1 118 ? 0.317 25.381 57.883 1.00 12.52 118 THR C CA 1
ATOM 3018 C C . THR C 1 118 ? -0.594 24.166 57.983 1.00 12.69 118 THR C C 1
ATOM 3019 O O . THR C 1 118 ? -0.226 23.132 58.561 1.00 12.04 118 THR C O 1
ATOM 3023 N N . LYS C 1 119 ? -1.793 24.320 57.418 1.00 12.62 119 LYS C N 1
ATOM 3024 C CA . LYS C 1 119 ? -2.660 23.204 57.060 1.00 13.20 119 LYS C CA 1
ATOM 3025 C C . LYS C 1 119 ? -2.696 23.075 55.527 1.00 13.75 119 LYS C C 1
ATOM 3026 O O . LYS C 1 119 ? -2.300 24.009 54.819 1.00 13.77 119 LYS C O 1
ATOM 3032 N N . PRO C 1 120 ? -3.146 21.914 55.008 1.00 14.60 120 PRO C N 1
ATOM 3033 C CA . PRO C 1 120 ? -3.264 21.674 53.568 1.00 15.07 120 PRO C CA 1
ATOM 3034 C C . PRO C 1 120 ? -4.114 22.707 52.818 1.00 15.54 120 PRO C C 1
ATOM 3035 O O . PRO C 1 120 ? -3.916 22.892 51.626 1.00 16.07 120 PRO C O 1
ATOM 3039 N N . ASP C 1 121 ? -5.032 23.382 53.507 1.00 16.16 121 ASP C N 1
ATOM 3040 C CA . ASP C 1 121 ? -5.879 24.389 52.851 1.00 16.26 121 ASP C CA 1
ATOM 3041 C C . ASP C 1 121 ? -5.217 25.766 52.703 1.00 16.38 121 ASP C C 1
ATOM 3042 O O . ASP C 1 121 ? -5.758 26.657 52.046 1.00 16.93 121 ASP C O 1
ATOM 3047 N N . GLY C 1 122 ? -4.045 25.932 53.309 1.00 16.63 122 GLY C N 1
ATOM 3048 C CA . GLY C 1 122 ? -3.300 27.173 53.174 1.00 16.88 122 GLY C CA 1
ATOM 3049 C C . GLY C 1 122 ? -3.445 28.090 54.369 1.00 16.87 122 GLY C C 1
ATOM 3050 O O . GLY C 1 122 ? -2.773 29.128 54.431 1.00 17.39 122 GLY C O 1
ATOM 3051 N N . THR C 1 123 ? -4.313 27.717 55.314 1.00 16.23 123 THR C N 1
ATOM 3052 C CA . THR C 1 123 ? -4.389 28.423 56.592 1.00 16.09 123 THR C CA 1
ATOM 3053 C C . THR C 1 123 ? -3.125 28.099 57.385 1.00 15.90 123 THR C C 1
ATOM 3054 O O . THR C 1 123 ? -2.478 27.066 57.160 1.00 16.04 123 THR C O 1
ATOM 3058 N N . PHE C 1 124 ? -2.756 28.994 58.291 1.00 15.73 124 PHE C N 1
ATOM 3059 C CA . PHE C 1 124 ? -1.507 28.844 59.024 1.00 15.95 124 PHE C CA 1
ATOM 3060 C C . PHE C 1 124 ? -1.541 29.617 60.332 1.00 15.76 124 PHE C C 1
ATOM 3061 O O . PHE C 1 124 ? -2.370 30.524 60.518 1.00 15.04 124 PHE C O 1
ATOM 3069 N N . VAL C 1 125 ? -0.621 29.242 61.218 1.00 16.03 125 VAL C N 1
ATOM 3070 C CA . VAL C 1 125 ? -0.302 29.988 62.426 1.00 16.13 125 VAL C CA 1
ATOM 3071 C C . VAL C 1 125 ? 1.166 30.394 62.302 1.00 15.88 125 VAL C C 1
ATOM 3072 O O . VAL C 1 125 ? 2.012 29.562 61.947 1.00 15.64 125 VAL C O 1
ATOM 3076 N N . VAL C 1 126 ? 1.466 31.664 62.572 1.00 15.67 126 VAL C N 1
ATOM 3077 C CA . VAL C 1 126 ? 2.848 32.134 62.537 1.00 15.41 126 VAL C CA 1
ATOM 3078 C C . VAL C 1 126 ? 3.328 32.494 63.939 1.00 14.95 126 VAL C C 1
ATOM 3079 O O . VAL C 1 126 ? 2.634 33.191 64.690 1.00 14.76 126 VAL C O 1
ATOM 3083 N N . ARG C 1 127 ? 4.506 31.977 64.291 1.00 14.05 127 ARG C N 1
ATOM 3084 C CA . ARG C 1 127 ? 5.162 32.299 65.549 1.00 14.33 127 ARG C CA 1
ATOM 3085 C C . ARG C 1 127 ? 6.644 32.522 65.270 1.00 14.18 127 ARG C C 1
ATOM 3086 O O . ARG C 1 127 ? 7.186 31.999 64.299 1.00 14.86 127 ARG C O 1
ATOM 3094 N N . THR C 1 128 ? 7.308 33.296 66.118 1.00 13.86 128 THR C N 1
ATOM 3095 C CA . THR C 1 128 ? 8.754 33.443 65.998 1.00 13.62 128 THR C CA 1
ATOM 3096 C C . THR C 1 128 ? 9.473 32.218 66.571 1.00 13.60 128 THR C C 1
ATOM 3097 O O . THR C 1 128 ? 8.903 31.456 67.367 1.00 13.84 128 THR C O 1
ATOM 3101 N N . VAL C 1 129 ? 10.731 32.044 66.170 1.00 13.39 129 VAL C N 1
ATOM 3102 C CA . VAL C 1 129 ? 11.599 31.031 66.780 1.00 13.29 129 VAL C CA 1
ATOM 3103 C C . VAL C 1 129 ? 11.634 31.213 68.308 1.00 13.19 129 VAL C C 1
ATOM 3104 O O . VAL C 1 129 ? 11.485 30.238 69.043 1.00 13.27 129 VAL C O 1
ATOM 3108 N N . GLN C 1 130 ? 11.774 32.461 68.765 1.00 13.25 130 GLN C N 1
ATOM 3109 C CA . GLN C 1 130 ? 11.748 32.773 70.209 1.00 13.37 130 GLN C CA 1
ATOM 3110 C C . GLN C 1 130 ? 10.479 32.254 70.908 1.00 13.02 130 GLN C C 1
ATOM 3111 O O . GLN C 1 130 ? 10.543 31.637 71.978 1.00 13.14 130 GLN C O 1
ATOM 3117 N N . GLU C 1 131 ? 9.326 32.495 70.289 1.00 12.51 131 GLU C N 1
ATOM 3118 C CA . GLU C 1 131 ? 8.061 32.039 70.850 1.00 12.35 131 GLU C CA 1
ATOM 3119 C C . GLU C 1 131 ? 7.951 30.521 70.912 1.00 12.09 131 GLU C C 1
ATOM 3120 O O . GLU C 1 131 ? 7.343 29.965 71.836 1.00 12.56 131 GLU C O 1
ATOM 3126 N N . LEU C 1 132 ? 8.560 29.844 69.945 1.00 12.17 132 LEU C N 1
ATOM 3127 C CA . LEU C 1 132 ? 8.493 28.382 69.909 1.00 11.48 132 LEU C CA 1
ATOM 3128 C C . LEU C 1 132 ? 9.536 27.684 70.786 1.00 11.42 132 LEU C C 1
ATOM 3129 O O . LEU C 1 132 ? 9.413 26.496 71.105 1.00 11.90 132 LEU C O 1
ATOM 3134 N N . LEU C 1 133 ? 10.553 28.438 71.181 1.00 11.51 133 LEU C N 1
ATOM 3135 C CA . LEU C 1 133 ? 11.674 27.888 71.942 1.00 11.41 133 LEU C CA 1
ATOM 3136 C C . LEU C 1 133 ? 12.121 28.923 72.985 1.00 11.36 133 LEU C C 1
ATOM 3137 O O . LEU C 1 133 ? 13.230 29.473 72.904 1.00 11.58 133 LEU C O 1
ATOM 3142 N N . PRO C 1 134 ? 11.253 29.200 73.975 1.00 11.65 134 PRO C N 1
ATOM 3143 C CA . PRO C 1 134 ? 11.602 30.257 74.926 1.00 11.88 134 PRO C CA 1
ATOM 3144 C C . PRO C 1 134 ? 12.708 29.831 75.887 1.00 12.05 134 PRO C C 1
ATOM 3145 O O . PRO C 1 134 ? 12.938 28.632 76.080 1.00 12.30 134 PRO C O 1
ATOM 3149 N N . ALA C 1 135 ? 13.388 30.818 76.474 1.00 12.00 135 ALA C N 1
ATOM 3150 C CA . ALA C 1 135 ? 14.489 30.582 77.406 1.00 12.55 135 ALA C CA 1
ATOM 3151 C C . ALA C 1 135 ? 15.438 29.530 76.830 1.00 12.80 135 ALA C C 1
ATOM 3152 O O . ALA C 1 135 ? 15.790 28.551 77.499 1.00 13.41 135 ALA C O 1
ATOM 3154 N N . SER C 1 136 ? 15.836 29.722 75.577 1.00 12.96 136 SER C N 1
ATOM 3155 C CA . SER C 1 136 ? 16.513 28.658 74.850 1.00 12.64 136 SER C CA 1
ATOM 3156 C C . SER C 1 136 ? 17.979 28.479 75.229 1.00 12.10 136 SER C C 1
ATOM 3157 O O . SER C 1 136 ? 18.679 29.424 75.591 1.00 11.73 136 SER C O 1
ATOM 3160 N N . PHE C 1 137 ? 18.428 27.234 75.148 1.00 11.59 137 PHE C N 1
ATOM 3161 C CA . PHE C 1 137 ? 19.845 26.928 75.067 1.00 11.37 137 PHE C CA 1
ATOM 3162 C C . PHE C 1 137 ? 20.343 27.459 73.730 1.00 11.17 137 PHE C C 1
ATOM 3163 O O . PHE C 1 137 ? 19.602 27.458 72.738 1.00 10.84 137 PHE C O 1
ATOM 3171 N N . GLY C 1 138 ? 21.594 27.898 73.688 1.00 11.07 138 GLY C N 1
ATOM 3172 C CA . GLY C 1 138 ? 22.120 28.458 72.446 1.00 11.90 138 GLY C CA 1
ATOM 3173 C C . GLY C 1 138 ? 23.608 28.696 72.489 1.00 12.08 138 GLY C C 1
ATOM 3174 O O . GLY C 1 138 ? 24.266 28.359 73.481 1.00 12.26 138 GLY C O 1
ATOM 3175 N N . PRO C 1 139 ? 24.160 29.247 71.395 1.00 12.24 139 PRO C N 1
ATOM 3176 C CA . PRO C 1 139 ? 25.593 29.532 71.306 1.00 13.01 139 PRO C CA 1
ATOM 3177 C C . PRO C 1 139 ? 26.156 30.277 72.518 1.00 13.75 139 PRO C C 1
ATOM 3178 O O . PRO C 1 139 ? 27.320 30.077 72.870 1.00 13.81 139 PRO C O 1
ATOM 3182 N N . GLU C 1 140 ? 25.337 31.106 73.164 1.00 14.88 140 GLU C N 1
ATOM 3183 C CA . GLU C 1 140 ? 25.816 31.890 74.299 1.00 15.81 140 GLU C CA 1
ATOM 3184 C C . GLU C 1 140 ? 26.174 31.041 75.510 1.00 16.08 140 GLU C C 1
ATOM 3185 O O . GLU C 1 140 ? 27.000 31.451 76.334 1.00 16.38 140 GLU C O 1
ATOM 3191 N N . ASP C 1 141 ? 25.594 29.840 75.592 1.00 16.40 141 ASP C N 1
ATOM 3192 C CA . ASP C 1 141 ? 25.899 28.907 76.682 1.00 17.26 141 ASP C CA 1
ATOM 3193 C C . ASP C 1 141 ? 27.363 28.477 76.650 1.00 17.43 141 ASP C C 1
ATOM 3194 O O . ASP C 1 141 ? 27.918 28.105 77.677 1.00 17.94 141 ASP C O 1
ATOM 3199 N N . LEU C 1 142 ? 27.971 28.525 75.466 1.00 17.85 142 LEU C N 1
ATOM 3200 C CA . LEU C 1 142 ? 29.334 28.021 75.270 1.00 18.01 142 LEU C CA 1
ATOM 3201 C C . LEU C 1 142 ? 30.385 29.124 75.094 1.00 18.27 142 LEU C C 1
ATOM 3202 O O . LEU C 1 142 ? 31.564 28.845 74.848 1.00 18.25 142 LEU C O 1
ATOM 3207 N N . GLN C 1 143 ? 29.957 30.374 75.249 1.00 18.59 143 GLN C N 1
ATOM 3208 C CA . GLN C 1 143 ? 30.846 31.517 75.075 1.00 18.69 143 GLN C CA 1
ATOM 3209 C C . GLN C 1 143 ? 31.830 31.616 76.239 1.00 18.47 143 GLN C C 1
ATOM 3210 O O . GLN C 1 143 ? 33.010 31.924 76.044 0.50 18.61 143 GLN C O 1
ATOM 3216 N N . GLU D 1 11 ? 13.617 25.016 100.428 1.00 22.45 11 GLU D N 1
ATOM 3217 C CA . GLU D 1 11 ? 13.008 24.205 99.330 1.00 22.11 11 GLU D CA 1
ATOM 3218 C C . GLU D 1 11 ? 12.407 22.896 99.851 1.00 22.01 11 GLU D C 1
ATOM 3219 O O . GLU D 1 11 ? 12.916 22.326 100.823 1.00 21.95 11 GLU D O 1
ATOM 3225 N N . PRO D 1 12 ? 11.321 22.413 99.205 1.00 21.84 12 PRO D N 1
ATOM 3226 C CA . PRO D 1 12 ? 10.755 21.099 99.535 1.00 21.53 12 PRO D CA 1
ATOM 3227 C C . PRO D 1 12 ? 11.794 19.984 99.411 1.00 21.22 12 PRO D C 1
ATOM 3228 O O . PRO D 1 12 ? 12.741 20.105 98.628 1.00 21.09 12 PRO D O 1
ATOM 3232 N N . GLU D 1 13 ? 11.610 18.907 100.175 1.00 20.51 13 GLU D N 1
ATOM 3233 C CA . GLU D 1 13 ? 12.557 17.796 100.188 1.00 20.24 13 GLU D CA 1
ATOM 3234 C C . GLU D 1 13 ? 12.811 17.223 98.796 1.00 19.57 13 GLU D C 1
ATOM 3235 O O . GLU D 1 13 ? 13.959 16.937 98.445 1.00 19.35 13 GLU D O 1
ATOM 3241 N N . HIS D 1 14 ? 11.755 17.069 98.000 1.00 18.92 14 HIS D N 1
ATOM 3242 C CA . HIS D 1 14 ? 11.926 16.484 96.673 1.00 17.91 14 HIS D CA 1
ATOM 3243 C C . HIS D 1 14 ? 12.719 17.403 95.744 1.00 17.29 14 HIS D C 1
ATOM 3244 O O . HIS D 1 14 ? 13.450 16.927 94.866 1.00 17.30 14 HIS D O 1
ATOM 3251 N N . VAL D 1 15 ? 12.589 18.712 95.956 1.00 15.60 15 VAL D N 1
ATOM 3252 C CA . VAL D 1 15 ? 13.364 19.696 95.208 1.00 14.55 15 VAL D CA 1
ATOM 3253 C C . VAL D 1 15 ? 14.834 19.617 95.617 1.00 13.97 15 VAL D C 1
ATOM 3254 O O . VAL D 1 15 ? 15.716 19.586 94.763 1.00 13.65 15 VAL D O 1
ATOM 3258 N N . GLN D 1 16 ? 15.096 19.566 96.921 1.00 13.56 16 GLN D N 1
ATOM 3259 C CA . GLN D 1 16 ? 16.465 19.411 97.413 1.00 13.96 16 GLN D CA 1
ATOM 3260 C C . GLN D 1 16 ? 17.143 18.186 96.787 1.00 13.58 16 GLN D C 1
ATOM 3261 O O . GLN D 1 16 ? 18.305 18.259 96.371 1.00 12.92 16 GLN D O 1
ATOM 3267 N N . ARG D 1 17 ? 16.407 17.072 96.729 1.00 13.79 17 ARG D N 1
ATOM 3268 C CA . ARG D 1 17 ? 16.913 15.825 96.151 1.00 14.68 17 ARG D CA 1
ATOM 3269 C C . ARG D 1 17 ? 17.213 15.994 94.672 1.00 14.65 17 ARG D C 1
ATOM 3270 O O . ARG D 1 17 ? 18.292 15.615 94.210 1.00 14.92 17 ARG D O 1
ATOM 3278 N N . LEU D 1 18 ? 16.262 16.558 93.927 1.00 15.09 18 LEU D N 1
ATOM 3279 C CA . LEU D 1 18 ? 16.446 16.812 92.494 1.00 15.33 18 LEU D CA 1
ATOM 3280 C C . LEU D 1 18 ? 17.703 17.630 92.224 1.00 14.98 18 LEU D C 1
ATOM 3281 O O . LEU D 1 18 ? 18.512 17.263 91.366 1.00 15.19 18 LEU D O 1
ATOM 3286 N N . LEU D 1 19 ? 17.851 18.742 92.949 1.00 14.31 19 LEU D N 1
ATOM 3287 C CA . LEU D 1 19 ? 18.967 19.672 92.739 1.00 14.25 19 LEU D CA 1
ATOM 3288 C C . LEU D 1 19 ? 20.315 19.033 93.061 1.00 13.78 19 LEU D C 1
ATOM 3289 O O . LEU D 1 19 ? 21.290 19.193 92.319 1.00 13.14 19 LEU D O 1
ATOM 3294 N N . LEU D 1 20 ? 20.368 18.302 94.170 1.00 13.71 20 LEU D N 1
ATOM 3295 C CA . LEU D 1 20 ? 21.600 17.660 94.574 1.00 13.83 20 LEU D CA 1
ATOM 3296 C C . LEU D 1 20 ? 21.954 16.529 93.622 1.00 13.20 20 LEU D C 1
ATOM 3297 O O . LEU D 1 20 ? 23.111 16.399 93.223 1.00 13.60 20 LEU D O 1
ATOM 3302 N N . SER D 1 21 ? 20.965 15.714 93.247 1.00 13.17 21 SER D N 1
ATOM 3303 C CA . SER D 1 21 ? 21.220 14.581 92.342 1.00 12.72 21 SER D CA 1
ATOM 3304 C C . SER D 1 21 ? 21.700 15.062 90.964 1.00 12.50 21 SER D C 1
ATOM 3305 O O . SER D 1 21 ? 22.615 14.485 90.378 1.00 11.69 21 SER D O 1
ATOM 3308 N N . SER D 1 22 ? 21.103 16.144 90.477 1.00 12.22 22 SER D N 1
ATOM 3309 C CA . SER D 1 22 ? 21.482 16.713 89.186 1.00 12.19 22 SER D CA 1
ATOM 3310 C C . SER D 1 22 ? 22.916 17.238 89.228 1.00 12.42 22 SER D C 1
ATOM 3311 O O . SER D 1 22 ? 23.705 16.992 88.316 1.00 12.28 22 SER D O 1
ATOM 3315 N N . ARG D 1 23 ? 23.254 17.932 90.312 1.00 12.67 23 ARG D N 1
ATOM 3316 C CA . ARG D 1 23 ? 24.612 18.400 90.533 1.00 13.29 23 ARG D CA 1
ATOM 3317 C C . ARG D 1 23 ? 25.617 17.235 90.581 1.00 13.16 23 ARG D C 1
ATOM 3318 O O . ARG D 1 23 ? 26.690 17.287 89.961 1.00 13.68 23 ARG D O 1
ATOM 3326 N N . GLU D 1 24 ? 25.265 16.179 91.309 1.00 12.82 24 GLU D N 1
ATOM 3327 C CA . GLU D 1 24 ? 26.132 15.002 91.427 1.00 12.63 24 GLU D CA 1
ATOM 3328 C C . GLU D 1 24 ? 26.299 14.285 90.075 1.00 12.68 24 GLU D C 1
ATOM 3329 O O . GLU D 1 24 ? 27.395 13.821 89.737 1.00 12.84 24 GLU D O 1
ATOM 3335 N N . ALA D 1 25 ? 25.220 14.231 89.291 1.00 12.79 25 ALA D N 1
ATOM 3336 C CA . ALA D 1 25 ? 25.234 13.561 87.977 1.00 12.74 25 ALA D CA 1
ATOM 3337 C C . ALA D 1 25 ? 26.257 14.174 87.011 1.00 12.97 25 ALA D C 1
ATOM 3338 O O . ALA D 1 25 ? 26.840 13.475 86.182 1.00 13.56 25 ALA D O 1
ATOM 3340 N N . LYS D 1 26 ? 26.480 15.475 87.147 1.00 13.18 26 LYS D N 1
ATOM 3341 C CA . LYS D 1 26 ? 27.427 16.228 86.323 1.00 13.51 26 LYS D CA 1
ATOM 3342 C C . LYS D 1 26 ? 28.847 15.655 86.387 1.00 12.82 26 LYS D C 1
ATOM 3343 O O . LYS D 1 26 ? 29.609 15.751 85.413 1.00 12.19 26 LYS D O 1
ATOM 3349 N N . LYS D 1 27 ? 29.186 15.043 87.530 1.00 12.48 27 LYS D N 1
ATOM 3350 C CA . LYS D 1 27 ? 30.513 14.449 87.749 1.00 12.51 27 LYS D CA 1
ATOM 3351 C C . LYS D 1 27 ? 30.824 13.305 86.787 1.00 12.64 27 LYS D C 1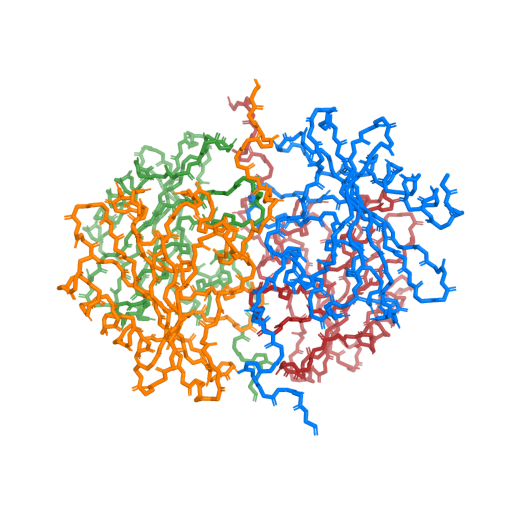
ATOM 3352 O O . LYS D 1 27 ? 31.999 13.013 86.527 1.00 13.12 27 LYS D O 1
ATOM 3358 N N . SER D 1 28 ? 29.779 12.664 86.273 1.00 12.48 28 SER D N 1
ATOM 3359 C CA . SER D 1 28 ? 29.951 11.515 85.388 1.00 12.56 28 SER D CA 1
ATOM 3360 C C . SER D 1 28 ? 30.035 11.906 83.907 1.00 11.79 28 SER D C 1
ATOM 3361 O O . SER D 1 28 ? 30.320 11.047 83.058 1.00 11.76 28 SER D O 1
ATOM 3364 N N . ALA D 1 29 ? 29.810 13.186 83.604 1.00 11.23 29 ALA D N 1
ATOM 3365 C CA . ALA D 1 29 ? 29.792 13.663 82.212 1.00 10.20 29 ALA D CA 1
ATOM 3366 C C . ALA D 1 29 ? 30.992 13.173 81.424 1.00 9.71 29 ALA D C 1
ATOM 3367 O O . ALA D 1 29 ? 32.121 13.159 81.928 1.00 10.41 29 ALA D O 1
ATOM 3369 N N . TYR D 1 30 ? 30.714 12.708 80.209 1.00 7.68 30 TYR D N 1
ATOM 3370 C CA . TYR D 1 30 ? 31.771 12.400 79.255 1.00 7.26 30 TYR D CA 1
ATOM 3371 C C . TYR D 1 30 ? 31.705 13.505 78.196 1.00 7.61 30 TYR D C 1
ATOM 3372 O O . TYR D 1 30 ? 30.883 13.471 77.281 1.00 6.90 30 TYR D O 1
ATOM 3381 N N . CYS D 1 31 ? 32.537 14.526 78.363 1.00 7.49 31 CYS D N 1
ATOM 3382 C CA . CYS D 1 31 ? 32.465 15.703 77.498 1.00 8.54 31 CYS D CA 1
ATOM 3383 C C . CYS D 1 31 ? 33.856 16.272 77.166 1.00 7.50 31 CYS D C 1
ATOM 3384 O O . CYS D 1 31 ? 34.089 17.477 77.340 1.00 8.51 31 CYS D O 1
ATOM 3387 N N . PRO D 1 32 ? 34.770 15.413 76.643 1.00 7.42 32 PRO D N 1
ATOM 3388 C CA . PRO D 1 32 ? 36.128 15.899 76.350 1.00 7.73 32 PRO D CA 1
ATOM 3389 C C . PRO D 1 32 ? 36.190 16.860 75.164 1.00 7.66 32 PRO D C 1
ATOM 3390 O O . PRO D 1 32 ? 37.204 17.535 74.989 1.00 8.39 32 PRO D O 1
ATOM 3394 N N . TYR D 1 33 ? 35.112 16.935 74.374 1.00 7.39 33 TYR D N 1
ATOM 3395 C CA . TYR D 1 33 ? 35.082 17.839 73.217 1.00 7.63 33 TYR D CA 1
ATOM 3396 C C . TYR D 1 33 ? 34.636 19.254 73.581 1.00 7.53 33 TYR D C 1
ATOM 3397 O O . TYR D 1 33 ? 35.326 20.221 73.268 1.00 7.89 33 TYR D O 1
ATOM 3406 N N . SER D 1 34 ? 33.498 19.369 74.261 1.00 7.37 34 SER D N 1
ATOM 3407 C CA . SER D 1 34 ? 32.976 20.672 74.680 1.00 7.49 34 SER D CA 1
ATOM 3408 C C . SER D 1 34 ? 33.609 21.170 75.966 1.00 7.60 34 SER D C 1
ATOM 3409 O O . SER D 1 34 ? 33.680 22.387 76.195 1.00 7.27 34 SER D O 1
ATOM 3412 N N . ARG D 1 35 ? 34.045 20.232 76.811 1.00 7.50 35 ARG D N 1
ATOM 3413 C CA . ARG D 1 35 ? 34.460 20.549 78.192 1.00 7.99 35 ARG D CA 1
ATOM 3414 C C . ARG D 1 35 ? 33.324 21.298 78.914 1.00 7.79 35 ARG D C 1
ATOM 3415 O O . ARG D 1 35 ? 33.550 22.170 79.755 1.00 8.14 35 ARG D O 1
ATOM 3423 N N . PHE D 1 36 ? 32.090 20.927 78.566 1.00 7.75 36 PHE D N 1
ATOM 3424 C CA . PHE D 1 36 ? 30.878 21.534 79.120 1.00 7.50 36 PHE D CA 1
ATOM 3425 C C . PHE D 1 36 ? 30.026 20.432 79.761 1.00 7.59 36 PHE D C 1
ATOM 3426 O O . PHE D 1 36 ? 29.163 19.840 79.108 1.00 8.26 36 PHE D O 1
ATOM 3434 N N . PRO D 1 37 ? 30.294 20.120 81.038 1.00 7.75 37 PRO D N 1
ATOM 3435 C CA . PRO D 1 37 ? 29.556 19.037 81.693 1.00 8.16 37 PRO D CA 1
ATOM 3436 C C . PRO D 1 37 ? 28.123 19.417 82.063 1.00 8.24 37 PRO D C 1
ATOM 3437 O O . PRO D 1 37 ? 27.856 20.536 82.515 1.00 8.66 37 PRO D O 1
ATOM 3441 N N . VAL D 1 38 ? 27.210 18.476 81.852 1.00 8.16 38 VAL D N 1
ATOM 3442 C CA . VAL D 1 38 ? 25.801 18.659 82.179 1.00 7.70 38 VAL D CA 1
ATOM 3443 C C . VAL D 1 38 ? 25.310 17.418 82.938 1.00 7.25 38 VAL D C 1
ATOM 3444 O O . VAL D 1 38 ? 25.618 16.266 82.578 1.00 7.52 38 VAL D O 1
ATOM 3448 N N . GLY D 1 39 ? 24.580 17.682 84.016 1.00 7.19 39 GLY D N 1
ATOM 3449 C CA . GLY D 1 39 ? 23.920 16.663 84.808 1.00 7.39 39 GLY D CA 1
ATOM 3450 C C . GLY D 1 39 ? 22.425 16.881 84.802 1.00 7.30 39 GLY D C 1
ATOM 3451 O O . GLY D 1 39 ? 21.938 18.013 84.615 1.00 8.48 39 GLY D O 1
ATOM 3452 N N . ALA D 1 40 ? 21.689 15.787 84.968 1.00 6.78 40 ALA D N 1
ATOM 3453 C CA . ALA D 1 40 ? 20.240 15.851 85.061 1.00 6.70 40 ALA D CA 1
ATOM 3454 C C . ALA D 1 40 ? 19.761 14.808 86.054 1.00 6.83 40 ALA D C 1
ATOM 3455 O O . ALA D 1 40 ? 20.408 13.766 86.268 1.00 7.32 40 ALA D O 1
ATOM 3457 N N . ALA D 1 41 ? 18.633 15.108 86.685 1.00 7.68 41 ALA D N 1
ATOM 3458 C CA . ALA D 1 41 ? 18.019 14.179 87.617 1.00 7.49 41 ALA D CA 1
ATOM 3459 C C . ALA D 1 41 ? 16.522 14.202 87.377 1.00 7.36 41 ALA D C 1
ATOM 3460 O O . ALA D 1 41 ? 15.912 15.266 87.361 1.00 8.08 41 ALA D O 1
ATOM 3462 N N . LEU D 1 42 ? 15.948 13.024 87.172 1.00 7.47 42 LEU D N 1
ATOM 3463 C CA . LEU D 1 42 ? 14.552 12.885 86.779 1.00 7.57 42 LEU D CA 1
ATOM 3464 C C . LEU D 1 42 ? 13.788 12.226 87.925 1.00 7.22 42 LEU D C 1
ATOM 3465 O O . LEU D 1 42 ? 14.115 11.124 88.327 1.00 7.12 42 LEU D O 1
ATOM 3470 N N . LEU D 1 43 ? 12.772 12.916 88.440 1.00 6.66 43 LEU D N 1
ATOM 3471 C CA . LEU D 1 43 ? 11.946 12.403 89.532 1.00 6.66 43 LEU D CA 1
ATOM 3472 C C . LEU D 1 43 ? 10.661 11.771 88.993 1.00 6.69 43 LEU D C 1
ATOM 3473 O O . LEU D 1 43 ? 9.873 12.431 88.299 1.00 6.62 43 LEU D O 1
ATOM 3478 N N . THR D 1 44 ? 10.457 10.496 89.311 1.00 7.56 44 THR D N 1
ATOM 3479 C CA . THR D 1 44 ? 9.243 9.784 88.912 1.00 8.57 44 THR D CA 1
ATOM 3480 C C . THR D 1 44 ? 8.112 10.017 89.924 1.00 9.12 44 THR D C 1
ATOM 3481 O O . THR D 1 44 ? 8.344 10.481 91.047 1.00 8.87 44 THR D O 1
ATOM 3485 N N . GLY D 1 45 ? 6.891 9.693 89.515 1.00 9.82 45 GLY D N 1
ATOM 3486 C CA . GLY D 1 45 ? 5.725 9.831 90.376 1.00 10.46 45 GLY D CA 1
ATOM 3487 C C . GLY D 1 45 ? 5.865 9.117 91.708 1.00 10.87 45 GLY D C 1
ATOM 3488 O O . GLY D 1 45 ? 5.392 9.619 92.734 1.00 11.36 45 GLY D O 1
ATOM 3489 N N . ASP D 1 46 ? 6.524 7.956 91.701 1.00 11.21 46 ASP D N 1
ATOM 3490 C CA . ASP D 1 46 ? 6.646 7.147 92.916 1.00 11.79 46 ASP D CA 1
ATOM 3491 C C . ASP D 1 46 ? 7.867 7.499 93.772 1.00 11.74 46 ASP D C 1
ATOM 3492 O O . ASP D 1 46 ? 8.096 6.887 94.814 1.00 12.06 46 ASP D O 1
ATOM 3497 N N . GLY D 1 47 ? 8.640 8.495 93.335 1.00 12.17 47 GLY D N 1
ATOM 3498 C CA . GLY D 1 47 ? 9.703 9.036 94.168 1.00 11.98 47 GLY D CA 1
ATOM 3499 C C . GLY D 1 47 ? 11.115 8.645 93.784 1.00 12.21 47 GLY D C 1
ATOM 3500 O O . GLY D 1 47 ? 12.066 9.188 94.344 1.00 12.62 47 GLY D O 1
ATOM 3501 N N . ARG D 1 48 ? 11.261 7.731 92.821 1.00 12.15 48 ARG D N 1
ATOM 3502 C CA . ARG D 1 48 ? 12.588 7.309 92.357 1.00 12.19 48 ARG D CA 1
ATOM 3503 C C . ARG D 1 48 ? 13.218 8.390 91.497 1.00 11.91 48 ARG D C 1
ATOM 3504 O O . ARG D 1 48 ? 12.536 9.029 90.688 1.00 12.55 48 ARG D O 1
ATOM 3512 N N . ILE D 1 49 ? 14.517 8.593 91.690 1.00 11.43 49 ILE D N 1
ATOM 3513 C CA . ILE D 1 49 ? 15.285 9.516 90.865 1.00 11.34 49 ILE D CA 1
ATOM 3514 C C . ILE D 1 49 ? 16.226 8.757 89.936 1.00 11.60 49 ILE D C 1
ATOM 3515 O O . ILE D 1 49 ? 16.930 7.835 90.359 1.00 11.89 49 ILE D O 1
ATOM 3520 N N . PHE D 1 50 ? 16.207 9.151 88.666 1.00 10.82 50 PHE D N 1
ATOM 3521 C CA . PHE D 1 50 ? 17.139 8.654 87.673 1.00 10.75 50 PHE D CA 1
ATOM 3522 C C . PHE D 1 50 ? 18.062 9.789 87.253 1.00 10.64 50 PHE D C 1
ATOM 3523 O O . PHE D 1 50 ? 17.586 10.875 86.909 1.00 11.02 50 PHE D O 1
ATOM 3531 N N . SER D 1 51 ? 19.370 9.527 87.287 1.00 10.93 51 SER D N 1
ATOM 3532 C CA . SER D 1 51 ? 20.377 10.532 86.955 1.00 11.15 51 SER D CA 1
ATOM 3533 C C . SER D 1 51 ? 20.868 10.349 85.532 1.00 10.67 51 SER D C 1
ATOM 3534 O O . SER D 1 51 ? 20.786 9.253 84.970 1.00 10.06 51 SER D O 1
ATOM 3538 N N . GLY D 1 52 ? 21.399 11.421 84.959 1.00 10.78 52 GLY D N 1
ATOM 3539 C CA . GLY D 1 52 ? 21.957 11.386 83.615 1.00 10.65 52 GLY D CA 1
ATOM 3540 C C . GLY D 1 52 ? 23.038 12.435 83.461 1.00 10.98 52 GLY D C 1
ATOM 3541 O O . GLY D 1 52 ? 23.140 13.373 84.252 1.00 10.55 52 GLY D O 1
ATOM 3542 N N . CYS D 1 53 ? 23.861 12.276 82.428 1.00 10.52 53 CYS D N 1
ATOM 3543 C CA . CYS D 1 53 ? 24.883 13.258 82.105 1.00 10.25 53 CYS D CA 1
ATOM 3544 C C . CYS D 1 53 ? 25.055 13.270 80.596 1.00 9.63 53 CYS D C 1
ATOM 3545 O O . CYS D 1 53 ? 24.642 12.324 79.906 1.00 9.53 53 CYS D O 1
ATOM 3548 N N . ASN D 1 54 ? 25.625 14.346 80.068 1.00 8.11 54 ASN D N 1
ATOM 3549 C CA . ASN D 1 54 ? 25.937 14.342 78.637 1.00 7.67 54 ASN D CA 1
ATOM 3550 C C . ASN D 1 54 ? 27.052 13.341 78.331 1.00 7.20 54 ASN D C 1
ATOM 3551 O O . ASN D 1 54 ? 27.943 13.120 79.159 1.00 7.11 54 ASN D O 1
ATOM 3556 N N . ILE D 1 55 ? 26.956 12.708 77.167 1.00 7.30 55 ILE D N 1
ATOM 3557 C CA . ILE D 1 55 ? 27.951 11.715 76.747 1.00 6.98 55 ILE D CA 1
ATOM 3558 C C . ILE D 1 55 ? 28.266 11.975 75.272 1.00 7.32 55 ILE D C 1
ATOM 3559 O O . ILE D 1 55 ? 27.483 11.629 74.371 1.00 8.02 55 ILE D O 1
ATOM 3564 N N . GLU D 1 56 ? 29.408 12.613 75.040 1.00 6.98 56 GLU D N 1
ATOM 3565 C CA . GLU D 1 56 ? 29.776 13.097 73.715 1.00 7.04 56 GLU D CA 1
ATOM 3566 C C . GLU D 1 56 ? 30.426 12.022 72.853 1.00 6.68 56 GLU D C 1
ATOM 3567 O O . GLU D 1 56 ? 30.727 10.924 73.316 1.00 7.13 56 GLU D O 1
ATOM 3573 N N . ASN D 1 57 ? 30.597 12.363 71.577 1.00 6.72 57 ASN D N 1
ATOM 3574 C CA . ASN D 1 57 ? 31.220 11.484 70.606 1.00 6.44 57 ASN D CA 1
ATOM 3575 C C . ASN D 1 57 ? 32.151 12.312 69.730 1.00 6.82 57 ASN D C 1
ATOM 3576 O O . ASN D 1 57 ? 31.865 13.496 69.459 1.00 7.65 57 ASN D O 1
ATOM 3581 N N . ALA D 1 58 ? 33.248 11.704 69.283 1.00 6.61 58 ALA D N 1
ATOM 3582 C CA . ALA D 1 58 ? 34.171 12.365 68.347 1.00 6.63 58 ALA D CA 1
ATOM 3583 C C . ALA D 1 58 ? 33.404 12.937 67.169 1.00 6.98 58 ALA D C 1
ATOM 3584 O O . ALA D 1 58 ? 33.736 14.017 66.692 1.00 7.10 58 ALA D O 1
ATOM 3586 N N . CYS D 1 59 ? 32.407 12.195 66.697 1.00 6.96 59 CYS D N 1
ATOM 3587 C CA . CYS D 1 59 ? 31.452 12.749 65.754 1.00 6.88 59 CYS D CA 1
ATOM 3588 C C . CYS D 1 59 ? 30.374 13.472 66.560 1.00 7.43 59 CYS D C 1
ATOM 3589 O O . CYS D 1 59 ? 29.510 12.833 67.177 1.00 6.95 59 CYS D O 1
ATOM 3592 N N . TYR D 1 60 ? 30.448 14.800 66.556 1.00 7.02 60 TYR D N 1
ATOM 3593 C CA . TYR D 1 60 ? 29.630 15.621 67.468 1.00 7.19 60 TYR D CA 1
ATOM 3594 C C . TYR D 1 60 ? 28.132 15.263 67.483 1.00 7.54 60 TYR D C 1
ATOM 3595 O O . TYR D 1 60 ? 27.548 15.183 68.564 1.00 7.99 60 TYR D O 1
ATOM 3604 N N . PRO D 1 61 ? 27.499 15.087 66.298 1.00 7.35 61 PRO D N 1
ATOM 3605 C CA . PRO D 1 61 ? 26.069 14.729 66.262 1.00 7.76 61 PRO D CA 1
ATOM 3606 C C . PRO D 1 61 ? 25.676 13.441 67.017 1.00 7.85 61 PRO D C 1
ATOM 3607 O O . PRO D 1 61 ? 24.487 13.246 67.292 1.00 7.63 61 PRO D O 1
ATOM 3611 N N . LEU D 1 62 ? 26.643 12.573 67.329 1.00 7.93 62 LEU D N 1
ATOM 3612 C CA . LEU D 1 62 ? 26.380 11.280 67.988 1.00 8.45 62 LEU D CA 1
ATOM 3613 C C . LEU D 1 62 ? 26.438 11.335 69.520 1.00 8.16 62 LEU D C 1
ATOM 3614 O O . LEU D 1 62 ? 26.293 10.314 70.207 1.00 8.53 62 LEU D O 1
ATOM 3622 N N . GLY D 1 63 ? 26.658 12.534 70.042 1.00 7.50 63 GLY D N 1
ATOM 3623 C CA . GLY D 1 63 ? 26.506 12.789 71.472 1.00 7.34 63 GLY D CA 1
ATOM 3624 C C . GLY D 1 63 ? 25.068 12.655 71.972 1.00 7.45 63 GLY D C 1
ATOM 3625 O O . GLY D 1 63 ? 24.112 12.566 71.176 1.00 7.36 63 GLY D O 1
ATOM 3626 N N . VAL D 1 64 ? 24.910 12.605 73.291 1.00 6.90 64 VAL D N 1
ATOM 3627 C CA . VAL D 1 64 ? 23.581 12.645 73.911 1.00 6.91 64 VAL D CA 1
ATOM 3628 C C . VAL D 1 64 ? 23.624 13.620 75.083 1.00 7.04 64 VAL D C 1
ATOM 3629 O O . VAL D 1 64 ? 24.670 13.791 75.729 1.00 7.68 64 VAL D O 1
ATOM 3633 N N . CYS D 1 65 ? 22.492 14.267 75.337 1.00 6.94 65 CYS D N 1
ATOM 3634 C CA . CYS D 1 65 ? 22.373 15.223 76.417 1.00 6.71 65 CYS D CA 1
ATOM 3635 C C . CYS D 1 65 ? 22.043 14.559 77.734 1.00 6.76 65 CYS D C 1
ATOM 3636 O O . CYS D 1 65 ? 21.462 13.469 77.758 1.00 5.57 65 CYS D O 1
ATOM 3639 N N . ALA D 1 66 ? 22.383 15.239 78.826 1.00 6.77 66 ALA D N 1
ATOM 3640 C CA . ALA D 1 66 ? 22.067 14.754 80.176 1.00 6.64 66 ALA D CA 1
ATOM 3641 C C . ALA D 1 66 ? 20.598 14.340 80.361 1.00 6.77 66 ALA D C 1
ATOM 3642 O O . ALA D 1 66 ? 20.298 13.268 80.904 1.00 6.09 66 ALA D O 1
ATOM 3644 N N . GLU D 1 67 ? 19.688 15.197 79.903 1.00 6.98 67 GLU D N 1
ATOM 3645 C CA . GLU D 1 67 ? 18.263 15.014 80.135 1.00 7.40 67 GLU D CA 1
ATOM 3646 C C . GLU D 1 67 ? 17.792 13.739 79.471 1.00 7.55 67 GLU D C 1
ATOM 3647 O O . GLU D 1 67 ? 17.000 12.989 80.043 1.00 8.09 67 GLU D O 1
ATOM 3653 N N . ARG D 1 68 ? 18.269 13.501 78.248 1.00 7.21 68 ARG D N 1
ATOM 3654 C CA . ARG D 1 68 ? 17.880 12.298 77.530 1.00 7.73 68 ARG D CA 1
ATOM 3655 C C . ARG D 1 68 ? 18.522 11.054 78.111 1.00 7.70 68 ARG D C 1
ATOM 3656 O O . ARG D 1 68 ? 17.864 10.030 78.192 1.00 7.97 68 ARG D O 1
ATOM 36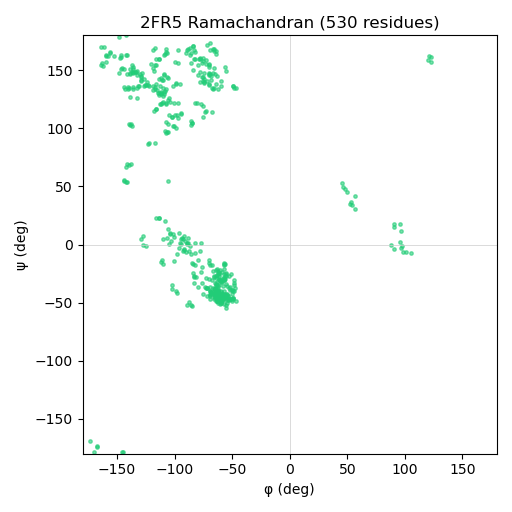70 N N . THR D 1 69 ? 19.773 11.140 78.560 1.00 7.59 69 THR D N 1
ATOM 3671 C CA . THR D 1 69 ? 20.386 10.028 79.290 1.00 7.71 69 THR D CA 1
ATOM 3672 C C . THR D 1 69 ? 19.498 9.598 80.474 1.00 7.51 69 THR D C 1
ATOM 3673 O O . THR D 1 69 ? 19.223 8.415 80.652 1.00 7.83 69 THR D O 1
ATOM 3677 N N . ALA D 1 70 ? 19.039 10.566 81.256 1.00 8.15 70 ALA D N 1
ATOM 3678 C CA . ALA D 1 70 ? 18.185 10.277 82.417 1.00 8.34 70 ALA D CA 1
ATOM 3679 C C . ALA D 1 70 ? 16.823 9.692 82.037 1.00 8.32 70 ALA D C 1
ATOM 3680 O O . ALA D 1 70 ? 16.395 8.679 82.599 1.00 8.49 70 ALA D O 1
ATOM 3682 N N . ILE D 1 71 ? 16.157 10.307 81.062 1.00 7.75 71 ILE D N 1
ATOM 3683 C CA . ILE D 1 71 ? 14.863 9.828 80.606 1.00 7.95 71 ILE D CA 1
ATOM 3684 C C . ILE D 1 71 ? 14.969 8.417 80.030 1.00 8.16 71 ILE D C 1
ATOM 3685 O O . ILE D 1 71 ? 14.148 7.545 80.323 1.00 8.10 71 ILE D O 1
ATOM 3690 N N . GLN D 1 72 ? 15.993 8.194 79.217 1.00 7.99 72 GLN D N 1
ATOM 3691 C CA . GLN D 1 72 ? 16.168 6.901 78.570 1.00 7.85 72 GLN D CA 1
ATOM 3692 C C . GLN D 1 72 ? 16.427 5.786 79.600 1.00 8.05 72 GLN D C 1
ATOM 3693 O O . GLN D 1 72 ? 15.881 4.682 79.497 1.00 9.16 72 GLN D O 1
ATOM 3704 N N . LYS D 1 73 ? 17.215 6.107 80.624 1.00 8.03 73 LYS D N 1
ATOM 3705 C CA . LYS D 1 73 ? 17.444 5.179 81.730 1.00 7.24 73 LYS D CA 1
ATOM 3706 C C . LYS D 1 73 ? 16.123 4.826 82.410 1.00 7.43 73 LYS D C 1
ATOM 3707 O O . LYS D 1 73 ? 15.827 3.635 82.583 1.00 7.43 73 LYS D O 1
ATOM 3717 N N . ALA D 1 74 ? 15.332 5.838 82.761 1.00 7.51 74 ALA D N 1
ATOM 3718 C CA . ALA D 1 74 ? 14.042 5.620 83.428 1.00 7.24 74 ALA D CA 1
ATOM 3719 C C . ALA D 1 74 ? 13.114 4.713 82.616 1.00 7.26 74 ALA D C 1
ATOM 3720 O O . ALA D 1 74 ? 12.594 3.715 83.127 1.00 7.37 74 ALA D O 1
ATOM 3722 N N . ILE D 1 75 ? 12.930 5.050 81.342 1.00 7.12 75 ILE D N 1
ATOM 3723 C CA . ILE D 1 75 ? 12.071 4.255 80.460 1.00 7.81 75 ILE D CA 1
ATOM 3724 C C . ILE D 1 75 ? 12.568 2.801 80.353 1.00 7.23 75 ILE D C 1
ATOM 3725 O O . ILE D 1 75 ? 11.766 1.839 80.419 1.00 8.07 75 ILE D O 1
ATOM 3733 N N . SER D 1 76 ? 13.885 2.638 80.225 1.00 7.59 76 SER D N 1
ATOM 3734 C CA . SER D 1 76 ? 14.478 1.303 80.080 1.00 7.70 76 SER D CA 1
ATOM 3735 C C . SER D 1 76 ? 14.196 0.403 81.289 1.00 8.34 76 SER D C 1
ATOM 3736 O O . SER D 1 76 ? 14.264 -0.816 81.182 1.00 8.76 76 SER D O 1
ATOM 3739 N N . GLU D 1 77 ? 13.891 1.023 82.426 1.00 8.54 77 GLU D N 1
ATOM 3740 C CA . GLU D 1 77 ? 13.631 0.315 83.683 1.00 9.20 77 GLU D CA 1
ATOM 3741 C C . GLU D 1 77 ? 12.138 0.275 84.008 1.00 9.13 77 GLU D C 1
ATOM 3742 O O . GLU D 1 77 ? 11.729 -0.153 85.097 1.00 9.48 77 GLU D O 1
ATOM 3752 N N . GLY D 1 78 ? 11.333 0.710 83.039 1.00 9.74 78 GLY D N 1
ATOM 3753 C CA . GLY D 1 78 ? 9.879 0.604 83.091 1.00 9.94 78 GLY D CA 1
ATOM 3754 C C . GLY D 1 78 ? 9.125 1.770 83.696 1.00 10.40 78 GLY D C 1
ATOM 3755 O O . GLY D 1 78 ? 7.958 1.628 84.059 1.00 11.09 78 GLY D O 1
ATOM 3756 N N . TYR D 1 79 ? 9.780 2.922 83.796 1.00 9.65 79 TYR D N 1
ATOM 3757 C CA . TYR D 1 79 ? 9.173 4.116 84.386 1.00 10.64 79 TYR D CA 1
ATOM 3758 C C . TYR D 1 79 ? 8.855 5.152 83.318 1.00 11.12 79 TYR D C 1
ATOM 3759 O O . TYR D 1 79 ? 9.759 5.625 82.620 1.00 10.91 79 TYR D O 1
ATOM 3768 N N . LYS D 1 80 ? 7.581 5.529 83.221 1.00 11.50 80 LYS D N 1
ATOM 3769 C CA . LYS D 1 80 ? 7.149 6.535 82.248 1.00 12.39 80 LYS D CA 1
ATOM 3770 C C . LYS D 1 80 ? 6.399 7.706 82.890 1.00 12.13 80 LYS D C 1
ATOM 3771 O O . LYS D 1 80 ? 6.006 8.631 82.194 1.00 12.58 80 LYS D O 1
ATOM 3777 N N . ASP D 1 81 ? 6.203 7.664 84.208 1.00 12.18 81 ASP D N 1
ATOM 3778 C CA . ASP D 1 81 ? 5.433 8.697 84.918 1.00 11.77 81 ASP D CA 1
ATOM 3779 C C . ASP D 1 81 ? 6.407 9.687 85.545 1.00 11.38 81 ASP D C 1
ATOM 3780 O O . ASP D 1 81 ? 6.995 9.418 86.590 1.00 11.32 81 ASP D O 1
ATOM 3785 N N . PHE D 1 82 ? 6.589 10.831 84.894 1.00 10.76 82 PHE D N 1
ATOM 3786 C CA . PHE D 1 82 ? 7.612 11.771 85.321 1.00 10.31 82 PHE D CA 1
ATOM 3787 C C . PHE D 1 82 ? 6.995 12.991 85.968 1.00 10.23 82 PHE D C 1
ATOM 3788 O O . PHE D 1 82 ? 6.028 13.567 85.448 1.00 10.69 82 PHE D O 1
ATOM 3796 N N . ARG D 1 83 ? 7.551 13.373 87.111 1.00 9.68 83 ARG D N 1
ATOM 3797 C CA . ARG D 1 83 ? 7.055 14.506 87.883 1.00 9.20 83 ARG D CA 1
ATOM 3798 C C . ARG D 1 83 ? 7.877 15.759 87.609 1.00 8.78 83 ARG D C 1
ATOM 3799 O O . ARG D 1 83 ? 7.329 16.856 87.482 1.00 8.75 83 ARG D O 1
ATOM 3807 N N . ALA D 1 84 ? 9.195 15.595 87.524 1.00 8.24 84 ALA D N 1
ATOM 3808 C CA . ALA D 1 84 ? 10.101 16.732 87.387 1.00 8.50 84 ALA D CA 1
ATOM 3809 C C . ALA D 1 84 ? 11.468 16.278 86.921 1.00 8.49 84 ALA D C 1
ATOM 3810 O O . ALA D 1 84 ? 11.874 15.129 87.138 1.00 8.95 84 ALA D O 1
ATOM 3812 N N . ILE D 1 85 ? 12.173 17.189 86.267 1.00 8.90 85 ILE D N 1
ATOM 3813 C CA . ILE D 1 85 ? 13.571 16.973 85.911 1.00 9.31 85 ILE D CA 1
ATOM 3814 C C . ILE D 1 85 ? 14.352 18.249 86.223 1.00 9.53 85 ILE D C 1
ATOM 3815 O O . ILE D 1 85 ? 13.878 19.370 85.969 1.00 9.69 85 ILE D O 1
ATOM 3820 N N . ALA D 1 86 ? 15.518 18.074 86.836 1.00 9.14 86 ALA D N 1
ATOM 3821 C CA . ALA D 1 86 ? 16.423 19.183 87.126 1.00 9.53 86 ALA D CA 1
ATOM 3822 C C . ALA D 1 86 ? 17.677 19.048 86.281 1.00 9.67 86 ALA D C 1
ATOM 3823 O O . ALA D 1 86 ? 18.156 17.933 86.036 1.00 10.57 86 ALA D O 1
ATOM 3825 N N . ILE D 1 87 ? 18.198 20.189 85.841 1.00 9.69 87 ILE D N 1
ATOM 3826 C CA . ILE D 1 87 ? 19.378 20.228 84.985 1.00 9.53 87 ILE D CA 1
ATOM 3827 C C . ILE D 1 87 ? 20.432 21.113 85.623 1.00 9.53 87 ILE D C 1
ATOM 3828 O O . ILE D 1 87 ? 20.121 22.196 86.116 1.00 9.17 87 ILE D O 1
ATOM 3833 N N . SER D 1 88 ? 21.678 20.645 85.575 1.00 9.06 88 SER D N 1
ATOM 3834 C CA . SER D 1 88 ? 22.826 21.306 86.206 1.00 9.55 88 SER D CA 1
ATOM 3835 C C . SER D 1 88 ? 23.966 21.471 85.203 1.00 9.28 88 SER D C 1
ATOM 3836 O O . SER D 1 88 ? 24.170 20.600 84.344 1.00 9.41 88 SER D O 1
ATOM 3840 N N . SER D 1 89 ? 24.711 22.567 85.317 1.00 9.19 89 SER D N 1
ATOM 3841 C CA . SER D 1 89 ? 25.895 22.792 84.490 1.00 9.00 89 SER D CA 1
ATOM 3842 C C . SER D 1 89 ? 26.912 23.592 85.301 1.00 9.88 89 SER D C 1
ATOM 3843 O O . SER D 1 89 ? 26.646 23.962 86.451 1.00 9.80 89 SER D O 1
ATOM 3846 N N . ASP D 1 90 ? 28.068 23.857 84.706 1.00 10.49 90 ASP D N 1
ATOM 3847 C CA . ASP D 1 90 ? 29.076 24.715 85.346 1.00 12.17 90 ASP D CA 1
ATOM 3848 C C . ASP D 1 90 ? 28.913 26.205 85.018 1.00 13.35 90 ASP D C 1
ATOM 3849 O O . ASP D 1 90 ? 29.698 27.040 85.478 1.00 12.98 90 ASP D O 1
ATOM 3854 N N . LEU D 1 91 ? 27.894 26.531 84.228 1.00 14.63 91 LEU D N 1
ATOM 3855 C CA . LEU D 1 91 ? 27.619 27.905 83.833 1.00 16.67 91 LEU D CA 1
ATOM 3856 C C . LEU D 1 91 ? 27.034 28.694 85.003 1.00 17.89 91 LEU D C 1
ATOM 3857 O O . LEU D 1 91 ? 25.925 28.395 85.468 1.00 18.75 91 LEU D O 1
ATOM 3862 N N . GLN D 1 92 ? 27.791 29.685 85.477 1.00 18.47 92 GLN D N 1
ATOM 3863 C CA . GLN D 1 92 ? 27.374 30.530 86.601 1.00 18.96 92 GLN D CA 1
ATOM 3864 C C . GLN D 1 92 ? 26.450 31.671 86.156 1.00 19.52 92 GLN D C 1
ATOM 3865 O O . GLN D 1 92 ? 25.562 32.088 86.906 1.00 20.03 92 GLN D O 1
ATOM 3871 N N . GLU D 1 93 ? 26.670 32.176 84.940 1.00 19.43 93 GLU D N 1
ATOM 3872 C CA . GLU D 1 93 ? 25.984 33.378 84.440 1.00 18.86 93 GLU D CA 1
ATOM 3873 C C . GLU D 1 93 ? 24.536 33.129 84.002 0.50 18.33 93 GLU D C 1
ATOM 3874 O O . GLU D 1 93 ? 23.727 34.055 83.984 0.50 17.78 93 GLU D O 1
ATOM 3880 N N . GLU D 1 94 ? 24.219 31.881 83.659 1.00 18.13 94 GLU D N 1
ATOM 3881 C CA . GLU D 1 94 ? 22.915 31.521 83.093 1.00 17.44 94 GLU D CA 1
ATOM 3882 C C . GLU D 1 94 ? 22.323 30.288 83.771 1.00 17.14 94 GLU D C 1
ATOM 3883 O O . GLU D 1 94 ? 23.061 29.381 84.178 1.00 16.55 94 GLU D O 1
ATOM 3889 N N . PHE D 1 95 ? 20.995 30.255 83.901 1.00 15.88 95 PHE D N 1
ATOM 3890 C CA . PHE D 1 95 ? 20.306 29.011 84.223 1.00 14.97 95 PHE D CA 1
ATOM 3891 C C . PHE D 1 95 ? 20.494 28.073 83.042 1.00 13.92 95 PHE D C 1
ATOM 3892 O O . PHE D 1 95 ? 20.349 28.487 81.886 1.00 14.54 95 PHE D O 1
ATOM 3900 N N . ILE D 1 96 ? 20.834 26.813 83.309 1.00 11.76 96 ILE D N 1
ATOM 3901 C CA . ILE D 1 96 ? 20.996 25.855 82.219 1.00 10.21 96 ILE D CA 1
ATOM 3902 C C . ILE D 1 96 ? 19.626 25.392 81.722 1.00 9.73 96 ILE D C 1
ATOM 3903 O O . ILE D 1 96 ? 18.818 24.869 82.488 1.00 9.30 96 ILE D O 1
ATOM 3908 N N . SER D 1 97 ? 19.367 25.619 80.437 1.00 9.84 97 SER D N 1
ATOM 3909 C CA . SER D 1 97 ? 18.066 25.312 79.850 1.00 9.48 97 SER D CA 1
ATOM 3910 C C . SER D 1 97 ? 18.170 24.105 78.898 1.00 9.49 97 SER D C 1
ATOM 3911 O O . SER D 1 97 ? 19.209 23.935 78.254 1.00 9.31 97 SER D O 1
ATOM 3915 N N . PRO D 1 98 ? 17.113 23.261 78.814 1.00 9.49 98 PRO D N 1
ATOM 3916 C CA . PRO D 1 98 ? 17.198 22.096 77.928 1.00 9.40 98 PRO D CA 1
ATOM 3917 C C . PRO D 1 98 ? 17.137 22.510 76.465 1.00 9.10 98 PRO D C 1
ATOM 3918 O O . PRO D 1 98 ? 16.366 23.411 76.103 1.00 8.76 98 PRO D O 1
ATOM 3922 N N . CYS D 1 99 ? 17.933 21.846 75.633 1.00 8.14 99 CYS D N 1
ATOM 3923 C CA . CYS D 1 99 ? 17.856 22.077 74.201 1.00 8.43 99 CYS D CA 1
ATOM 3924 C C . CYS D 1 99 ? 16.503 21.609 73.659 1.00 8.47 99 CYS D C 1
ATOM 3925 O O . CYS D 1 99 ? 15.737 20.891 74.336 1.00 8.93 99 CYS D O 1
ATOM 3928 N N . GLY D 1 100 ? 16.212 21.982 72.420 1.00 7.99 100 GLY D N 1
ATOM 3929 C CA . GLY D 1 100 ? 14.938 21.608 71.809 1.00 8.04 100 GLY D CA 1
ATOM 3930 C C . GLY D 1 100 ? 14.714 20.100 71.673 1.00 7.54 100 GLY D C 1
ATOM 3931 O O . GLY D 1 100 ? 13.580 19.612 71.807 1.00 8.11 100 GLY D O 1
ATOM 3932 N N . ALA D 1 101 ? 15.789 19.354 71.410 1.00 8.11 101 ALA D N 1
ATOM 3933 C CA . ALA D 1 101 ? 15.694 17.899 71.276 1.00 8.16 101 ALA D CA 1
ATOM 3934 C C . ALA D 1 101 ? 15.254 17.274 72.599 1.00 8.25 101 ALA D C 1
ATOM 3935 O O . ALA D 1 101 ? 14.402 16.403 72.626 1.00 7.92 101 ALA D O 1
ATOM 3937 N N . CYS D 1 102 ? 15.864 17.719 73.692 1.00 8.28 102 CYS D N 1
ATOM 3938 C CA . CYS D 1 102 ? 15.511 17.240 75.027 1.00 8.62 102 CYS D CA 1
ATOM 3939 C C . CYS D 1 102 ? 14.076 17.610 75.369 1.00 8.99 102 CYS D C 1
ATOM 3940 O O . CYS D 1 102 ? 13.343 16.777 75.903 1.00 8.02 102 CYS D O 1
ATOM 3943 N N . ARG D 1 103 ? 13.673 18.835 75.026 1.00 8.87 103 ARG D N 1
ATOM 3944 C CA . ARG D 1 103 ? 12.273 19.237 75.219 1.00 8.99 103 ARG D CA 1
ATOM 3945 C C . ARG D 1 103 ? 11.301 18.305 74.492 1.00 9.05 103 ARG D C 1
ATOM 3946 O O . ARG D 1 103 ? 10.265 17.916 75.038 1.00 8.98 103 ARG D O 1
ATOM 3954 N N . GLN D 1 104 ? 11.647 17.934 73.263 1.00 8.47 104 GLN D N 1
ATOM 3955 C CA . GLN D 1 104 ? 10.801 17.027 72.485 1.00 7.94 104 GLN D CA 1
ATOM 3956 C C . GLN D 1 104 ? 10.696 15.627 73.090 1.00 7.85 104 GLN D C 1
ATOM 3957 O O . GLN D 1 104 ? 9.607 15.037 73.102 1.00 8.46 104 GLN D O 1
ATOM 3963 N N . VAL D 1 105 ? 11.817 15.091 73.586 1.00 7.42 105 VAL D N 1
ATOM 3964 C CA . VAL D 1 105 ? 11.807 13.799 74.284 1.00 7.84 105 VAL D CA 1
ATOM 3965 C C . VAL D 1 105 ? 10.980 13.883 75.587 1.00 7.93 105 VAL D C 1
ATOM 3966 O O . VAL D 1 105 ? 10.173 12.993 75.875 1.00 8.15 105 VAL D O 1
ATOM 3970 N N . MET D 1 106 ? 11.162 14.954 76.353 1.00 8.42 106 MET D N 1
ATOM 3971 C CA . MET D 1 106 ? 10.320 15.198 77.541 1.00 9.01 106 MET D CA 1
ATOM 3972 C C . MET D 1 106 ? 8.832 15.142 77.180 1.00 8.85 106 MET D C 1
ATOM 3973 O O . MET D 1 106 ? 8.048 14.479 77.865 1.00 9.02 106 MET D O 1
ATOM 3978 N N . ARG D 1 107 ? 8.465 15.825 76.091 1.00 8.61 107 ARG D N 1
ATOM 3979 C CA . ARG D 1 107 ? 7.064 15.957 75.658 1.00 8.79 107 ARG D CA 1
ATOM 3980 C C . ARG D 1 107 ? 6.430 14.624 75.261 1.00 8.99 107 ARG D C 1
ATOM 3981 O O . ARG D 1 107 ? 5.212 14.448 75.374 1.00 8.51 107 ARG D O 1
ATOM 3989 N N . GLU D 1 108 ? 7.247 13.690 74.787 1.00 9.31 108 GLU D N 1
ATOM 3990 C CA . GLU D 1 108 ? 6.729 12.368 74.434 1.00 9.73 108 GLU D CA 1
ATOM 3991 C C . GLU D 1 108 ? 5.995 11.745 75.635 1.00 10.78 108 GLU D C 1
ATOM 3992 O O . GLU D 1 108 ? 5.076 10.953 75.463 1.00 11.21 108 GLU D O 1
ATOM 3998 N N . PHE D 1 109 ? 6.391 12.153 76.839 1.00 10.97 109 PHE D N 1
ATOM 3999 C CA . PHE D 1 109 ? 5.901 11.561 78.086 1.00 11.58 109 PHE D CA 1
ATOM 4000 C C . PHE D 1 109 ? 5.063 12.521 78.930 1.00 12.15 109 PHE D C 1
ATOM 4001 O O . PHE D 1 109 ? 4.910 12.341 80.147 1.00 12.90 109 PHE D O 1
ATOM 4009 N N . GLY D 1 110 ? 4.499 13.525 78.253 1.00 12.24 110 GLY D N 1
ATOM 4010 C CA . GLY D 1 110 ? 3.573 14.478 78.865 1.00 12.23 110 GLY D CA 1
ATOM 4011 C C . GLY D 1 110 ? 4.088 15.897 78.782 1.00 12.19 110 GLY D C 1
ATOM 4012 O O . GLY D 1 110 ? 5.287 16.109 78.623 1.00 12.04 110 GLY D O 1
ATOM 4013 N N . THR D 1 111 ? 3.171 16.863 78.892 1.00 12.64 111 THR D N 1
ATOM 4014 C CA . THR D 1 111 ? 3.518 18.289 78.837 1.00 12.98 111 THR D CA 1
ATOM 4015 C C . THR D 1 111 ? 3.354 19.011 80.175 1.00 12.95 111 THR D C 1
ATOM 4016 O O . THR D 1 111 ? 3.833 20.131 80.325 1.00 13.34 111 THR D O 1
ATOM 4020 N N . ASP D 1 112 ? 2.677 18.380 81.135 1.00 12.98 112 ASP D N 1
ATOM 4021 C CA . ASP D 1 112 ? 2.288 19.058 82.382 1.00 12.60 112 ASP D CA 1
ATOM 4022 C C . ASP D 1 112 ? 3.355 19.039 83.503 1.00 12.31 112 ASP D C 1
ATOM 4023 O O . ASP D 1 112 ? 3.152 19.632 84.563 0.50 12.47 112 ASP D O 1
ATOM 4028 N N . TRP D 1 113 ? 4.498 18.401 83.258 1.00 11.39 113 TRP D N 1
ATOM 4029 C CA . TRP D 1 113 ? 5.490 18.213 84.312 1.00 10.75 113 TRP D CA 1
ATOM 4030 C C . TRP D 1 113 ? 6.619 19.252 84.297 1.00 10.36 113 TRP D C 1
ATOM 4031 O O . TRP D 1 113 ? 6.745 20.016 83.337 1.00 10.69 113 TRP D O 1
ATOM 4042 N N . ALA D 1 114 ? 7.405 19.286 85.371 1.00 10.01 114 ALA D N 1
ATOM 4043 C CA . ALA D 1 114 ? 8.268 20.438 85.711 1.00 10.17 114 ALA D CA 1
ATOM 4044 C C . ALA D 1 114 ? 9.724 20.279 85.303 1.00 10.41 114 ALA D C 1
ATOM 4045 O O . ALA D 1 114 ? 10.302 19.211 85.463 1.00 10.90 114 ALA D O 1
ATOM 4047 N N . VAL D 1 115 ? 10.296 21.367 84.795 1.00 10.30 115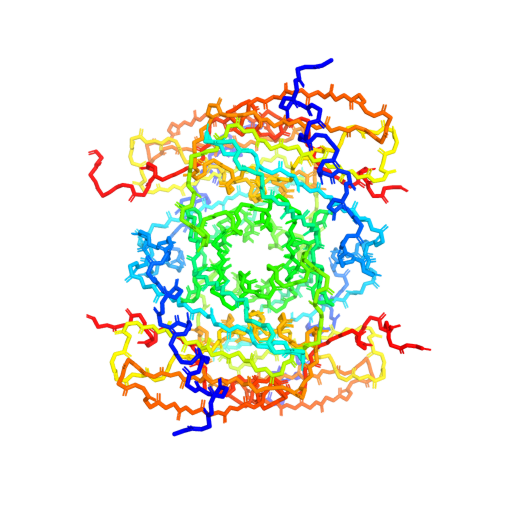 VAL D N 1
ATOM 4048 C CA . VAL D 1 115 ? 11.710 21.429 84.419 1.00 10.06 115 VAL D CA 1
ATOM 4049 C C . VAL D 1 115 ? 12.401 22.496 85.270 1.00 9.38 115 VAL D C 1
ATOM 4050 O O . VAL D 1 115 ? 12.083 23.696 85.167 1.00 8.86 115 VAL D O 1
ATOM 4054 N N . TYR D 1 116 ? 13.337 22.052 86.112 1.00 9.68 116 TYR D N 1
ATOM 4055 C CA . TYR D 1 116 ? 14.135 22.936 86.966 1.00 10.03 116 TYR D CA 1
ATOM 4056 C C . TYR D 1 116 ? 15.456 23.265 86.285 1.00 10.48 116 TYR D C 1
ATOM 4057 O O . TYR D 1 116 ? 16.325 22.393 86.092 1.00 11.02 116 TYR D O 1
ATOM 4066 N N . MET D 1 117 ? 15.581 24.534 85.915 1.00 10.41 117 MET D N 1
ATOM 4067 C CA . MET D 1 117 ? 16.749 25.031 85.207 1.00 10.89 117 MET D CA 1
ATOM 4068 C C . MET D 1 117 ? 17.617 25.777 86.214 1.00 10.52 117 MET D C 1
ATOM 4069 O O . MET D 1 117 ? 17.233 26.848 86.675 1.00 10.62 117 MET D O 1
ATOM 4074 N N . THR D 1 118 ? 18.774 25.213 86.555 1.00 10.13 118 THR D N 1
ATOM 4075 C CA . THR D 1 118 ? 19.540 25.686 87.710 1.00 10.05 118 THR D CA 1
ATOM 4076 C C . THR D 1 118 ? 20.819 26.461 87.384 1.00 10.64 118 THR D C 1
ATOM 4077 O O . THR D 1 118 ? 21.284 26.498 86.239 1.00 9.98 118 THR D O 1
ATOM 4081 N N . LYS D 1 119 ? 21.365 27.094 88.424 1.00 11.47 119 LYS D N 1
ATOM 4082 C CA . LYS D 1 119 ? 22.722 27.614 88.426 1.00 12.77 119 LYS D CA 1
ATOM 4083 C C . LYS D 1 119 ? 23.506 26.848 89.496 1.00 13.72 119 LYS D C 1
ATOM 4084 O O . LYS D 1 119 ? 22.894 26.246 90.383 1.00 13.83 119 LYS D O 1
ATOM 4090 N N . PRO D 1 120 ? 24.854 26.845 89.413 1.00 15.44 120 PRO D N 1
ATOM 4091 C CA . PRO D 1 120 ? 25.679 26.155 90.427 1.00 16.17 120 PRO D CA 1
ATOM 4092 C C . PRO D 1 120 ? 25.451 26.624 91.869 1.00 17.22 120 PRO D C 1
ATOM 4093 O O . PRO D 1 120 ? 25.789 25.893 92.812 1.00 17.79 120 PRO D O 1
ATOM 4097 N N . ASP D 1 121 ? 24.906 27.829 92.040 1.00 17.77 121 ASP D N 1
ATOM 4098 C CA . ASP D 1 121 ? 24.648 28.377 93.377 1.00 18.73 121 ASP D CA 1
ATOM 4099 C C . ASP D 1 121 ? 23.338 27.876 93.994 1.00 18.80 121 ASP D C 1
ATOM 4100 O O . ASP D 1 121 ? 22.980 28.265 95.111 1.00 19.34 121 ASP D O 1
ATOM 4105 N N . GLY D 1 122 ? 22.634 27.015 93.261 1.00 18.72 122 GLY D N 1
ATOM 4106 C CA . GLY D 1 122 ? 21.417 26.384 93.759 1.00 18.62 122 GLY D CA 1
ATOM 4107 C C . GLY D 1 122 ? 20.138 27.141 93.462 1.00 18.42 122 GLY D C 1
ATOM 4108 O O . GLY D 1 122 ? 19.050 26.671 93.797 1.00 18.76 122 GLY D O 1
ATOM 4109 N N . THR D 1 123 ? 20.261 28.320 92.857 1.00 17.84 123 THR D N 1
ATOM 4110 C CA . THR D 1 123 ? 19.091 29.053 92.390 1.00 17.49 123 THR D CA 1
ATOM 4111 C C . THR D 1 123 ? 18.581 28.411 91.104 1.00 17.48 123 THR D C 1
ATOM 4112 O O . THR D 1 123 ? 19.331 27.738 90.387 1.00 17.19 123 THR D O 1
ATOM 4116 N N . PHE D 1 124 ? 17.299 28.606 90.815 1.00 17.63 124 PHE D N 1
ATOM 4117 C CA . PHE D 1 124 ? 16.697 27.957 89.649 1.00 17.73 124 PHE D CA 1
ATOM 4118 C C . PHE D 1 124 ? 15.482 28.711 89.154 1.00 18.30 124 PHE D C 1
ATOM 4119 O O . PHE D 1 124 ? 14.943 29.577 89.843 1.00 18.71 124 PHE D O 1
ATOM 4127 N N . VAL D 1 125 ? 15.068 28.364 87.943 1.00 18.47 125 VAL D N 1
ATOM 4128 C CA . VAL D 1 125 ? 13.774 28.765 87.403 1.00 18.67 125 VAL D CA 1
ATOM 4129 C C . VAL D 1 125 ? 13.037 27.488 86.997 1.00 18.22 125 VAL D C 1
ATOM 4130 O O . VAL D 1 125 ? 13.648 26.547 86.478 1.00 18.27 125 VAL D O 1
ATOM 4134 N N . VAL D 1 126 ? 11.735 27.443 87.259 1.00 17.61 126 VAL D N 1
ATOM 4135 C CA . VAL D 1 126 ? 10.925 26.269 86.925 1.00 17.26 126 VAL D CA 1
ATOM 4136 C C . VAL D 1 126 ? 9.904 26.634 85.860 1.00 16.64 126 VAL D C 1
ATOM 4137 O O . VAL D 1 126 ? 9.194 27.623 85.990 1.00 16.40 126 VAL D O 1
ATOM 4141 N N . ARG D 1 127 ? 9.841 25.826 84.813 1.00 15.99 127 ARG D N 1
ATOM 4142 C CA . ARG D 1 127 ? 8.816 25.943 83.780 1.00 15.10 127 ARG D CA 1
ATOM 4143 C C . ARG D 1 127 ? 8.301 24.545 83.458 1.00 14.44 127 ARG D C 1
ATOM 4144 O O . ARG D 1 127 ? 9.026 23.562 83.630 1.00 14.97 127 ARG D O 1
ATOM 4156 N N . THR D 1 128 ? 7.058 24.442 82.994 1.00 13.28 128 THR D N 1
ATOM 4157 C CA . THR D 1 128 ? 6.546 23.148 82.535 1.00 12.99 128 THR D CA 1
ATOM 4158 C C . THR D 1 128 ? 7.083 22.852 81.140 1.00 12.54 128 THR D C 1
ATOM 4159 O O . THR D 1 128 ? 7.513 23.764 80.416 1.00 12.35 128 THR D O 1
ATOM 4163 N N . VAL D 1 129 ? 7.056 21.571 80.778 1.00 12.83 129 VAL D N 1
ATOM 4164 C CA . VAL D 1 129 ? 7.381 21.123 79.423 1.00 12.40 129 VAL D CA 1
ATOM 4165 C C . VAL D 1 129 ? 6.532 21.904 78.400 1.00 12.57 129 VAL D C 1
ATOM 4166 O O . VAL D 1 129 ? 7.068 22.411 77.419 1.00 12.46 129 VAL D O 1
ATOM 4170 N N . GLN D 1 130 ? 5.227 22.020 78.656 1.00 12.74 130 GLN D N 1
ATOM 4171 C CA . GLN D 1 130 ? 4.320 22.806 77.804 1.00 13.17 130 GLN D CA 1
ATOM 4172 C C . GLN D 1 130 ? 4.817 24.243 77.561 1.00 13.01 130 GLN D C 1
ATOM 4173 O O . GLN D 1 130 ? 4.813 24.728 76.414 1.00 13.40 130 GLN D O 1
ATOM 4179 N N . GLU D 1 131 ? 5.236 24.922 78.633 1.00 12.66 131 GLU D N 1
ATOM 4180 C CA . GLU D 1 131 ? 5.777 26.286 78.526 1.00 12.52 131 GLU D CA 1
ATOM 4181 C C . GLU D 1 131 ? 7.075 26.353 77.717 1.00 12.57 131 GLU D C 1
ATOM 4182 O O . GLU D 1 131 ? 7.317 27.327 77.006 1.00 12.58 131 GLU D O 1
ATOM 4188 N N . LEU D 1 132 ? 7.901 25.315 77.831 1.00 11.82 132 LEU D N 1
ATOM 4189 C CA . LEU D 1 132 ? 9.168 25.269 77.105 1.00 11.80 132 LEU D CA 1
ATOM 4190 C C . LEU D 1 132 ? 9.029 24.790 75.656 1.00 11.88 132 LEU D C 1
ATOM 4191 O O . LEU D 1 132 ? 9.926 25.011 74.845 1.00 11.72 132 LEU D O 1
ATOM 4196 N N . LEU D 1 133 ? 7.905 24.146 75.336 1.00 11.96 133 LEU D N 1
ATOM 4197 C CA . LEU D 1 133 ? 7.680 23.613 73.996 1.00 11.87 133 LEU D CA 1
ATOM 4198 C C . LEU D 1 133 ? 6.223 23.857 73.583 1.00 11.67 133 LEU D C 1
ATOM 4199 O O . LEU D 1 133 ? 5.440 22.907 73.484 1.00 12.74 133 LEU D O 1
ATOM 4204 N N . PRO D 1 134 ? 5.853 25.139 73.356 1.00 11.66 134 PRO D N 1
ATOM 4205 C CA . PRO D 1 134 ? 4.454 25.476 73.041 1.00 11.69 134 PRO D CA 1
ATOM 4206 C C . PRO D 1 134 ? 4.032 24.992 71.666 1.00 11.91 134 PRO D C 1
ATOM 4207 O O . PRO D 1 134 ? 4.875 24.841 70.780 1.00 12.26 134 PRO D O 1
ATOM 4211 N N . ALA D 1 135 ? 2.733 24.739 71.499 1.00 12.20 135 ALA D N 1
ATOM 4212 C CA . ALA D 1 135 ? 2.173 24.268 70.229 1.00 12.03 135 ALA D CA 1
ATOM 4213 C C . ALA D 1 135 ? 3.035 23.148 69.648 1.00 12.30 135 ALA D C 1
ATOM 4214 O O . ALA D 1 135 ? 3.455 23.204 68.502 1.00 12.59 135 ALA D O 1
ATOM 4216 N N . SER D 1 136 ? 3.288 22.124 70.454 1.00 12.47 136 SER D N 1
ATOM 4217 C CA . SER D 1 136 ? 4.281 21.122 70.115 1.00 13.11 136 SER D CA 1
ATOM 4218 C C . SER D 1 136 ? 3.799 20.079 69.114 1.00 13.11 136 SER D C 1
ATOM 4219 O O . SER D 1 136 ? 2.623 19.688 69.090 1.00 13.88 136 SER D O 1
ATOM 4222 N N . PHE D 1 137 ? 4.732 19.642 68.277 1.00 12.67 137 PHE D N 1
ATOM 4223 C CA . PHE D 1 137 ? 4.590 18.387 67.568 1.00 12.33 137 PHE D CA 1
ATOM 4224 C C . PHE D 1 137 ? 4.557 17.285 68.634 1.00 11.87 137 PHE D C 1
ATOM 4225 O O . PHE D 1 137 ? 5.215 17.412 69.672 1.00 12.32 137 PHE D O 1
ATOM 4233 N N . GLY D 1 138 ? 3.779 16.229 68.418 1.00 11.62 138 GLY D N 1
ATOM 4234 C CA . GLY D 1 138 ? 3.761 15.128 69.379 1.00 11.58 138 GLY D CA 1
ATOM 4235 C C . GLY D 1 138 ? 3.076 13.890 68.846 1.00 11.55 138 GLY D C 1
ATOM 4236 O O . GLY D 1 138 ? 2.711 13.847 67.669 1.00 11.60 138 GLY D O 1
ATOM 4237 N N . PRO D 1 139 ? 2.910 12.868 69.706 1.00 11.32 139 PRO D N 1
ATOM 4238 C CA . PRO D 1 139 ? 2.261 11.603 69.361 1.00 12.11 139 PRO D CA 1
ATOM 4239 C C . PRO D 1 139 ? 0.924 11.761 68.612 1.00 12.55 139 PRO D C 1
ATOM 4240 O O . PRO D 1 139 ? 0.644 10.979 67.702 1.00 13.32 139 PRO D O 1
ATOM 4244 N N . GLU D 1 140 ? 0.116 12.763 68.971 1.00 12.18 140 GLU D N 1
ATOM 4245 C CA . GLU D 1 140 ? -1.175 12.966 68.305 1.00 12.47 140 GLU D CA 1
ATOM 4246 C C . GLU D 1 140 ? -1.038 13.201 66.788 1.00 12.20 140 GLU D C 1
ATOM 4247 O O . GLU D 1 140 ? -1.919 12.796 66.023 1.00 13.00 140 GLU D O 1
ATOM 4253 N N . ASP D 1 141 ? 0.054 13.836 66.354 1.00 12.20 141 ASP D N 1
ATOM 4254 C CA . ASP D 1 141 ? 0.273 14.091 64.924 1.00 12.19 141 ASP D CA 1
ATOM 4255 C C . ASP D 1 141 ? 0.267 12.797 64.122 1.00 12.09 141 ASP D C 1
ATOM 4256 O O . ASP D 1 141 ? -0.068 12.802 62.939 1.00 12.15 141 ASP D O 1
ATOM 4261 N N . LEU D 1 142 ? 0.665 11.697 64.769 1.00 11.96 142 LEU D N 1
ATOM 4262 C CA . LEU D 1 142 ? 0.845 10.410 64.093 1.00 11.93 142 LEU D CA 1
ATOM 4263 C C . LEU D 1 142 ? -0.289 9.421 64.339 1.00 12.25 142 LEU D C 1
ATOM 4264 O O . LEU D 1 142 ? -0.218 8.280 63.884 1.00 11.98 142 LEU D O 1
ATOM 4269 N N . GLN D 1 143 ? -1.314 9.846 65.068 1.00 12.42 143 GLN D N 1
ATOM 4270 C CA . GLN D 1 143 ? -2.467 8.978 65.328 1.00 13.59 143 GLN D CA 1
ATOM 4271 C C . GLN D 1 143 ? -3.173 8.616 64.035 1.00 13.94 143 GLN D C 1
ATOM 4272 O O . GLN D 1 143 ? -3.403 9.485 63.183 1.00 13.61 143 GLN D O 1
ATOM 4278 N N . LYS D 1 144 ? -3.479 7.327 63.893 1.00 14.64 144 LYS D N 1
ATOM 4279 C CA . LYS D 1 144 ? -4.107 6.779 62.686 1.00 15.24 144 LYS D CA 1
ATOM 4280 C C . LYS D 1 144 ? -5.462 7.429 62.404 1.00 15.53 144 LYS D C 1
ATOM 4281 O O . LYS D 1 144 ? -5.756 7.814 61.272 1.00 16.42 144 LYS D O 1
ATOM 4287 N N . ILE D 1 145 ? -6.271 7.570 63.446 1.00 15.14 145 ILE D N 1
ATOM 4288 C CA . ILE D 1 145 ? -7.619 8.095 63.300 1.00 15.15 145 ILE D CA 1
ATOM 4289 C C . ILE D 1 145 ? -7.655 9.560 63.717 1.00 15.47 145 ILE D C 1
ATOM 4290 O O . ILE D 1 145 ? -7.308 9.909 64.842 1.00 15.81 145 ILE D O 1
ATOM 4295 N N . GLN D 1 146 ? -8.082 10.407 62.784 1.00 15.13 146 GLN D N 1
ATOM 4296 C CA . GLN D 1 146 ? -8.140 11.844 62.990 1.00 15.44 146 GLN D CA 1
ATOM 4297 C C . GLN D 1 146 ? -9.531 12.359 62.633 1.00 15.13 146 GLN D C 1
ATOM 4298 O O . GLN D 1 146 ? -10.291 11.731 61.891 1.00 14.37 146 GLN D O 1
#

Radius of gyration: 21.98 Å; Cα contacts (8 Å, |Δi|>4): 1444; chains: 4; bounding box: 56×62×66 Å

GO terms:
  GO:0005829 cytosol (C, IDA)
  GO:0044206 UMP salvage (P, IDA)
  GO:0004126 cytidine deaminase activity (F, IDA)
  GO:0042802 identical protein binding (F, IPI)